Protein AF-A0A4P7RAF0-F1 (afdb_monomer_lite)

Sequence (470 aa):
MKRDGVNLDKRIAYAREMPRECTTGSSFRTVIGALFHQIIVKTMRNFRSLKKYTTPTVGISAIFKNEAPYIIEWLAHHRLMGIHDFFIANNDSNDGTTELLDALQLAGYLTHHLFPTPLGKTPQVPAYEMLLREHGKEVDWMAFIDADELIWPTEASHDLPAFLAKLYTRHPDIGALALNWATYGSSGHIRHDDKPMSTRFTWHAAKGHVLNKQFKSIVKVGSIEYMVGPHHAKLIPNALYLHTDGDEIVAHPGISPDPLINECLSQTTCWQHFRINHYVVKSYSEFTKKRARGRAYLPGIRDNCFYIAHDNNDFHAPPSTSYKVSLDAEIHSIRQKARLFSAQAIGTNLRDATSTWSIPHLGNIDSIENGDRCIRLFGWAAPWGSRVAQSLKMRVDGGPWRYPQAFSRVDRTDVVTHHPLAPNDTGFVAYFDQHPPSLATAAIEIRAIAKGGLATDPIAMGKYAREHLK

Foldseek 3Di:
DDDDDDDDDDDDDDDDDDDDDDDDDDDPVVVVVVVVVVVVVVVVVVVVVVPDDDQFAEEEEEEDAQLVLQQLLQLLQVVLLVHQEYEYEYEPHDNCPQVLVVLLVVLVRYHYHHFYQDPPAQRQQVSVQVSLVVCVVVGQKYWLAYSQKGWDFPDPRRHPSVLVVVLCVVPVLAFKEWAFEFQFAQLPAADDDSDHLLQRTQFTADQPQQNRQFTAIIGRSVFFDGCLASRDTDGDPSRFYAYSVNHGFDFDPDPDPDVSVSNRGGNHHDCHGIHMHGHQCHHVVVNVVVQVSADRGDGDGCDLVNNQSRNHGPDGGHDDPVSSVSSVVSSVVSVVSSVVSCVVPDDDDPDDPDDPDAAAKDKEFAAWDDDPWKIKTKMFIDRDQQAAFPFKWKDKQPDDIFTFPDKDFDADVVCCVVVVSHDRRRIMITITTDDDDQQLPIDMFMWTAGPPGHTHGGHHYDPHRNVVSD

Radius of gyration: 29.21 Å; chains: 1; bounding box: 90×57×102 Å

Structure (mmCIF, N/CA/C/O backbone):
data_AF-A0A4P7RAF0-F1
#
_entry.id   AF-A0A4P7RAF0-F1
#
loop_
_atom_site.group_PDB
_atom_site.id
_atom_site.type_symbol
_atom_site.label_atom_id
_atom_site.label_alt_id
_atom_site.label_comp_id
_atom_site.label_asym_id
_atom_site.label_entity_id
_atom_site.label_seq_id
_atom_site.pdbx_PDB_ins_code
_atom_site.Cartn_x
_atom_site.Cartn_y
_atom_site.Cartn_z
_atom_site.occupancy
_atom_site.B_iso_or_equiv
_atom_site.auth_seq_id
_atom_site.auth_comp_id
_atom_site.auth_asym_id
_atom_site.auth_atom_id
_atom_site.pdbx_PDB_model_num
ATOM 1 N N . MET A 1 1 ? -21.378 -22.259 60.090 1.00 33.41 1 MET A N 1
ATOM 2 C CA . MET A 1 1 ? -22.004 -23.586 59.890 1.00 33.41 1 MET A CA 1
ATOM 3 C C . MET A 1 1 ? -22.923 -23.503 58.674 1.00 33.41 1 MET A C 1
ATOM 5 O O . MET A 1 1 ? -23.748 -22.608 58.674 1.00 33.41 1 MET A O 1
ATOM 9 N N . LYS A 1 2 ? -22.679 -24.372 57.671 1.00 31.62 2 LYS A N 1
ATOM 10 C CA . LYS A 1 2 ? -23.532 -24.884 56.556 1.00 31.62 2 LYS A CA 1
ATOM 11 C C . LYS A 1 2 ? -24.511 -23.899 55.867 1.00 31.62 2 LYS A C 1
ATOM 13 O O . LYS A 1 2 ? -25.418 -23.403 56.512 1.00 31.62 2 LYS A O 1
ATOM 18 N N . ARG A 1 3 ? -24.271 -23.449 54.619 1.00 32.44 3 ARG A N 1
ATOM 19 C CA . ARG A 1 3 ? -24.534 -24.093 53.294 1.00 32.44 3 ARG A CA 1
ATOM 20 C C . ARG A 1 3 ? -25.952 -24.650 53.146 1.00 32.44 3 ARG A C 1
ATOM 22 O O . ARG A 1 3 ? -26.274 -25.538 53.913 1.00 32.44 3 ARG A O 1
ATOM 29 N N . ASP A 1 4 ? -26.672 -24.153 52.131 1.00 33.19 4 ASP A N 1
ATOM 30 C CA . ASP A 1 4 ? -27.515 -24.859 51.136 1.00 33.19 4 ASP A CA 1
ATOM 31 C C . ASP A 1 4 ? -27.970 -23.787 50.104 1.00 33.19 4 ASP A C 1
ATOM 33 O O . ASP A 1 4 ? -28.357 -22.695 50.499 1.00 33.19 4 ASP A O 1
ATOM 37 N N . GLY A 1 5 ? -27.873 -23.897 48.775 1.00 30.38 5 GLY A N 1
ATOM 38 C CA . GLY A 1 5 ? -27.734 -25.061 47.906 1.00 30.38 5 GLY A CA 1
ATOM 39 C C . GLY A 1 5 ? -29.005 -25.268 47.072 1.00 30.38 5 GLY A C 1
ATOM 40 O O . GLY A 1 5 ? -29.648 -26.296 47.224 1.00 30.38 5 GLY A O 1
ATOM 41 N N . VAL A 1 6 ? -29.408 -24.312 46.218 1.00 33.28 6 VAL A N 1
ATOM 42 C CA . VAL A 1 6 ? -30.552 -24.514 45.302 1.00 33.28 6 VAL A CA 1
ATOM 43 C C . VAL A 1 6 ? -30.032 -25.037 43.970 1.00 33.28 6 VAL A C 1
ATOM 45 O O . VAL A 1 6 ? -29.467 -24.292 43.170 1.00 33.28 6 VAL A O 1
ATOM 48 N N . ASN A 1 7 ? -30.200 -26.345 43.783 1.00 31.06 7 ASN A N 1
ATOM 49 C CA . ASN A 1 7 ? -29.911 -27.053 42.550 1.00 31.06 7 ASN A CA 1
ATOM 50 C C . ASN A 1 7 ? -31.135 -27.054 41.621 1.00 31.06 7 ASN A C 1
ATOM 52 O O . ASN A 1 7 ? -32.292 -27.089 42.039 1.00 31.06 7 ASN A O 1
ATOM 56 N N . LEU A 1 8 ? -30.774 -26.995 40.353 1.00 30.36 8 LEU A N 1
ATOM 57 C CA . LEU A 1 8 ? -31.505 -27.063 39.109 1.00 30.36 8 LEU A CA 1
ATOM 58 C C . LEU A 1 8 ? -32.306 -28.373 39.022 1.00 30.36 8 LEU A C 1
ATOM 60 O O . LEU A 1 8 ? -31.697 -29.427 39.097 1.00 30.36 8 LEU A O 1
ATOM 64 N N . ASP A 1 9 ? -33.632 -28.309 38.873 1.00 34.22 9 ASP A N 1
ATOM 65 C CA . ASP A 1 9 ? -34.442 -29.321 38.170 1.00 34.22 9 ASP A CA 1
ATOM 66 C C . ASP A 1 9 ? -35.930 -28.962 38.237 1.00 34.22 9 ASP A C 1
ATOM 68 O O . ASP A 1 9 ? -36.518 -28.952 39.317 1.00 34.22 9 ASP A O 1
ATOM 72 N N . LYS A 1 10 ? -36.525 -28.653 37.073 1.00 33.56 10 LYS A N 1
ATOM 73 C CA . LYS A 1 10 ? -37.956 -28.812 36.710 1.00 33.56 10 LYS A CA 1
ATOM 74 C C . LYS A 1 10 ? -38.304 -27.937 35.504 1.00 33.56 10 LYS A C 1
ATOM 76 O O . LYS A 1 10 ? -38.964 -26.922 35.676 1.00 33.56 10 LYS A O 1
ATOM 81 N N . ARG A 1 11 ? -37.916 -28.336 34.284 1.00 30.53 11 ARG A N 1
ATOM 82 C CA . ARG A 1 11 ? -38.647 -27.997 33.036 1.00 30.53 11 ARG A CA 1
ATOM 83 C C . ARG A 1 11 ? -38.378 -29.030 31.932 1.00 30.53 11 ARG A C 1
ATOM 85 O O . ARG A 1 11 ? -37.803 -28.707 30.903 1.00 30.53 11 ARG A O 1
ATOM 92 N N . ILE A 1 12 ? -38.831 -30.267 32.131 1.00 34.34 12 ILE A N 1
ATOM 93 C CA . ILE A 1 12 ? -39.116 -31.203 31.032 1.00 34.34 12 ILE A CA 1
ATOM 94 C C . ILE A 1 12 ? -40.462 -31.852 31.345 1.00 34.34 12 ILE A C 1
ATOM 96 O O . ILE A 1 12 ? -40.522 -32.726 32.200 1.00 34.34 12 ILE A O 1
ATOM 100 N N . ALA A 1 13 ? -41.530 -31.368 30.705 1.00 31.83 13 ALA A N 1
ATOM 101 C CA . ALA A 1 13 ? -42.758 -32.108 30.387 1.00 31.83 13 ALA A CA 1
ATOM 102 C C . ALA A 1 13 ? -43.831 -31.121 29.905 1.00 31.83 13 ALA A C 1
ATOM 104 O O . ALA A 1 13 ? -44.555 -30.556 30.713 1.00 31.83 13 ALA A O 1
ATOM 105 N N . TYR A 1 14 ? -43.937 -30.921 28.592 1.00 27.22 14 TYR A N 1
ATOM 106 C CA . TYR A 1 14 ? -45.210 -30.586 27.945 1.00 27.22 14 TYR A CA 1
ATOM 107 C C . TYR A 1 14 ? -45.144 -31.066 26.492 1.00 27.22 14 TYR A C 1
ATOM 109 O O . TYR A 1 14 ? -44.849 -30.324 25.561 1.00 27.22 14 TYR A O 1
ATOM 117 N N . ALA A 1 15 ? -45.344 -32.370 26.323 1.00 32.03 15 ALA A N 1
ATOM 118 C CA . ALA A 1 15 ? -45.644 -33.000 25.046 1.00 32.03 15 ALA A CA 1
ATOM 119 C C . ALA A 1 15 ? -46.826 -33.941 25.296 1.00 32.03 15 ALA A C 1
ATOM 121 O O . ALA A 1 15 ? -46.643 -34.964 25.953 1.00 32.03 15 ALA A O 1
ATOM 122 N N . ARG A 1 16 ? -48.014 -33.506 24.849 1.00 30.64 16 ARG A N 1
ATOM 123 C CA . ARG A 1 16 ? -49.370 -34.114 24.832 1.00 30.64 16 ARG A CA 1
ATOM 124 C C . ARG A 1 16 ? -50.305 -32.911 25.044 1.00 30.64 16 ARG A C 1
ATOM 126 O O . ARG A 1 16 ? -50.207 -32.277 26.080 1.00 30.64 16 ARG A O 1
ATOM 133 N N . GLU A 1 17 ? -51.089 -32.420 24.093 1.00 31.61 17 GLU A N 1
ATOM 134 C CA . GLU A 1 17 ? -51.967 -33.085 23.129 1.00 31.61 17 GLU A CA 1
ATOM 135 C C . GLU A 1 17 ? -52.060 -32.245 21.835 1.00 31.61 17 GLU A C 1
ATOM 137 O O . GLU A 1 17 ? -52.085 -31.017 21.886 1.00 31.61 17 GLU A O 1
ATOM 142 N N . MET A 1 18 ? -52.125 -32.896 20.669 1.00 26.27 18 MET A N 1
ATOM 143 C CA . MET A 1 18 ? -52.533 -32.271 19.402 1.00 26.27 18 MET A CA 1
ATOM 144 C C . MET A 1 18 ? -53.824 -32.936 18.913 1.00 26.27 18 MET A C 1
ATOM 146 O O . MET A 1 18 ? -53.853 -34.169 18.851 1.00 26.27 18 MET A O 1
ATOM 150 N N . PRO A 1 19 ? -54.853 -32.176 18.494 1.00 30.61 19 PRO A N 1
ATOM 151 C CA . PRO A 1 19 ? -55.911 -32.703 17.645 1.00 30.61 19 PRO A CA 1
ATOM 152 C C . PRO A 1 19 ? -55.409 -32.849 16.202 1.00 30.61 19 PRO A C 1
ATOM 154 O O . PRO A 1 19 ? -54.608 -32.049 15.716 1.00 30.61 19 PRO A O 1
ATOM 157 N N . ARG A 1 20 ? -55.881 -33.904 15.534 1.00 33.31 20 ARG A N 1
ATOM 158 C CA . ARG A 1 20 ? -55.618 -34.229 14.127 1.00 33.31 20 ARG A CA 1
ATOM 159 C C . ARG A 1 20 ? -56.488 -33.386 13.180 1.00 33.31 20 ARG A C 1
ATOM 161 O O . ARG A 1 20 ? -57.622 -33.077 13.524 1.00 33.31 20 ARG A O 1
ATOM 168 N N . GLU A 1 21 ? -55.939 -33.173 11.976 1.00 30.61 21 GLU A N 1
ATOM 169 C CA . GLU A 1 21 ? -56.554 -32.675 10.720 1.00 30.61 21 GLU A CA 1
ATOM 170 C C . GLU A 1 21 ? -56.843 -31.155 10.684 1.00 30.61 21 GLU A C 1
ATOM 172 O O . GLU A 1 21 ? -57.328 -30.582 11.644 1.00 30.61 21 GLU A O 1
ATOM 177 N N . CYS A 1 22 ? -56.519 -30.374 9.646 1.00 26.31 22 CYS A N 1
ATOM 178 C CA . CYS A 1 22 ? -56.483 -30.648 8.212 1.00 26.31 22 CYS A CA 1
ATOM 179 C C . CYS A 1 22 ? -55.442 -29.757 7.486 1.00 26.31 22 CYS A C 1
ATOM 181 O O . CYS A 1 22 ? -55.045 -28.690 7.950 1.00 26.31 22 CYS A O 1
ATOM 183 N N . THR A 1 23 ? -54.979 -30.237 6.340 1.00 37.59 23 THR A N 1
ATOM 184 C CA . THR A 1 23 ? -53.905 -29.724 5.483 1.00 37.59 23 THR A CA 1
ATOM 185 C C . THR A 1 23 ? -54.267 -28.463 4.689 1.00 37.59 23 THR A C 1
ATOM 187 O O . THR A 1 23 ? -55.155 -28.531 3.849 1.00 37.59 23 THR A O 1
ATOM 190 N N . THR A 1 24 ? -53.468 -27.394 4.799 1.00 33.47 24 THR A N 1
ATOM 191 C CA . THR A 1 24 ? -52.994 -26.592 3.648 1.00 33.47 24 THR A CA 1
ATOM 192 C C . THR A 1 24 ? -51.599 -26.030 3.948 1.00 33.47 24 THR A C 1
ATOM 194 O O . THR A 1 24 ? -51.342 -25.395 4.969 1.00 33.47 24 THR A O 1
ATOM 197 N N . GLY A 1 25 ? -50.649 -26.370 3.076 1.00 38.94 25 GLY A N 1
ATOM 198 C CA . GLY A 1 25 ? -49.231 -26.055 3.203 1.00 38.94 25 GLY A CA 1
ATOM 199 C C . GLY A 1 25 ? -48.832 -24.693 2.627 1.00 38.94 25 GLY A C 1
ATOM 200 O O . GLY A 1 25 ? -49.598 -24.037 1.935 1.00 38.94 25 GLY A O 1
ATOM 201 N N . SER A 1 26 ? -47.567 -24.357 2.893 1.00 36.28 26 SER A N 1
ATOM 202 C CA . SER A 1 26 ? -46.715 -23.290 2.328 1.00 36.28 26 SER A CA 1
ATOM 203 C C . SER A 1 26 ? -46.665 -21.911 3.007 1.00 36.28 26 SER A C 1
ATOM 205 O O . SER A 1 26 ? -45.610 -21.287 2.950 1.00 36.28 26 SER A O 1
ATOM 207 N N . SER A 1 27 ? -47.679 -21.460 3.754 1.00 41.75 27 SER A N 1
ATOM 208 C CA . SER A 1 27 ? -47.644 -20.103 4.354 1.00 41.75 27 SER A CA 1
ATOM 209 C C . SER A 1 27 ? -47.070 -20.040 5.787 1.00 41.75 27 SER A C 1
ATOM 211 O O . SER A 1 27 ? -46.382 -19.091 6.162 1.00 41.75 27 SER A O 1
ATOM 213 N N . PHE A 1 28 ? -47.259 -21.086 6.600 1.00 35.62 28 PHE A N 1
ATOM 214 C CA . PHE A 1 28 ? -46.981 -21.011 8.046 1.00 35.62 28 PHE A CA 1
ATOM 215 C C . PHE A 1 28 ? -45.492 -21.160 8.430 1.00 35.62 28 PHE A C 1
ATOM 217 O O . PHE A 1 28 ? -45.053 -20.640 9.455 1.00 35.62 28 PHE A O 1
ATOM 224 N N . ARG A 1 29 ? -44.678 -21.839 7.603 1.00 33.50 29 ARG A N 1
ATOM 225 C CA . ARG A 1 29 ? -43.238 -22.052 7.877 1.00 33.50 29 ARG A CA 1
ATOM 226 C C . ARG A 1 29 ? -42.381 -20.808 7.617 1.00 33.50 29 ARG A C 1
ATOM 228 O O . ARG A 1 29 ? -41.391 -20.605 8.313 1.00 33.50 29 ARG A O 1
ATOM 235 N N . THR A 1 30 ? -42.780 -19.956 6.677 1.00 41.44 30 THR A N 1
ATOM 236 C CA . THR A 1 30 ? -42.029 -18.744 6.309 1.00 41.44 30 THR A CA 1
ATOM 237 C C . THR A 1 30 ? -42.217 -17.629 7.341 1.00 41.44 30 THR A C 1
ATOM 239 O O . THR A 1 30 ? -41.262 -16.940 7.695 1.00 41.44 30 THR A O 1
ATOM 242 N N . VAL A 1 31 ? -43.424 -17.505 7.904 1.00 44.66 31 VAL A N 1
ATOM 243 C CA . VAL A 1 31 ? -43.744 -16.478 8.910 1.00 44.66 31 VAL A CA 1
ATOM 244 C C . VAL A 1 31 ? -43.072 -16.776 10.255 1.00 44.66 31 VAL A C 1
ATOM 246 O O . VAL A 1 31 ? -42.529 -15.865 10.877 1.00 44.66 31 VAL A O 1
ATOM 249 N N . ILE A 1 32 ? -43.015 -18.047 10.676 1.00 43.47 32 ILE A N 1
ATOM 250 C CA . ILE A 1 32 ? -42.328 -18.439 11.920 1.00 43.47 32 ILE A CA 1
ATOM 251 C C . ILE A 1 32 ? -40.811 -18.235 11.800 1.00 43.47 32 ILE A C 1
ATOM 253 O O . ILE A 1 32 ? -40.203 -17.747 12.748 1.00 43.47 32 ILE A O 1
ATOM 257 N N . GLY A 1 33 ? -40.205 -18.524 10.640 1.00 43.09 33 GLY A N 1
ATOM 258 C CA . GLY A 1 33 ? -38.775 -18.287 10.401 1.00 43.09 33 GLY A CA 1
ATOM 259 C C . GLY A 1 33 ? -38.387 -16.804 10.453 1.00 43.09 33 GLY A C 1
ATOM 260 O O . GLY A 1 33 ? -37.386 -16.448 11.077 1.00 43.09 33 GLY A O 1
ATOM 261 N N . ALA A 1 34 ? -39.214 -15.925 9.877 1.00 46.19 34 ALA A N 1
ATOM 262 C CA . ALA A 1 34 ? -38.997 -14.479 9.913 1.00 46.19 34 ALA A CA 1
ATOM 263 C C . ALA A 1 34 ? -39.193 -13.888 11.323 1.00 46.19 34 ALA A C 1
ATOM 265 O O . ALA A 1 34 ? -38.390 -13.057 11.754 1.00 46.19 34 ALA A O 1
ATOM 266 N N . LEU A 1 35 ? -40.199 -14.356 12.077 1.00 42.94 35 LEU A N 1
ATOM 267 C CA . LEU A 1 35 ? -40.409 -13.935 13.468 1.00 42.94 35 LEU A CA 1
ATOM 268 C C . LEU A 1 35 ? -39.284 -14.428 14.392 1.00 42.94 35 LEU A C 1
ATOM 270 O O . LEU A 1 35 ? -38.822 -13.668 15.239 1.00 42.94 35 LEU A O 1
ATOM 274 N N . PHE A 1 36 ? -38.794 -15.660 14.207 1.00 44.06 36 PHE A N 1
ATOM 275 C CA . PHE A 1 36 ? -37.655 -16.190 14.969 1.00 44.06 36 PHE A CA 1
ATOM 276 C C . PHE A 1 36 ? -36.369 -15.411 14.678 1.00 44.06 36 PHE A C 1
ATOM 278 O O . PHE A 1 36 ? -35.635 -15.080 15.608 1.00 44.06 36 PHE A O 1
ATOM 285 N N . HIS A 1 37 ? -36.119 -15.050 13.415 1.00 48.34 37 HIS A N 1
ATOM 286 C CA . HIS A 1 37 ? -34.965 -14.231 13.044 1.00 48.34 37 HIS A CA 1
ATOM 287 C C . HIS A 1 37 ? -35.057 -12.820 13.639 1.00 48.34 37 HIS A C 1
ATOM 289 O O . HIS A 1 37 ? -34.093 -12.339 14.230 1.00 48.34 37 HIS A O 1
ATOM 295 N N . GLN A 1 38 ? -36.228 -12.177 13.587 1.00 46.28 38 GLN A N 1
ATOM 296 C CA . GLN A 1 38 ? -36.420 -10.861 14.202 1.00 46.28 38 GLN A CA 1
ATOM 297 C C . GLN A 1 38 ? -36.300 -10.900 15.730 1.00 46.28 38 GLN A C 1
ATOM 299 O O . GLN A 1 38 ? -35.719 -9.984 16.309 1.00 46.28 38 GLN A O 1
ATOM 304 N N . ILE A 1 39 ? -36.782 -11.955 16.395 1.00 48.19 39 ILE A N 1
ATOM 305 C CA . ILE A 1 39 ? -36.640 -12.130 17.848 1.00 48.19 39 ILE A CA 1
ATOM 306 C C . ILE A 1 39 ? -35.181 -12.412 18.226 1.00 48.19 39 ILE A C 1
ATOM 308 O O . ILE A 1 39 ? -34.704 -11.841 19.204 1.00 48.19 39 ILE A O 1
ATOM 312 N N . ILE A 1 40 ? -34.435 -13.196 17.439 1.00 51.06 40 ILE A N 1
ATOM 313 C CA . ILE A 1 40 ? -32.998 -13.434 17.648 1.00 51.06 40 ILE A CA 1
ATOM 314 C C . ILE A 1 40 ? -32.199 -12.141 17.439 1.00 51.06 40 ILE A C 1
ATOM 316 O O . ILE A 1 40 ? -31.418 -11.767 18.309 1.00 51.06 40 ILE A O 1
ATOM 320 N N . VAL A 1 41 ? -32.442 -11.397 16.356 1.00 50.09 41 VAL A N 1
ATOM 321 C CA . VAL A 1 41 ? -31.785 -10.105 16.084 1.00 50.09 41 VAL A CA 1
ATOM 322 C C . VAL A 1 41 ? -32.130 -9.066 17.158 1.00 50.09 41 VAL A C 1
ATOM 324 O O . VAL A 1 41 ? -31.259 -8.310 17.586 1.00 50.09 41 VAL A O 1
ATOM 327 N N . LYS A 1 42 ? -33.375 -9.040 17.652 1.00 40.28 42 LYS A N 1
ATOM 328 C CA . LYS A 1 42 ? -33.820 -8.120 18.713 1.00 40.28 42 LYS A CA 1
ATOM 329 C C . LYS A 1 42 ? -33.264 -8.507 20.088 1.00 40.28 42 LYS A C 1
ATOM 331 O O . LYS A 1 42 ? -32.859 -7.629 20.844 1.00 40.28 42 LYS A O 1
ATOM 336 N N . THR A 1 43 ? -33.155 -9.802 20.382 1.00 43.53 43 THR A N 1
ATOM 337 C CA . THR A 1 43 ? -32.514 -10.317 21.605 1.00 43.53 43 THR A CA 1
ATOM 338 C C . THR A 1 43 ? -30.998 -10.086 21.574 1.00 43.53 43 THR A C 1
ATOM 340 O O . THR A 1 43 ? -30.434 -9.648 22.573 1.00 43.53 43 THR A O 1
ATOM 343 N N . MET A 1 44 ? -30.346 -10.244 20.414 1.00 49.22 44 MET A N 1
ATOM 344 C CA . MET A 1 44 ? -28.934 -9.886 20.211 1.00 49.22 44 MET A CA 1
ATOM 345 C C . MET A 1 44 ? -28.690 -8.370 20.299 1.00 49.22 44 MET A C 1
ATOM 347 O O . MET A 1 44 ? -27.682 -7.940 20.857 1.00 49.22 44 MET A O 1
ATOM 351 N N . ARG A 1 45 ? -29.632 -7.539 19.828 1.00 47.50 45 ARG A N 1
ATOM 352 C CA . ARG A 1 45 ? -29.609 -6.078 20.031 1.00 47.50 45 ARG A CA 1
ATOM 353 C C . ARG A 1 45 ? -29.749 -5.688 21.503 1.00 47.50 45 ARG A C 1
ATOM 355 O O . ARG A 1 45 ? -29.046 -4.784 21.941 1.00 47.50 45 ARG A O 1
ATOM 362 N N . ASN A 1 46 ? -30.595 -6.376 22.267 1.00 36.47 46 ASN A N 1
ATOM 363 C CA . ASN A 1 46 ? -30.779 -6.102 23.696 1.00 36.47 46 ASN A CA 1
ATOM 364 C C . ASN A 1 46 ? -29.587 -6.562 24.556 1.00 36.47 46 ASN A C 1
ATOM 366 O O . ASN A 1 46 ? -29.308 -5.941 25.575 1.00 36.47 46 ASN A O 1
ATOM 370 N N . PHE A 1 47 ? -28.810 -7.562 24.125 1.00 40.62 47 PHE A N 1
ATOM 371 C CA . PHE A 1 47 ? -27.540 -7.913 24.780 1.00 40.62 47 PHE A CA 1
ATOM 372 C C . PHE A 1 47 ? -26.439 -6.848 24.600 1.00 40.62 47 PHE A C 1
ATOM 374 O O . PHE A 1 47 ? -25.543 -6.748 25.438 1.00 40.62 47 PHE A O 1
ATOM 381 N N . ARG A 1 48 ? -26.521 -5.988 23.570 1.00 45.94 48 ARG A N 1
ATOM 382 C CA . ARG A 1 48 ? -25.573 -4.872 23.370 1.00 45.94 48 ARG A CA 1
ATOM 383 C C . ARG A 1 48 ? -25.708 -3.757 24.419 1.00 45.94 48 ARG A C 1
ATOM 385 O O . ARG A 1 48 ? -24.812 -2.921 24.507 1.00 45.94 48 ARG A O 1
ATOM 392 N N . SER A 1 49 ? -26.770 -3.737 25.235 1.00 38.62 49 SER A N 1
ATOM 393 C CA . SER A 1 49 ? -26.950 -2.736 26.302 1.00 38.62 49 SER A CA 1
ATOM 394 C C . SER A 1 49 ? -26.293 -3.114 27.640 1.00 38.62 49 SER A C 1
ATOM 396 O O . SER A 1 49 ? -26.411 -2.365 28.605 1.00 38.62 49 SER A O 1
ATOM 398 N N . LEU A 1 50 ? -25.570 -4.238 27.704 1.00 42.31 50 LEU A N 1
ATOM 399 C CA . LEU A 1 50 ? -24.734 -4.647 28.843 1.00 42.31 50 LEU A CA 1
ATOM 400 C C . LEU A 1 50 ? -23.234 -4.425 28.543 1.00 42.31 50 LEU A C 1
ATOM 402 O O . LEU A 1 50 ? -22.386 -5.220 28.939 1.00 42.31 50 LEU A O 1
ATOM 406 N N . LYS A 1 51 ? -22.901 -3.339 27.821 1.00 40.72 51 LYS A N 1
ATOM 407 C CA . LYS A 1 51 ? -21.532 -2.908 27.465 1.00 40.72 51 LYS A CA 1
ATOM 408 C C . LYS A 1 51 ? -20.720 -2.523 28.718 1.00 40.72 51 LYS A C 1
ATOM 410 O O . LYS A 1 51 ? -20.496 -1.353 29.013 1.00 40.72 51 LYS A O 1
ATOM 415 N N . LYS A 1 52 ? -20.238 -3.520 29.455 1.00 41.91 52 LYS A N 1
ATOM 416 C CA . LYS A 1 52 ? -19.061 -3.410 30.323 1.00 41.91 52 LYS A CA 1
ATOM 417 C C . LYS A 1 52 ? -18.108 -4.536 29.911 1.00 41.91 52 LYS A C 1
ATOM 419 O O . LYS A 1 52 ? -18.364 -5.694 30.209 1.00 41.91 52 LYS A O 1
ATOM 424 N N . TYR A 1 53 ? -17.043 -4.154 29.197 1.00 48.50 53 TYR A N 1
ATOM 425 C CA . TYR A 1 53 ? -15.916 -4.985 28.731 1.00 48.50 53 TYR A CA 1
ATOM 426 C C . TYR A 1 53 ? -16.146 -5.932 27.536 1.00 48.50 53 TYR A C 1
ATOM 428 O O . TYR A 1 53 ? -15.624 -7.042 27.522 1.00 48.50 53 TYR A O 1
ATOM 436 N N . THR A 1 54 ? -16.856 -5.501 26.491 1.00 68.81 54 THR A N 1
ATOM 437 C CA . THR A 1 54 ? -16.795 -6.193 25.188 1.00 68.81 54 THR A CA 1
ATOM 438 C C . THR A 1 54 ? -15.705 -5.575 24.318 1.00 68.81 54 THR A C 1
ATOM 440 O O . THR A 1 54 ? -15.678 -4.353 24.166 1.00 68.81 54 THR A O 1
ATOM 443 N N . THR A 1 55 ? -14.836 -6.406 23.739 1.00 85.44 55 THR A N 1
ATOM 444 C CA . THR A 1 55 ? -13.899 -6.014 22.677 1.00 85.44 55 THR A CA 1
ATOM 445 C C . THR A 1 55 ? -14.647 -5.210 21.599 1.00 85.44 55 THR A C 1
ATOM 447 O O . THR A 1 55 ? -15.728 -5.645 21.190 1.00 85.44 55 THR A O 1
ATOM 450 N N . PRO A 1 56 ? -14.151 -4.028 21.185 1.00 93.94 56 PRO A N 1
ATOM 451 C CA . PRO A 1 56 ? -14.839 -3.198 20.206 1.00 93.94 56 PRO A CA 1
ATOM 452 C C . PRO A 1 56 ? -14.877 -3.884 18.839 1.00 93.94 56 PRO A C 1
ATOM 454 O O . PRO A 1 56 ? -13.957 -4.606 18.467 1.00 93.94 56 PRO A O 1
ATOM 457 N N . THR A 1 57 ? -15.931 -3.623 18.076 1.00 96.62 57 THR A N 1
ATOM 458 C CA . THR A 1 57 ? -16.020 -4.044 16.672 1.00 96.62 57 THR A CA 1
ATOM 459 C C . THR A 1 57 ? -15.218 -3.096 15.783 1.00 96.62 57 THR A C 1
ATOM 461 O O . THR A 1 57 ? -15.272 -1.876 15.958 1.00 96.62 57 THR A O 1
ATOM 464 N N . VAL A 1 58 ? -14.463 -3.657 14.839 1.00 98.38 58 VAL A N 1
ATOM 465 C CA . VAL A 1 58 ? -13.623 -2.911 13.895 1.00 98.38 58 VAL A CA 1
ATOM 466 C C . VAL A 1 58 ? -14.005 -3.343 12.488 1.00 98.38 58 VAL A C 1
ATOM 468 O O . VAL A 1 58 ? -13.982 -4.537 12.200 1.00 98.38 58 VAL A O 1
ATOM 471 N N . GLY A 1 59 ? -14.323 -2.382 11.624 1.00 98.44 59 GLY A N 1
ATOM 472 C CA . GLY A 1 59 ? -14.525 -2.618 10.197 1.00 98.44 59 GLY A CA 1
ATOM 473 C C . GLY A 1 59 ? -13.481 -1.922 9.336 1.00 98.44 59 GLY A C 1
ATOM 474 O O . GLY A 1 59 ? -12.860 -0.957 9.778 1.00 98.44 59 GLY A O 1
ATOM 475 N N . ILE A 1 60 ? -13.300 -2.384 8.099 1.00 98.75 60 ILE A N 1
ATOM 476 C CA . ILE A 1 60 ? -12.462 -1.713 7.098 1.00 98.75 60 ILE A CA 1
ATOM 477 C C . ILE A 1 60 ? -13.320 -1.193 5.951 1.00 98.75 60 ILE A C 1
ATOM 479 O O . ILE A 1 60 ? -14.101 -1.938 5.364 1.00 98.75 60 ILE A O 1
ATOM 483 N N . SER A 1 61 ? -13.121 0.076 5.616 1.00 98.44 61 SER A N 1
ATOM 484 C CA . SER A 1 61 ? -13.614 0.743 4.420 1.00 98.44 61 SER A CA 1
ATOM 485 C C . SER A 1 61 ? -12.484 0.840 3.395 1.00 98.44 61 SER A C 1
ATOM 487 O O . SER A 1 61 ? -11.387 1.307 3.717 1.00 98.44 61 SER A O 1
ATOM 489 N N . ALA A 1 62 ? -12.737 0.381 2.170 1.00 98.25 62 ALA A N 1
ATOM 490 C CA . ALA A 1 62 ? -11.759 0.406 1.087 1.00 98.25 62 ALA A CA 1
ATOM 491 C C . ALA A 1 62 ? -12.424 0.680 -0.268 1.00 98.25 62 ALA A C 1
ATOM 493 O O . ALA A 1 62 ? -13.595 0.362 -0.478 1.00 98.25 62 ALA A O 1
ATOM 494 N N . ILE A 1 63 ? -11.657 1.240 -1.209 1.00 97.75 63 ILE A N 1
ATOM 495 C CA . ILE A 1 63 ? -12.065 1.389 -2.610 1.00 97.75 63 ILE A CA 1
ATOM 496 C C . ILE A 1 63 ? -11.097 0.639 -3.525 1.00 97.75 63 ILE A C 1
ATOM 498 O O . ILE A 1 63 ? -9.888 0.874 -3.493 1.00 97.75 63 ILE A O 1
ATOM 502 N N . PHE A 1 64 ? -11.617 -0.265 -4.354 1.00 96.25 64 PHE A N 1
ATOM 503 C CA . PHE A 1 64 ? -10.823 -1.106 -5.247 1.00 96.25 64 PHE A CA 1
ATOM 504 C C . PHE A 1 64 ? -11.076 -0.763 -6.709 1.00 96.25 64 PHE A C 1
ATOM 506 O O . PHE A 1 64 ? -12.211 -0.550 -7.129 1.00 96.25 64 PHE A O 1
ATOM 513 N N . LYS A 1 65 ? -9.997 -0.756 -7.496 1.00 93.00 65 LYS A N 1
ATOM 514 C CA . LYS A 1 65 ? -10.047 -0.711 -8.956 1.00 93.00 65 LYS A CA 1
ATOM 515 C C . LYS A 1 65 ? -9.020 -1.673 -9.526 1.00 93.00 65 LYS A C 1
ATOM 517 O O . LYS A 1 65 ? -7.817 -1.409 -9.458 1.00 93.00 65 LYS A O 1
ATOM 522 N N . ASN A 1 66 ? -9.503 -2.757 -10.114 1.00 84.88 66 ASN A N 1
ATOM 523 C CA . ASN A 1 66 ? -8.688 -3.819 -10.698 1.00 84.88 66 ASN A CA 1
ATOM 524 C C . ASN A 1 66 ? -7.647 -4.405 -9.730 1.00 84.88 66 ASN A C 1
ATOM 526 O O . ASN A 1 66 ? -6.451 -4.370 -10.023 1.00 84.88 66 ASN A O 1
ATOM 530 N N . GLU A 1 67 ? -8.072 -4.862 -8.552 1.00 92.12 67 GLU A N 1
ATOM 531 C CA . GLU A 1 67 ? -7.188 -5.403 -7.507 1.00 92.12 67 GLU A CA 1
ATOM 532 C C . GLU A 1 67 ? -7.369 -6.918 -7.296 1.00 92.12 67 GLU A C 1
ATOM 534 O O . GLU A 1 67 ? -6.888 -7.459 -6.298 1.00 92.12 67 GLU A O 1
ATOM 539 N N . ALA A 1 68 ? -8.010 -7.623 -8.238 1.00 86.25 68 ALA A N 1
ATOM 540 C CA . ALA A 1 68 ? -8.368 -9.041 -8.130 1.00 86.25 68 ALA A CA 1
ATOM 541 C C . ALA A 1 68 ? -7.236 -9.957 -7.614 1.00 86.25 68 ALA A C 1
ATOM 543 O O . ALA A 1 68 ? -7.519 -10.806 -6.762 1.00 86.25 68 ALA A O 1
ATOM 544 N N . PRO A 1 69 ? -5.959 -9.788 -8.026 1.00 87.19 69 PRO A N 1
ATOM 545 C CA . PRO A 1 69 ? -4.869 -10.633 -7.534 1.00 87.19 69 PRO A CA 1
ATOM 546 C C . PRO A 1 69 ? -4.611 -10.543 -6.021 1.00 87.19 69 PRO A C 1
ATOM 548 O O . PRO A 1 69 ? -4.043 -11.472 -5.451 1.00 87.19 69 PRO A O 1
ATOM 551 N N . TYR A 1 70 ? -5.017 -9.453 -5.360 1.00 93.06 70 TYR A N 1
ATOM 552 C CA . TYR A 1 70 ? -4.594 -9.129 -3.991 1.00 93.06 70 TYR A CA 1
ATOM 553 C C . TYR A 1 70 ? -5.714 -9.236 -2.948 1.00 93.06 70 TYR A C 1
ATOM 555 O O . TYR A 1 70 ? -5.427 -9.408 -1.764 1.00 93.06 70 TYR A O 1
ATOM 563 N N . ILE A 1 71 ? -6.985 -9.188 -3.367 1.00 95.88 71 ILE A N 1
ATOM 564 C CA . ILE A 1 71 ? -8.155 -9.112 -2.466 1.00 95.88 71 ILE A CA 1
ATOM 565 C C . ILE A 1 71 ? -8.189 -10.265 -1.455 1.00 95.88 71 ILE A C 1
ATOM 567 O O . ILE A 1 71 ? -8.477 -10.055 -0.279 1.00 95.88 71 ILE A O 1
ATOM 571 N N . ILE A 1 72 ? -7.876 -11.487 -1.891 1.00 96.38 72 ILE A N 1
ATOM 572 C CA . ILE A 1 72 ? -7.952 -12.675 -1.030 1.00 96.38 72 ILE A CA 1
ATOM 573 C C . ILE A 1 72 ? -6.909 -12.635 0.089 1.00 96.38 72 ILE A C 1
ATOM 575 O O . ILE A 1 72 ? -7.243 -12.931 1.233 1.00 96.38 72 ILE A O 1
ATOM 579 N N . GLU A 1 73 ? -5.661 -12.274 -0.222 1.00 97.75 73 GLU A N 1
ATOM 580 C CA . GLU A 1 73 ? -4.635 -12.103 0.813 1.00 97.75 73 GLU A CA 1
ATOM 581 C C . GLU A 1 73 ? -5.005 -10.954 1.743 1.00 97.75 73 GLU A C 1
ATOM 583 O O . GLU A 1 73 ? -4.896 -11.098 2.956 1.00 97.75 73 GLU A O 1
ATOM 588 N N . TRP A 1 74 ? -5.465 -9.834 1.183 1.00 98.56 74 TRP A N 1
ATOM 589 C CA . TRP A 1 74 ? -5.840 -8.659 1.955 1.00 98.56 74 TRP A CA 1
ATOM 590 C C . TRP A 1 74 ? -6.935 -8.987 2.980 1.00 98.56 74 TRP A C 1
ATOM 592 O O . TRP A 1 74 ? -6.795 -8.645 4.153 1.00 98.56 74 TRP A O 1
ATOM 602 N N . LEU A 1 75 ? -7.974 -9.731 2.586 1.00 98.38 75 LEU A N 1
ATOM 603 C CA . LEU A 1 75 ? -9.003 -10.216 3.511 1.00 98.38 75 LEU A CA 1
ATOM 604 C C . LEU A 1 75 ? -8.429 -11.199 4.532 1.00 98.38 75 LEU A C 1
ATOM 606 O O . LEU A 1 75 ? -8.665 -11.039 5.727 1.00 98.38 75 LEU A O 1
ATOM 610 N N . ALA A 1 76 ? -7.669 -12.200 4.081 1.00 98.38 76 ALA A N 1
ATOM 611 C CA . ALA A 1 76 ? -7.086 -13.211 4.961 1.00 98.38 76 ALA A CA 1
ATOM 612 C C . ALA A 1 76 ? -6.216 -12.576 6.056 1.00 98.38 76 ALA A C 1
ATOM 614 O O . ALA A 1 76 ? -6.381 -12.874 7.236 1.00 98.38 76 ALA A O 1
ATOM 615 N N . HIS A 1 77 ? -5.336 -11.650 5.677 1.00 98.38 77 HIS A N 1
ATOM 616 C CA . HIS A 1 77 ? -4.455 -10.943 6.595 1.00 98.38 77 HIS A CA 1
ATOM 617 C C . HIS A 1 77 ? -5.237 -10.163 7.658 1.00 98.38 77 HIS A C 1
ATOM 619 O O . HIS A 1 77 ? -5.008 -10.348 8.851 1.00 98.38 77 HIS A O 1
ATOM 625 N N . HIS A 1 78 ? -6.187 -9.320 7.248 1.00 98.50 78 HIS A N 1
ATOM 626 C CA . HIS A 1 78 ? -6.946 -8.501 8.195 1.00 98.50 78 HIS A CA 1
ATOM 627 C C . HIS A 1 78 ? -7.857 -9.345 9.098 1.00 98.50 78 HIS A C 1
ATOM 629 O O . HIS A 1 78 ? -8.061 -9.001 10.262 1.00 98.50 78 HIS A O 1
ATOM 635 N N . ARG A 1 79 ? -8.322 -10.507 8.623 1.00 97.94 79 ARG A N 1
ATOM 636 C CA . ARG A 1 79 ? -9.030 -11.487 9.458 1.00 97.94 79 ARG A CA 1
ATOM 637 C C . ARG A 1 79 ? -8.142 -12.099 10.532 1.00 97.94 79 ARG A C 1
ATOM 639 O O . ARG A 1 79 ? -8.604 -12.251 11.6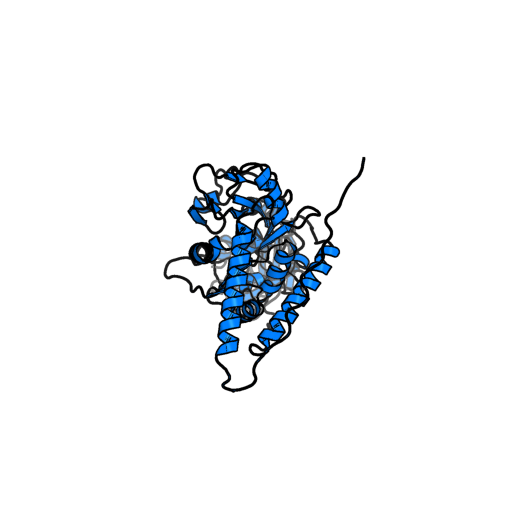60 1.00 97.94 79 ARG A O 1
ATOM 646 N N . LEU A 1 80 ? -6.869 -12.368 10.233 1.00 96.94 80 LEU A N 1
ATOM 647 C CA . LEU A 1 80 ? -5.893 -12.773 11.253 1.00 96.94 80 LEU A CA 1
ATOM 648 C C . LEU A 1 80 ? -5.638 -11.672 12.294 1.00 96.94 80 LEU A C 1
ATOM 650 O O . LEU A 1 80 ? -5.231 -11.991 13.409 1.00 96.94 80 LEU A O 1
ATOM 654 N N . MET A 1 81 ? -5.898 -10.402 11.956 1.00 97.00 81 MET A N 1
ATOM 655 C CA . MET A 1 81 ? -5.812 -9.272 12.893 1.00 97.00 81 MET A CA 1
ATOM 656 C C . MET A 1 81 ? -7.071 -9.084 13.761 1.00 97.00 81 MET A C 1
ATOM 658 O O . MET A 1 81 ? -7.159 -8.129 14.534 1.00 97.00 81 MET A O 1
ATOM 662 N N . GLY A 1 82 ? -8.061 -9.976 13.629 1.00 96.31 82 GLY A N 1
ATOM 663 C CA . GLY A 1 82 ? -9.339 -9.909 14.344 1.00 96.31 82 GLY A CA 1
ATOM 664 C C . GLY A 1 82 ? -10.405 -9.041 13.667 1.00 96.31 82 GLY A C 1
ATOM 665 O O . GLY A 1 82 ? -11.417 -8.732 14.291 1.00 96.31 82 GLY A O 1
ATOM 666 N N . ILE A 1 83 ? -10.201 -8.635 12.408 1.00 97.88 83 ILE A N 1
ATOM 667 C CA . ILE A 1 83 ? -11.140 -7.781 11.668 1.00 97.88 83 ILE A CA 1
ATOM 668 C C . ILE A 1 83 ? -12.016 -8.637 10.751 1.00 97.88 83 ILE A C 1
ATOM 670 O O . ILE A 1 83 ? -11.515 -9.436 9.957 1.00 97.88 83 ILE A O 1
ATOM 674 N N . HIS A 1 84 ? -13.335 -8.489 10.851 1.00 96.88 84 HIS A N 1
ATOM 675 C CA . HIS A 1 84 ? -14.283 -9.336 10.118 1.00 96.88 84 HIS A CA 1
ATOM 676 C C . HIS A 1 84 ? -15.350 -8.566 9.336 1.00 96.88 84 HIS A C 1
ATOM 678 O O . HIS A 1 84 ? -16.002 -9.173 8.489 1.00 96.88 84 HIS A O 1
ATOM 684 N N . ASP A 1 85 ? -15.481 -7.260 9.565 1.00 98.38 85 ASP A N 1
ATOM 685 C CA . ASP A 1 85 ? -16.405 -6.389 8.845 1.00 98.38 85 ASP A CA 1
ATOM 686 C C . ASP A 1 85 ? -15.648 -5.645 7.733 1.00 98.38 85 ASP A C 1
ATOM 688 O O . ASP A 1 85 ? -14.769 -4.823 7.995 1.00 98.38 85 ASP A O 1
ATOM 692 N N . PHE A 1 86 ? -15.958 -5.951 6.473 1.00 98.81 86 PHE A N 1
ATOM 693 C CA . PHE A 1 86 ? -15.294 -5.365 5.306 1.00 98.81 86 PHE A CA 1
ATOM 694 C C . PHE A 1 86 ? -16.326 -4.711 4.391 1.00 98.81 86 PHE A C 1
ATOM 696 O O . PHE A 1 86 ? -17.232 -5.383 3.900 1.00 98.81 86 PHE A O 1
ATOM 703 N N . PHE A 1 87 ? -16.170 -3.416 4.137 1.00 98.69 87 PHE A N 1
ATOM 704 C CA . PHE A 1 87 ? -17.058 -2.614 3.301 1.00 98.69 87 PHE A CA 1
ATOM 705 C C . PHE A 1 87 ? -16.260 -2.092 2.107 1.00 98.69 87 PHE A C 1
ATOM 707 O O . PHE A 1 87 ? -15.355 -1.270 2.261 1.00 98.69 87 PHE A O 1
ATOM 714 N N . ILE A 1 88 ? -16.552 -2.616 0.918 1.00 98.62 88 ILE A N 1
ATOM 715 C CA . ILE A 1 88 ? -15.716 -2.419 -0.268 1.00 98.62 88 ILE A CA 1
ATOM 716 C C . ILE A 1 88 ? -16.503 -1.687 -1.348 1.00 98.62 88 ILE A C 1
ATOM 718 O O . ILE A 1 88 ? -17.493 -2.204 -1.862 1.00 98.62 88 ILE A O 1
ATOM 722 N N . ALA A 1 89 ? -16.017 -0.513 -1.739 1.00 98.38 89 ALA A N 1
ATOM 723 C CA . ALA A 1 89 ? -16.465 0.195 -2.928 1.00 98.38 89 ALA A CA 1
ATOM 724 C C . ALA A 1 89 ? -15.651 -0.263 -4.151 1.00 98.38 89 ALA A C 1
ATOM 726 O O . ALA A 1 89 ? -14.427 -0.171 -4.172 1.00 98.38 89 ALA A O 1
ATOM 727 N N . ASN A 1 90 ? -16.313 -0.738 -5.196 1.00 94.75 90 ASN A N 1
ATOM 728 C CA . ASN A 1 90 ? -15.698 -1.164 -6.446 1.00 94.75 90 ASN A CA 1
ATOM 729 C C . ASN A 1 90 ? -15.837 -0.075 -7.513 1.00 94.75 90 ASN A C 1
ATOM 731 O O . ASN A 1 90 ? -16.942 0.264 -7.938 1.00 94.75 90 ASN A O 1
ATOM 735 N N . ASN A 1 91 ? -14.704 0.462 -7.954 1.00 94.19 91 ASN A N 1
ATOM 736 C CA . ASN A 1 91 ? -14.621 1.609 -8.845 1.00 94.19 91 ASN A CA 1
ATOM 737 C C . ASN A 1 91 ? -14.385 1.202 -10.303 1.00 94.19 91 ASN A C 1
ATOM 739 O O . ASN A 1 91 ? -13.295 1.391 -10.850 1.00 94.19 91 ASN A O 1
ATOM 743 N N . ASP A 1 92 ? -15.440 0.674 -10.924 1.00 88.00 92 ASP A N 1
ATOM 744 C CA . ASP A 1 92 ? -15.486 0.324 -12.348 1.00 88.00 92 ASP A CA 1
ATOM 745 C C . ASP A 1 92 ? -14.380 -0.669 -12.754 1.00 88.00 92 ASP A C 1
ATOM 747 O O . ASP A 1 92 ? -13.623 -0.438 -13.703 1.00 88.00 92 ASP A O 1
ATOM 751 N N . SER A 1 93 ? -14.242 -1.761 -11.994 1.00 83.56 93 SER A N 1
ATOM 752 C CA . SER A 1 93 ? -13.231 -2.782 -12.282 1.00 83.56 93 SER A CA 1
ATOM 753 C C . SER A 1 93 ? -13.597 -3.672 -13.477 1.00 83.56 93 SER A C 1
ATOM 755 O O . SER A 1 93 ? -14.764 -3.975 -13.713 1.00 83.56 93 SER A O 1
ATOM 757 N N . ASN A 1 94 ? -12.579 -4.138 -14.204 1.00 78.25 94 ASN A N 1
ATOM 758 C CA . ASN A 1 94 ? -12.691 -4.952 -15.418 1.00 78.25 94 ASN A CA 1
ATOM 759 C C . ASN A 1 94 ? -11.647 -6.087 -15.525 1.00 78.25 94 ASN A C 1
ATOM 761 O O . ASN A 1 94 ? -11.430 -6.622 -16.610 1.00 78.25 94 ASN A O 1
ATOM 765 N N . ASP A 1 95 ? -10.988 -6.452 -14.424 1.00 76.69 95 ASP A N 1
ATOM 766 C CA . ASP A 1 95 ? -9.970 -7.516 -14.357 1.00 76.69 95 ASP A CA 1
ATOM 767 C C . ASP A 1 95 ? -10.449 -8.795 -13.634 1.00 76.69 95 ASP A C 1
ATOM 769 O O . ASP A 1 95 ? -9.629 -9.642 -13.276 1.00 76.69 95 ASP A O 1
ATOM 773 N N . GLY A 1 96 ? -11.755 -8.917 -13.372 1.00 80.56 96 GLY A N 1
ATOM 774 C CA . GLY A 1 96 ? -12.337 -9.964 -12.523 1.00 80.56 96 GLY A CA 1
ATOM 775 C C . GLY A 1 96 ? -12.559 -9.554 -11.059 1.00 80.56 96 GLY A C 1
ATOM 776 O O . GLY A 1 96 ? -13.041 -10.361 -10.264 1.00 80.56 96 GLY A O 1
ATOM 777 N N . THR A 1 97 ? -12.193 -8.324 -10.663 1.00 84.44 97 THR A N 1
ATOM 778 C CA . THR A 1 97 ? -12.408 -7.818 -9.290 1.00 84.44 97 THR A CA 1
ATOM 779 C C . THR A 1 97 ? -13.882 -7.821 -8.907 1.00 84.44 97 THR A C 1
ATOM 781 O O . THR A 1 97 ? -14.211 -8.248 -7.805 1.00 84.44 97 THR A O 1
ATOM 784 N N . THR A 1 98 ? -14.762 -7.351 -9.794 1.00 84.94 98 THR A N 1
ATOM 785 C CA . THR A 1 98 ? -16.200 -7.218 -9.518 1.00 84.94 98 THR A CA 1
ATOM 786 C C . THR A 1 98 ? -16.801 -8.555 -9.120 1.00 84.94 98 THR A C 1
ATOM 788 O O . THR A 1 98 ? -17.449 -8.680 -8.088 1.00 84.94 98 THR A O 1
ATOM 791 N N . GLU A 1 99 ? -16.498 -9.584 -9.891 1.00 82.69 99 GLU A N 1
ATOM 792 C CA . GLU A 1 99 ? -17.109 -10.890 -9.735 1.00 82.69 99 GLU A CA 1
ATOM 793 C C . GLU A 1 99 ? -16.469 -11.685 -8.595 1.00 82.69 99 GLU A C 1
ATOM 795 O O . GLU A 1 99 ? -17.138 -12.467 -7.917 1.00 82.69 99 GLU A O 1
ATOM 800 N N . LEU A 1 100 ? -15.185 -11.436 -8.318 1.00 84.62 100 LEU A N 1
ATOM 801 C CA . LEU A 1 100 ? -14.550 -11.915 -7.097 1.00 84.62 100 LEU A CA 1
ATOM 802 C C . LEU A 1 100 ? -15.204 -11.297 -5.852 1.00 84.62 100 LEU A C 1
ATOM 804 O O . LEU A 1 100 ? -15.474 -12.019 -4.893 1.00 84.62 100 LEU A O 1
ATOM 808 N N . LEU A 1 101 ? -15.479 -9.988 -5.858 1.00 91.00 101 LEU A N 1
ATOM 809 C CA . LEU A 1 101 ? -16.164 -9.309 -4.755 1.00 91.00 101 LEU A CA 1
ATOM 810 C C . LEU A 1 101 ? -17.597 -9.824 -4.574 1.00 91.00 101 LEU A C 1
ATOM 812 O O . LEU A 1 101 ? -17.992 -10.083 -3.439 1.00 91.00 101 LEU A O 1
ATOM 816 N N . ASP A 1 102 ? -18.335 -10.070 -5.658 1.00 85.06 102 ASP A N 1
ATOM 817 C CA . ASP A 1 102 ? -19.669 -10.680 -5.595 1.00 85.06 102 ASP A CA 1
ATOM 818 C C . ASP A 1 102 ? -19.630 -12.078 -4.966 1.00 85.06 102 ASP A C 1
ATOM 820 O O . ASP A 1 102 ? -20.409 -12.383 -4.058 1.00 85.06 102 ASP A O 1
ATOM 824 N N . ALA A 1 103 ? -18.681 -12.922 -5.380 1.00 82.94 103 ALA A N 1
ATOM 825 C CA . ALA A 1 103 ? -18.507 -14.249 -4.796 1.00 82.94 103 ALA A CA 1
ATOM 826 C C . ALA A 1 103 ? -18.150 -14.189 -3.301 1.00 82.94 103 ALA A C 1
ATOM 828 O O . ALA A 1 103 ? -18.638 -14.996 -2.507 1.00 82.94 103 ALA A O 1
ATOM 829 N N . LEU A 1 104 ? -17.315 -13.229 -2.900 1.00 92.75 104 LEU A N 1
ATOM 830 C CA . LEU A 1 104 ? -16.931 -13.023 -1.503 1.00 92.75 104 LEU A CA 1
ATOM 831 C C . LEU A 1 104 ? -18.083 -12.468 -0.658 1.00 92.75 104 LEU A C 1
ATOM 833 O O . LEU A 1 104 ? -18.231 -12.874 0.497 1.00 92.75 104 LEU A O 1
ATOM 837 N N . GLN A 1 105 ? -18.924 -11.605 -1.231 1.00 93.44 105 GLN A N 1
ATOM 838 C CA . GLN A 1 105 ? -20.156 -11.139 -0.602 1.00 93.44 105 GLN A CA 1
ATOM 839 C C . GLN A 1 105 ? -21.133 -12.296 -0.371 1.00 93.44 105 GLN A C 1
ATOM 841 O O . GLN A 1 105 ? -21.614 -12.476 0.745 1.00 93.44 105 GLN A O 1
ATOM 846 N N . LEU A 1 106 ? -21.376 -13.135 -1.385 1.00 87.75 106 LEU A N 1
ATOM 847 C CA . LEU A 1 106 ? -22.225 -14.327 -1.253 1.00 87.75 106 LEU A CA 1
ATOM 848 C C . LEU A 1 106 ? -21.676 -15.319 -0.219 1.00 87.75 106 LEU A C 1
ATOM 850 O O . LEU A 1 106 ? -22.434 -15.930 0.534 1.00 87.75 106 LEU A O 1
ATOM 854 N N . ALA A 1 107 ? -20.351 -15.437 -0.135 1.00 89.06 107 ALA A N 1
ATOM 855 C CA . ALA A 1 107 ? -19.674 -16.226 0.886 1.00 89.06 107 ALA A CA 1
ATOM 856 C C . ALA A 1 107 ? -19.722 -15.594 2.295 1.00 89.06 107 ALA A C 1
ATOM 858 O O . ALA A 1 107 ? -19.295 -16.238 3.261 1.00 89.06 107 ALA A O 1
ATOM 859 N N . GLY A 1 108 ? -20.239 -14.369 2.437 1.00 94.88 108 GLY A N 1
ATOM 860 C CA . GLY A 1 108 ? -20.379 -13.652 3.704 1.00 94.88 108 GLY A CA 1
ATOM 861 C C . GLY A 1 108 ? -19.064 -13.112 4.267 1.00 94.88 108 GLY A C 1
ATOM 862 O O . GLY A 1 108 ? -18.922 -13.043 5.485 1.00 94.88 108 GLY A O 1
ATOM 863 N N . TYR A 1 109 ? -18.083 -12.798 3.413 1.00 96.38 109 TYR A N 1
ATOM 864 C CA . TYR A 1 109 ? -16.804 -12.218 3.845 1.00 96.38 109 TYR A CA 1
ATOM 865 C C . TYR A 1 109 ? -16.774 -10.691 3.819 1.00 96.38 109 TYR A C 1
ATOM 867 O O . TYR A 1 109 ? -15.933 -10.116 4.499 1.00 96.38 109 TYR A O 1
ATOM 875 N N . LEU A 1 110 ? -17.619 -10.041 3.020 1.00 98.31 110 LEU A N 1
ATOM 876 C CA . LEU A 1 110 ? -17.615 -8.589 2.841 1.00 98.31 110 LEU A CA 1
ATOM 877 C C . LEU A 1 110 ? -18.971 -8.081 2.345 1.00 98.31 110 LEU A C 1
ATOM 879 O O . LEU A 1 110 ? -19.791 -8.863 1.868 1.00 98.31 110 LEU A O 1
ATOM 883 N N . THR A 1 111 ? -19.156 -6.766 2.400 1.00 98.38 111 THR A N 1
ATOM 884 C CA . THR A 1 111 ? -20.215 -6.041 1.690 1.00 98.38 111 THR A CA 1
ATOM 885 C C . THR A 1 111 ? -19.612 -5.330 0.481 1.00 98.38 111 THR A C 1
ATOM 887 O O . THR A 1 111 ? -18.626 -4.601 0.615 1.00 98.38 111 THR A O 1
ATOM 890 N N . HIS A 1 112 ? -20.188 -5.558 -0.696 1.00 96.81 112 HIS A N 1
ATOM 891 C CA . HIS A 1 112 ? -19.730 -5.043 -1.982 1.00 96.81 112 HIS A CA 1
ATOM 892 C C . HIS A 1 112 ? -20.677 -3.952 -2.488 1.00 96.81 112 HIS A C 1
ATOM 894 O O . HIS A 1 112 ? -21.869 -4.183 -2.679 1.00 96.81 112 HIS A O 1
ATOM 900 N N . HIS A 1 113 ? -20.120 -2.773 -2.759 1.00 97.56 113 HIS A N 1
ATOM 901 C CA . HIS A 1 113 ? -20.818 -1.637 -3.352 1.00 97.56 113 HIS A CA 1
ATOM 902 C C . HIS A 1 113 ? -20.213 -1.284 -4.697 1.00 97.56 113 HIS A C 1
ATOM 904 O O . HIS A 1 113 ? -19.006 -1.083 -4.796 1.00 97.56 113 HIS A O 1
ATOM 910 N N . LEU A 1 114 ? -21.039 -1.127 -5.727 1.00 92.75 114 LEU A N 1
ATOM 911 C CA . LEU A 1 114 ? -20.589 -0.509 -6.972 1.00 92.75 114 LEU A CA 1
ATOM 912 C C . LEU A 1 114 ? -20.469 1.003 -6.768 1.00 92.75 114 LEU A C 1
ATOM 914 O O . LEU A 1 114 ? -21.401 1.644 -6.287 1.00 92.75 114 LEU A O 1
ATOM 918 N N . PHE A 1 115 ? -19.329 1.576 -7.149 1.00 94.69 115 PHE A N 1
ATOM 919 C CA . PHE A 1 115 ? -19.053 2.996 -6.963 1.00 94.69 115 PHE A CA 1
ATOM 920 C C . PHE A 1 115 ? -18.381 3.612 -8.197 1.00 94.69 115 PHE A C 1
ATOM 922 O O . PHE A 1 115 ? -17.149 3.731 -8.248 1.00 94.69 115 PHE A O 1
ATOM 929 N N . PRO A 1 116 ? -19.167 4.012 -9.212 1.00 89.38 116 PRO A N 1
ATOM 930 C CA . PRO A 1 116 ? -18.620 4.627 -10.411 1.00 89.38 116 PRO A CA 1
ATOM 931 C C . PRO A 1 116 ? -17.960 5.970 -10.099 1.00 89.38 116 PRO A C 1
ATOM 933 O O . PRO A 1 116 ? -18.360 6.690 -9.181 1.00 89.38 116 PRO A O 1
ATOM 936 N N . THR A 1 117 ? -16.937 6.326 -10.876 1.00 87.81 117 THR A N 1
ATOM 937 C CA . THR A 1 117 ? -16.197 7.581 -10.652 1.00 87.81 117 THR A CA 1
ATOM 938 C C . THR A 1 117 ? -17.100 8.806 -10.865 1.00 87.81 117 THR A C 1
ATOM 940 O O . THR A 1 117 ? -17.589 8.997 -11.981 1.00 87.81 117 THR A O 1
ATOM 943 N N . PRO A 1 118 ? -17.302 9.677 -9.855 1.00 84.62 118 PRO A N 1
ATOM 944 C CA . PRO A 1 118 ? -18.132 10.865 -10.030 1.00 84.62 118 PRO A CA 1
ATOM 945 C C . PRO A 1 118 ? -17.495 11.870 -11.001 1.00 84.62 118 PRO A C 1
ATOM 947 O O . PRO A 1 118 ? -16.285 12.101 -10.971 1.00 84.62 118 PRO A O 1
ATOM 950 N N . LEU A 1 119 ? -18.311 12.515 -11.840 1.00 83.69 119 LEU A N 1
ATOM 951 C CA . LEU A 1 119 ? -17.829 13.506 -12.808 1.00 83.69 119 LEU A CA 1
ATOM 952 C C . LEU A 1 119 ? -17.091 14.660 -12.111 1.00 83.69 119 LEU A C 1
ATOM 954 O O . LEU A 1 119 ? -17.607 15.273 -11.177 1.00 83.69 119 LEU A O 1
ATOM 958 N N . GLY A 1 120 ? -15.880 14.960 -12.589 1.00 80.88 120 GLY A N 1
ATOM 959 C CA . GLY A 1 120 ? -15.059 16.071 -12.097 1.00 80.88 120 GLY A CA 1
ATOM 960 C C . GLY A 1 120 ? -14.490 15.893 -10.684 1.00 80.88 120 GLY A C 1
ATOM 961 O O . GLY A 1 120 ? -13.916 16.841 -10.155 1.00 80.88 120 GLY A O 1
ATOM 962 N N . LYS A 1 121 ? -14.628 14.713 -10.063 1.00 82.75 121 LYS A N 1
ATOM 963 C CA . LYS A 1 121 ? -14.099 14.419 -8.722 1.00 82.75 121 LYS A CA 1
ATOM 964 C C . LYS A 1 121 ? -13.273 13.140 -8.727 1.00 82.75 121 LYS A C 1
ATOM 966 O O . LYS A 1 121 ? -13.467 12.254 -9.555 1.00 82.75 121 LYS A O 1
ATOM 971 N N . THR A 1 122 ? -12.359 13.028 -7.773 1.00 87.31 122 THR A N 1
ATOM 972 C CA . THR A 1 122 ? -11.657 11.770 -7.521 1.00 87.31 122 THR A CA 1
ATOM 973 C C . THR A 1 122 ? -12.525 10.871 -6.623 1.00 87.31 122 THR A C 1
ATOM 975 O O . THR A 1 122 ? -13.225 11.381 -5.745 1.00 87.31 122 THR A O 1
ATOM 978 N N . PRO A 1 123 ? -12.586 9.548 -6.870 1.00 91.56 123 PRO A N 1
ATOM 979 C CA . PRO A 1 123 ? -13.629 8.698 -6.288 1.00 91.56 123 PRO A CA 1
ATOM 980 C C . PRO A 1 123 ? -13.386 8.303 -4.825 1.00 91.56 123 PRO A C 1
ATOM 982 O O . PRO A 1 123 ? -14.325 7.882 -4.158 1.00 91.56 123 PRO A O 1
ATOM 985 N N . GLN A 1 124 ? -12.157 8.426 -4.312 1.00 91.50 124 GLN A N 1
ATOM 986 C CA . GLN A 1 124 ? -11.779 7.801 -3.041 1.00 91.50 124 GLN A CA 1
ATOM 987 C C . GLN A 1 124 ? -12.482 8.399 -1.813 1.00 91.50 124 GLN A C 1
ATOM 989 O O . GLN A 1 124 ? -13.102 7.657 -1.056 1.00 91.50 124 GLN A O 1
ATOM 994 N N . VAL A 1 125 ? -12.436 9.723 -1.624 1.00 93.06 125 VAL A N 1
ATOM 995 C CA . VAL A 1 125 ? -13.101 10.371 -0.474 1.00 93.06 125 VAL A CA 1
ATOM 996 C C . VAL A 1 125 ? -14.629 10.206 -0.538 1.00 93.06 125 VAL A C 1
ATOM 998 O O . VAL A 1 125 ? -15.198 9.747 0.451 1.00 93.06 125 VAL A O 1
ATOM 1001 N N . PRO A 1 126 ? -15.305 10.446 -1.683 1.00 94.81 126 PRO A N 1
ATOM 1002 C CA . PRO A 1 126 ? -16.741 10.186 -1.805 1.00 94.81 126 PRO A CA 1
ATOM 1003 C C . PRO A 1 126 ? -17.153 8.737 -1.497 1.00 94.81 126 PRO A C 1
ATOM 1005 O O . PRO A 1 126 ? -18.196 8.518 -0.881 1.00 94.81 126 PRO A O 1
ATOM 1008 N N . ALA A 1 127 ? -16.344 7.747 -1.894 1.00 96.31 127 ALA A N 1
ATOM 1009 C CA . ALA A 1 127 ? -16.603 6.347 -1.563 1.00 96.31 127 ALA A CA 1
ATOM 1010 C C . ALA A 1 127 ? -16.496 6.098 -0.054 1.00 96.31 127 ALA A C 1
ATOM 1012 O O . ALA A 1 127 ? -17.363 5.450 0.527 1.00 96.31 127 ALA A O 1
ATOM 1013 N N . TYR A 1 128 ? -15.471 6.648 0.600 1.00 96.56 128 TYR A N 1
ATOM 1014 C CA . TYR A 1 128 ? -15.293 6.533 2.048 1.00 96.56 128 TYR A CA 1
ATOM 1015 C C . TYR A 1 128 ? -16.431 7.186 2.829 1.00 96.56 128 TYR A C 1
ATOM 1017 O O . TYR A 1 128 ? -16.932 6.580 3.773 1.00 96.56 128 TYR A O 1
ATOM 1025 N N . GLU A 1 129 ? -16.897 8.364 2.413 1.00 95.44 129 GLU A N 1
ATOM 1026 C CA . GLU A 1 129 ? -18.060 9.014 3.026 1.00 95.44 129 GLU A CA 1
ATOM 1027 C C . GLU A 1 129 ? -19.350 8.205 2.843 1.00 95.44 129 GLU A C 1
ATOM 1029 O O . GLU A 1 129 ? -20.157 8.113 3.769 1.00 95.44 129 GLU A O 1
ATOM 1034 N N . MET A 1 130 ? -19.552 7.592 1.671 1.00 96.88 130 MET A N 1
ATOM 1035 C CA . MET A 1 130 ? -20.680 6.686 1.437 1.00 96.88 130 MET A CA 1
ATOM 1036 C C . MET A 1 130 ? -20.621 5.474 2.372 1.00 96.88 130 MET A C 1
ATOM 1038 O O . MET A 1 130 ? -21.585 5.226 3.094 1.00 96.88 130 MET A O 1
ATOM 1042 N N . LEU A 1 131 ? -19.494 4.758 2.399 1.00 97.94 131 LEU A N 1
ATOM 1043 C CA . LEU A 1 131 ? -19.331 3.561 3.227 1.00 97.94 131 LEU A CA 1
ATOM 1044 C C . LEU A 1 131 ? -19.455 3.887 4.723 1.00 97.94 131 LEU A C 1
ATOM 1046 O O . LEU A 1 131 ? -20.111 3.152 5.459 1.00 97.94 131 LEU A O 1
ATOM 1050 N N . LEU A 1 132 ? -18.902 5.018 5.173 1.00 96.62 132 LEU A N 1
ATOM 1051 C CA . LEU A 1 132 ? -19.047 5.492 6.551 1.00 96.62 132 LEU A CA 1
ATOM 1052 C C . LEU A 1 132 ? -20.510 5.793 6.899 1.00 96.62 132 LEU A C 1
ATOM 1054 O O . LEU A 1 132 ? -20.985 5.406 7.966 1.00 96.62 132 LEU A O 1
ATOM 1058 N N . ARG A 1 133 ? -21.242 6.465 6.005 1.00 96.81 133 ARG A N 1
ATOM 1059 C CA . ARG A 1 133 ? -22.658 6.794 6.215 1.00 96.81 133 ARG A CA 1
ATOM 1060 C C . ARG A 1 133 ? -23.531 5.542 6.298 1.00 96.81 133 ARG A C 1
ATOM 1062 O O . ARG A 1 133 ? -24.449 5.504 7.117 1.00 96.81 133 ARG A O 1
ATOM 1069 N N . GLU A 1 134 ? -23.270 4.553 5.450 1.00 97.75 134 GLU A N 1
ATOM 1070 C CA . GLU A 1 134 ? -24.090 3.343 5.342 1.00 97.75 134 GLU A CA 1
ATOM 1071 C C . GLU A 1 134 ? -23.770 2.324 6.436 1.00 97.75 134 GLU A C 1
ATOM 1073 O O . GLU A 1 134 ? -24.692 1.795 7.056 1.00 97.75 134 GLU A O 1
ATOM 1078 N N . HIS A 1 135 ? -22.486 2.133 6.750 1.00 97.94 135 HIS A N 1
ATOM 1079 C CA . HIS A 1 135 ? -22.024 1.053 7.624 1.00 97.94 135 HIS A CA 1
ATOM 1080 C C . HIS A 1 135 ? -21.375 1.510 8.930 1.00 97.94 135 HIS A C 1
ATOM 1082 O O . HIS A 1 135 ? -21.105 0.689 9.804 1.00 97.94 135 HIS A O 1
ATOM 1088 N N . GLY A 1 136 ? -21.160 2.811 9.142 1.00 96.69 136 GLY A N 1
ATOM 1089 C CA . GLY A 1 136 ? -20.533 3.310 10.369 1.00 96.69 136 GLY A CA 1
ATOM 1090 C C . GLY A 1 136 ? -21.268 2.883 11.645 1.00 96.69 136 GLY A C 1
ATOM 1091 O O . GLY A 1 136 ? -20.645 2.635 12.668 1.00 96.69 136 GLY A O 1
ATOM 1092 N N . LYS A 1 137 ? -22.595 2.714 11.596 1.00 96.31 137 LYS A N 1
ATOM 1093 C CA . LYS A 1 137 ? -23.396 2.265 12.753 1.00 96.31 137 LYS A CA 1
ATOM 1094 C C . LYS A 1 137 ? -23.257 0.771 13.067 1.00 96.31 137 LYS A C 1
ATOM 1096 O O . LYS A 1 137 ? -23.799 0.315 14.077 1.00 96.31 137 LYS A O 1
ATOM 1101 N N . GLU A 1 138 ? -22.605 0.006 12.198 1.00 97.12 138 GLU A N 1
ATOM 1102 C CA . GLU A 1 138 ? -22.409 -1.435 12.358 1.00 97.12 138 GLU A CA 1
ATOM 1103 C C . GLU A 1 138 ? -21.167 -1.759 13.190 1.00 97.12 138 GLU A C 1
ATOM 1105 O O . GLU A 1 138 ? -21.136 -2.814 13.825 1.00 97.12 138 GLU A O 1
ATOM 1110 N N . VAL A 1 139 ? -20.208 -0.827 13.256 1.00 98.00 139 VAL A N 1
ATOM 1111 C CA . VAL A 1 139 ? -18.906 -0.998 13.911 1.00 98.00 139 VAL A CA 1
ATOM 1112 C C . VAL A 1 139 ? -18.618 0.119 14.919 1.00 98.00 139 VAL A C 1
ATOM 1114 O O . VAL A 1 139 ? -19.120 1.234 14.801 1.00 98.00 139 VAL A O 1
ATOM 1117 N N . ASP A 1 140 ? -17.800 -0.159 15.934 1.00 97.81 140 ASP A N 1
ATOM 1118 C CA . ASP A 1 140 ? -17.348 0.864 16.888 1.00 97.81 140 ASP A CA 1
ATOM 1119 C C . ASP A 1 140 ? -16.195 1.704 16.293 1.00 97.81 140 ASP A C 1
ATOM 1121 O O . ASP A 1 140 ? -16.092 2.908 16.552 1.00 97.81 140 ASP A O 1
ATOM 1125 N N . TRP A 1 141 ? -15.352 1.070 15.470 1.00 98.56 141 TRP A N 1
ATOM 1126 C CA . TRP A 1 141 ? -14.212 1.671 14.775 1.00 98.56 141 TRP A CA 1
ATOM 1127 C C . TRP A 1 141 ? -14.225 1.334 13.284 1.00 98.56 141 TRP A C 1
ATOM 1129 O O . TRP A 1 141 ? -14.519 0.202 12.904 1.00 98.56 141 TRP A O 1
ATOM 1139 N N . MET A 1 142 ? -13.839 2.293 12.444 1.00 98.62 142 MET A N 1
ATOM 1140 C CA . MET A 1 142 ? -13.690 2.108 11.001 1.00 98.62 142 MET A CA 1
ATOM 1141 C C . MET A 1 142 ? -12.268 2.464 10.563 1.00 98.62 142 MET A C 1
ATOM 1143 O O . MET A 1 142 ? -11.807 3.584 10.771 1.00 98.62 142 MET A O 1
ATOM 1147 N N . ALA A 1 143 ? -11.567 1.508 9.962 1.00 98.50 143 ALA A N 1
ATOM 1148 C CA . ALA A 1 143 ? -10.269 1.701 9.330 1.00 98.50 143 ALA A CA 1
ATOM 1149 C C . ALA A 1 143 ? -10.443 2.058 7.850 1.00 98.50 143 ALA A C 1
ATOM 1151 O O . ALA A 1 143 ? -11.270 1.458 7.169 1.00 98.50 143 ALA A O 1
ATOM 1152 N N . PHE A 1 144 ? -9.643 2.992 7.339 1.00 97.94 144 PHE A N 1
ATOM 1153 C CA . PHE A 1 144 ? -9.623 3.357 5.918 1.00 97.94 144 PHE A CA 1
ATOM 1154 C C . PHE A 1 144 ? -8.311 2.876 5.296 1.00 97.94 144 PHE A C 1
ATOM 1156 O O . PHE A 1 144 ? -7.273 3.506 5.497 1.00 97.94 144 PHE A O 1
ATOM 1163 N N . ILE A 1 145 ? -8.341 1.735 4.601 1.00 98.00 145 ILE A N 1
ATOM 1164 C CA . ILE A 1 145 ? -7.139 0.981 4.197 1.00 98.00 145 ILE A CA 1
ATOM 1165 C C . ILE A 1 145 ? -7.228 0.609 2.716 1.00 98.00 145 ILE A C 1
ATOM 1167 O O . ILE A 1 145 ? -8.236 0.067 2.266 1.00 98.00 145 ILE A O 1
ATOM 1171 N N . ASP A 1 146 ? -6.166 0.876 1.956 1.00 97.31 146 ASP A N 1
ATOM 1172 C CA . ASP A 1 146 ? -6.121 0.580 0.523 1.00 97.31 146 ASP A CA 1
ATOM 1173 C C . ASP A 1 146 ? -5.797 -0.908 0.260 1.00 97.31 146 ASP A C 1
ATOM 1175 O O . ASP A 1 146 ? -5.283 -1.628 1.118 1.00 97.31 146 ASP A O 1
ATOM 1179 N N . ALA A 1 147 ? -6.066 -1.392 -0.959 1.00 96.00 147 ALA A N 1
ATOM 1180 C CA . ALA A 1 147 ? -5.847 -2.798 -1.345 1.00 96.00 147 ALA A CA 1
ATOM 1181 C C . ALA A 1 147 ? -4.378 -3.253 -1.274 1.00 96.00 147 ALA A C 1
ATOM 1183 O O . ALA A 1 147 ? -4.078 -4.446 -1.309 1.00 96.00 147 ALA A O 1
ATOM 1184 N N . ASP A 1 148 ? -3.447 -2.300 -1.250 1.00 96.75 148 ASP A N 1
ATOM 1185 C CA . ASP A 1 148 ? -2.011 -2.525 -1.171 1.00 96.75 148 ASP A CA 1
ATOM 1186 C C . ASP A 1 148 ? -1.421 -2.217 0.206 1.00 96.75 148 ASP A C 1
ATOM 1188 O O . ASP A 1 148 ? -0.203 -2.097 0.339 1.00 96.75 148 ASP A O 1
ATOM 1192 N N . GLU A 1 149 ? -2.270 -2.117 1.223 1.00 98.56 149 GLU A N 1
ATOM 1193 C CA . GLU A 1 149 ? -1.909 -1.811 2.600 1.00 98.56 149 GLU A CA 1
ATOM 1194 C C . GLU A 1 149 ? -2.356 -2.942 3.525 1.00 98.56 149 GLU A C 1
ATOM 1196 O O . GLU A 1 149 ? -3.476 -3.439 3.417 1.00 98.56 149 GLU A O 1
ATOM 1201 N N . LEU A 1 150 ? -1.474 -3.350 4.438 1.00 98.56 150 LEU A N 1
ATOM 1202 C CA . LEU A 1 150 ? -1.748 -4.371 5.451 1.00 98.56 150 LEU A CA 1
ATOM 1203 C C . LEU A 1 150 ? -1.489 -3.798 6.851 1.00 98.56 150 LEU A C 1
ATOM 1205 O O . LEU A 1 150 ? -0.391 -3.289 7.103 1.00 98.56 150 LEU A O 1
ATOM 1209 N N . ILE A 1 151 ? -2.465 -3.895 7.763 1.00 98.50 151 ILE A N 1
ATOM 1210 C CA . ILE A 1 151 ? -2.288 -3.528 9.181 1.00 98.50 151 ILE A CA 1
ATOM 1211 C C . ILE A 1 151 ? -1.399 -4.571 9.862 1.00 98.50 151 ILE A C 1
ATOM 1213 O O . ILE A 1 151 ? -1.843 -5.646 10.250 1.00 98.50 151 ILE A O 1
ATOM 1217 N N . TRP A 1 152 ? -0.124 -4.240 10.020 1.00 97.88 152 TRP A N 1
ATOM 1218 C CA . TRP A 1 152 ? 0.902 -5.185 10.427 1.00 97.88 152 TRP A CA 1
ATOM 1219 C C . TRP A 1 152 ? 1.231 -5.084 11.921 1.00 97.88 152 TRP A C 1
ATOM 1221 O O . TRP A 1 152 ? 1.614 -3.997 12.370 1.00 97.88 152 TRP A O 1
ATOM 1231 N N . PRO A 1 153 ? 1.182 -6.191 12.685 1.00 96.50 153 PRO A N 1
ATOM 1232 C CA . PRO A 1 153 ? 1.622 -6.211 14.070 1.00 96.50 153 PRO A CA 1
ATOM 1233 C C . PRO A 1 153 ? 3.153 -6.250 14.124 1.00 96.50 153 PRO A C 1
ATOM 1235 O O . PRO A 1 153 ? 3.804 -7.037 13.433 1.00 96.50 153 PRO A O 1
ATOM 1238 N N . THR A 1 154 ? 3.755 -5.400 14.947 1.00 93.75 154 THR A N 1
ATOM 1239 C CA . THR A 1 154 ? 5.213 -5.370 15.165 1.00 93.75 154 THR A CA 1
ATOM 1240 C C . THR A 1 154 ? 5.643 -6.157 16.399 1.00 93.75 154 THR A C 1
ATOM 1242 O O . THR A 1 154 ? 6.835 -6.307 16.663 1.00 93.75 154 THR A O 1
ATOM 1245 N N . GLU A 1 155 ? 4.674 -6.724 17.112 1.00 89.12 155 GLU A N 1
ATOM 1246 C CA . GLU A 1 155 ? 4.851 -7.566 18.288 1.00 89.12 155 GLU A CA 1
ATOM 1247 C C . GLU A 1 155 ? 4.137 -8.910 18.103 1.00 89.12 155 GLU A C 1
ATOM 1249 O O . GLU A 1 155 ? 3.420 -9.137 17.129 1.00 89.12 155 GLU A O 1
ATOM 1254 N N . ALA A 1 156 ? 4.315 -9.826 19.057 1.00 78.62 156 ALA A N 1
ATOM 1255 C CA . ALA A 1 156 ? 3.698 -11.148 18.989 1.00 78.62 156 ALA A CA 1
ATOM 1256 C C . ALA A 1 156 ? 2.159 -11.111 19.041 1.00 78.62 156 ALA A C 1
ATOM 1258 O O . ALA A 1 156 ? 1.531 -12.061 18.587 1.00 78.62 156 ALA A O 1
ATOM 1259 N N . SER A 1 157 ? 1.546 -10.050 19.579 1.00 74.19 157 SER A N 1
ATOM 1260 C CA . SER A 1 157 ? 0.087 -9.881 19.615 1.00 74.19 157 SER A CA 1
ATOM 1261 C C . SER A 1 157 ? -0.444 -9.383 18.273 1.00 74.19 157 SER A C 1
ATOM 1263 O O . SER A 1 157 ? 0.049 -8.393 17.747 1.00 74.19 157 SER A O 1
ATOM 1265 N N . HIS A 1 158 ? -1.485 -10.035 17.759 1.00 82.00 158 HIS A N 1
ATOM 1266 C CA . HIS A 1 158 ? -2.094 -9.736 16.457 1.00 82.00 158 HIS A CA 1
ATOM 1267 C C . HIS A 1 158 ? -3.541 -9.224 16.567 1.00 82.00 158 HIS A C 1
ATOM 1269 O O . HIS A 1 158 ? -4.111 -8.811 15.570 1.00 82.00 158 HIS A O 1
ATOM 1275 N N . ASP A 1 159 ? -4.141 -9.204 17.760 1.00 92.81 159 ASP A N 1
ATOM 1276 C CA . ASP A 1 159 ? -5.537 -8.784 17.944 1.00 92.81 159 ASP A CA 1
ATOM 1277 C C . ASP A 1 159 ? -5.651 -7.252 18.054 1.00 92.81 159 ASP A C 1
ATOM 1279 O O . ASP A 1 159 ? -5.407 -6.654 19.111 1.00 92.81 159 ASP A O 1
ATOM 1283 N N . LEU A 1 160 ? -5.998 -6.615 16.933 1.00 96.50 160 LEU A N 1
ATOM 1284 C CA . LEU A 1 160 ? -6.177 -5.169 16.841 1.00 96.50 160 LEU A CA 1
ATOM 1285 C C . LEU A 1 160 ? -7.380 -4.667 17.666 1.00 96.50 160 LEU A C 1
ATOM 1287 O O . LEU A 1 160 ? -7.207 -3.691 18.404 1.00 96.50 160 LEU A O 1
ATOM 1291 N N . PRO A 1 161 ? -8.572 -5.298 17.621 1.00 97.00 161 PRO A N 1
ATOM 1292 C CA . PRO A 1 161 ? -9.676 -4.954 18.516 1.00 97.00 161 PRO A CA 1
ATOM 1293 C C . PRO A 1 161 ? -9.304 -4.952 20.008 1.00 97.00 161 PRO A C 1
ATOM 1295 O O . PRO A 1 161 ? -9.636 -4.010 20.736 1.00 97.00 161 PRO A O 1
ATOM 1298 N N . ALA A 1 162 ? -8.574 -5.965 20.482 1.00 95.25 162 ALA A N 1
ATOM 1299 C CA . ALA A 1 162 ? -8.124 -6.037 21.872 1.00 95.25 162 ALA A CA 1
ATOM 1300 C C . ALA A 1 162 ? -7.097 -4.945 22.207 1.00 95.25 162 ALA A C 1
ATOM 1302 O O . ALA A 1 162 ? -7.121 -4.384 23.308 1.00 95.25 162 ALA A O 1
ATOM 1303 N N . PHE A 1 163 ? -6.208 -4.616 21.268 1.00 96.12 163 PHE A N 1
ATOM 1304 C CA . PHE A 1 163 ? -5.291 -3.488 21.408 1.00 96.12 163 PHE A CA 1
ATOM 1305 C C . PHE A 1 163 ? -6.047 -2.155 21.535 1.00 96.12 163 PHE A C 1
ATOM 1307 O O . PHE A 1 163 ? -5.806 -1.414 22.490 1.00 96.12 163 PHE A O 1
ATOM 1314 N N . LEU A 1 164 ? -7.018 -1.889 20.654 1.00 96.81 164 LEU A N 1
ATOM 1315 C CA . LEU A 1 164 ? -7.857 -0.687 20.709 1.00 96.81 164 LEU A CA 1
ATOM 1316 C C . LEU A 1 164 ? -8.625 -0.589 22.032 1.00 96.81 164 LEU A C 1
ATOM 1318 O O . LEU A 1 164 ? -8.700 0.490 22.613 1.00 96.81 164 LEU A O 1
ATOM 1322 N N . ALA A 1 165 ? -9.135 -1.707 22.562 1.00 95.88 165 ALA A N 1
ATOM 1323 C CA . ALA A 1 165 ? -9.797 -1.734 23.869 1.00 95.88 165 ALA A CA 1
ATOM 1324 C C . ALA A 1 165 ? -8.865 -1.279 25.009 1.00 95.88 165 ALA A C 1
ATOM 1326 O O . ALA A 1 165 ? -9.258 -0.485 25.871 1.00 95.88 165 ALA A O 1
ATOM 1327 N N . LYS A 1 166 ? -7.617 -1.767 25.010 1.00 94.62 166 LYS A N 1
ATOM 1328 C CA . LYS A 1 166 ? -6.598 -1.393 26.005 1.00 94.62 166 LYS A CA 1
ATOM 1329 C C . LYS A 1 166 ? -6.177 0.064 25.857 1.00 94.62 166 LYS A C 1
ATOM 1331 O O . LYS A 1 166 ? -6.024 0.751 26.865 1.00 94.62 166 LYS A O 1
ATOM 1336 N N . LEU A 1 167 ? -5.988 0.531 24.625 1.00 95.06 167 LEU A N 1
ATOM 1337 C CA . LEU A 1 167 ? -5.626 1.918 24.350 1.00 95.06 167 LEU A CA 1
ATOM 1338 C C . LEU A 1 167 ? -6.745 2.870 24.788 1.00 95.06 167 LEU A C 1
ATOM 1340 O O . LEU A 1 167 ? -6.481 3.792 25.549 1.00 95.06 167 LEU A O 1
ATOM 1344 N N . TYR A 1 168 ? -7.996 2.570 24.433 1.00 95.19 168 TYR A N 1
ATOM 1345 C CA . TYR A 1 168 ? -9.176 3.337 24.843 1.00 95.19 168 TYR A CA 1
ATOM 1346 C C . TYR A 1 168 ? -9.359 3.399 26.366 1.00 95.19 168 TYR A C 1
ATOM 1348 O O . TYR A 1 168 ? -9.794 4.409 26.907 1.00 95.19 168 TYR A O 1
ATOM 1356 N N . THR A 1 169 ? -9.007 2.327 27.082 1.00 95.00 169 THR A N 1
ATOM 1357 C CA . THR A 1 169 ? -9.054 2.316 28.555 1.00 95.00 169 THR A CA 1
ATOM 1358 C C . THR A 1 169 ? -8.052 3.304 29.163 1.00 95.00 169 THR A C 1
ATOM 1360 O O . THR A 1 169 ? -8.335 3.888 30.206 1.00 95.00 169 THR A O 1
ATOM 1363 N N . ARG A 1 170 ? -6.890 3.495 28.524 1.00 95.62 170 ARG A N 1
ATOM 1364 C CA . ARG A 1 170 ? -5.853 4.447 28.958 1.00 95.62 170 ARG A CA 1
ATOM 1365 C C . ARG A 1 170 ? -6.133 5.878 28.491 1.00 95.62 170 ARG A C 1
ATOM 1367 O O . ARG A 1 170 ? -5.850 6.808 29.233 1.00 95.62 170 ARG A O 1
ATOM 1374 N N . HIS A 1 171 ? -6.711 6.025 27.301 1.00 96.69 171 HIS A N 1
ATOM 1375 C CA . HIS A 1 171 ? -7.010 7.302 26.652 1.00 96.69 171 HIS A CA 1
ATOM 1376 C C . HIS A 1 171 ? -8.477 7.320 26.195 1.00 96.69 171 HIS A C 1
ATOM 1378 O O . HIS A 1 171 ? -8.762 7.002 25.041 1.00 96.69 171 HIS A O 1
ATOM 1384 N N . PRO A 1 172 ? -9.448 7.618 27.078 1.00 95.50 172 PRO A N 1
ATOM 1385 C CA . PRO A 1 172 ? -10.875 7.608 26.724 1.00 95.50 172 PRO A CA 1
ATOM 1386 C C . PRO A 1 172 ? -11.288 8.664 25.682 1.00 95.50 172 PRO A C 1
ATOM 1388 O O . PRO A 1 172 ? -12.371 8.578 25.100 1.00 95.50 172 PRO A O 1
ATOM 1391 N N . ASP A 1 173 ? -10.434 9.658 25.466 1.00 96.50 173 ASP A N 1
ATOM 1392 C CA . ASP A 1 173 ? -10.535 10.771 24.522 1.00 96.50 173 ASP A CA 1
ATOM 1393 C C . ASP A 1 173 ? -10.006 10.447 23.115 1.00 96.50 173 ASP A C 1
ATOM 1395 O O . ASP A 1 173 ? -10.187 11.246 22.196 1.00 96.50 173 ASP A O 1
ATOM 1399 N N . ILE A 1 174 ? -9.422 9.263 22.893 1.00 98.06 174 ILE A N 1
ATOM 1400 C CA . ILE A 1 174 ? -9.017 8.834 21.549 1.00 98.06 174 ILE A CA 1
ATOM 1401 C C . ILE A 1 174 ? -10.218 8.825 20.586 1.00 98.06 174 ILE A C 1
ATOM 1403 O O . ILE A 1 174 ? -11.215 8.115 20.775 1.00 98.06 174 ILE A O 1
ATOM 1407 N N . GLY A 1 175 ? -10.106 9.620 19.522 1.00 97.81 175 GLY A N 1
ATOM 1408 C CA . GLY A 1 175 ? -11.033 9.636 18.394 1.00 97.81 175 GLY A CA 1
ATOM 1409 C C . GLY A 1 175 ? -10.492 8.909 17.171 1.00 97.81 175 GLY A C 1
ATOM 1410 O O . GLY A 1 175 ? -11.278 8.378 16.389 1.00 97.81 175 GLY A O 1
ATOM 1411 N N . ALA A 1 176 ? -9.171 8.827 17.023 1.00 97.88 176 ALA A N 1
ATOM 1412 C CA . ALA A 1 176 ? -8.539 8.076 15.953 1.00 97.88 176 ALA A CA 1
ATOM 1413 C C . ALA A 1 176 ? -7.164 7.541 16.353 1.00 97.88 176 ALA A C 1
ATOM 1415 O O . ALA A 1 176 ? -6.418 8.172 17.098 1.00 97.88 176 ALA A O 1
ATOM 1416 N N . LEU A 1 177 ? -6.829 6.381 15.803 1.00 98.06 177 LEU A N 1
ATOM 1417 C CA . LEU A 1 177 ? -5.498 5.799 15.831 1.00 98.06 177 LEU A CA 1
ATOM 1418 C C . LEU A 1 177 ? -4.843 6.010 14.465 1.00 98.06 177 LEU A C 1
ATOM 1420 O O . LEU A 1 177 ? -5.408 5.595 13.449 1.00 98.06 177 LEU A O 1
ATOM 1424 N N . ALA A 1 178 ? -3.647 6.589 14.434 1.00 97.50 178 ALA A N 1
ATOM 1425 C CA . ALA A 1 178 ? -2.835 6.617 13.227 1.00 97.50 178 ALA A CA 1
ATOM 1426 C C . ALA A 1 178 ? -1.828 5.478 13.186 1.00 97.50 178 ALA A C 1
ATOM 1428 O O . ALA A 1 178 ? -1.101 5.208 14.142 1.00 97.50 178 ALA A O 1
ATOM 1429 N N . LEU A 1 179 ? -1.736 4.871 12.011 1.00 97.94 179 LEU A N 1
ATOM 1430 C CA . LEU A 1 179 ? -0.778 3.832 11.691 1.00 97.94 179 LEU A CA 1
ATOM 1431 C C . LEU A 1 179 ? 0.166 4.355 10.614 1.00 97.94 179 LEU A C 1
ATOM 1433 O O . LEU A 1 179 ? -0.222 4.482 9.450 1.00 97.94 179 LEU A O 1
ATOM 1437 N N . ASN A 1 180 ? 1.405 4.668 10.996 1.00 98.06 180 ASN A N 1
ATOM 1438 C CA . ASN A 1 180 ? 2.408 5.106 10.034 1.00 98.06 180 ASN A CA 1
ATOM 1439 C C . ASN A 1 180 ? 2.756 3.999 9.042 1.00 98.06 180 ASN A C 1
ATOM 1441 O O . ASN A 1 180 ? 2.803 2.810 9.379 1.00 98.06 180 ASN A O 1
ATOM 1445 N N . TRP A 1 181 ? 3.061 4.412 7.819 1.00 98.12 181 TRP A N 1
ATOM 1446 C CA . TRP A 1 181 ? 3.540 3.516 6.783 1.00 98.12 181 TRP A CA 1
ATOM 1447 C C . TRP A 1 181 ? 4.932 2.958 7.103 1.00 98.12 181 TRP A C 1
ATOM 1449 O O . TRP A 1 181 ? 5.801 3.615 7.675 1.00 98.12 181 TRP A O 1
ATOM 1459 N N . ALA A 1 182 ? 5.143 1.721 6.681 1.00 98.06 182 ALA A N 1
ATOM 1460 C CA . ALA A 1 182 ? 6.412 1.134 6.311 1.00 98.06 182 ALA A CA 1
ATOM 1461 C C . ALA A 1 182 ? 6.321 0.842 4.815 1.00 98.06 182 ALA A C 1
ATOM 1463 O O . ALA A 1 182 ? 5.610 -0.069 4.395 1.00 98.06 182 ALA A O 1
ATOM 1464 N N . THR A 1 183 ? 6.997 1.657 4.012 1.00 98.12 183 THR A N 1
ATOM 1465 C CA . THR A 1 183 ? 6.945 1.574 2.549 1.00 98.12 183 THR A CA 1
ATOM 1466 C C . THR A 1 183 ? 7.801 0.408 2.070 1.00 98.12 183 THR A C 1
ATOM 1468 O O . THR A 1 183 ? 9.022 0.447 2.225 1.00 98.12 183 THR A O 1
ATOM 1471 N N . TYR A 1 184 ? 7.178 -0.620 1.495 1.00 98.00 184 TYR A N 1
ATOM 1472 C CA . TYR A 1 184 ? 7.871 -1.775 0.928 1.00 98.00 184 TYR A CA 1
ATOM 1473 C C . TYR A 1 184 ? 8.241 -1.532 -0.529 1.00 98.00 184 TYR A C 1
ATOM 1475 O O . TYR A 1 184 ? 7.411 -1.112 -1.341 1.00 98.00 184 TYR A O 1
ATOM 1483 N N . GLY A 1 185 ? 9.487 -1.858 -0.855 1.00 95.62 185 GLY A N 1
ATOM 1484 C CA . GLY A 1 185 ? 9.957 -1.941 -2.224 1.00 95.62 185 GLY A CA 1
ATOM 1485 C C . GLY A 1 185 ? 9.562 -3.257 -2.888 1.00 95.62 185 GLY A C 1
ATOM 1486 O O . GLY A 1 185 ? 8.910 -4.141 -2.326 1.00 95.62 185 GLY A O 1
ATOM 1487 N N . SER A 1 186 ? 10.009 -3.411 -4.121 1.00 94.12 186 SER A N 1
ATOM 1488 C CA . SER A 1 186 ? 9.804 -4.589 -4.953 1.00 94.12 186 SER A CA 1
ATOM 1489 C C . SER A 1 186 ? 10.549 -5.826 -4.486 1.00 94.12 186 SER A C 1
ATOM 1491 O O . SER A 1 186 ? 10.335 -6.897 -5.050 1.00 94.12 186 SER A O 1
ATOM 1493 N N . SER A 1 187 ? 11.463 -5.706 -3.519 1.00 92.88 187 SER A N 1
ATOM 1494 C CA . SER A 1 187 ? 12.404 -6.769 -3.144 1.00 92.88 187 SER A CA 1
ATOM 1495 C C . SER A 1 187 ? 13.202 -7.293 -4.348 1.00 92.88 187 SER A C 1
ATOM 1497 O O . SER A 1 187 ? 13.608 -8.451 -4.399 1.00 92.88 187 SER A O 1
ATOM 1499 N N . GLY A 1 188 ? 13.397 -6.439 -5.362 1.00 86.69 188 GLY A N 1
ATOM 1500 C CA . GLY A 1 188 ? 14.054 -6.777 -6.623 1.00 86.69 188 GLY A CA 1
ATOM 1501 C C . GLY A 1 188 ? 13.188 -7.564 -7.612 1.00 86.69 188 GLY A C 1
ATOM 1502 O O . GLY A 1 188 ? 13.693 -7.978 -8.658 1.00 86.69 188 GLY A O 1
ATOM 1503 N N . HIS A 1 189 ? 11.901 -7.777 -7.325 1.00 86.31 189 HIS A N 1
ATOM 1504 C CA . HIS A 1 189 ? 11.000 -8.480 -8.228 1.00 86.31 189 HIS A CA 1
ATOM 1505 C C . HIS A 1 189 ? 10.619 -7.605 -9.423 1.00 86.31 189 HIS A C 1
ATOM 1507 O O . HIS A 1 189 ? 10.101 -6.499 -9.293 1.00 86.31 189 HIS A O 1
ATOM 1513 N N . ILE A 1 190 ? 10.802 -8.154 -10.619 1.00 82.88 190 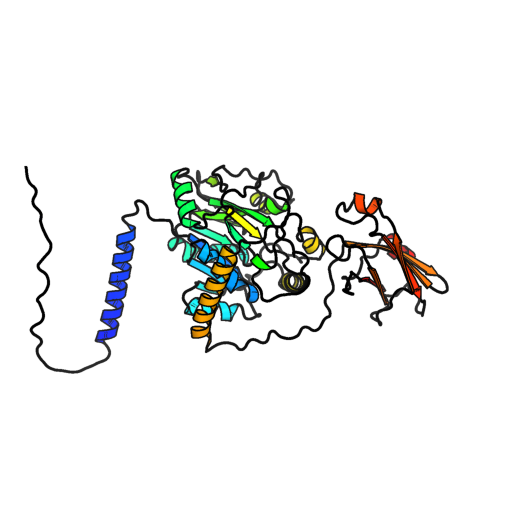ILE A N 1
ATOM 1514 C CA . ILE A 1 190 ? 10.426 -7.490 -11.875 1.00 82.88 190 ILE A CA 1
ATOM 1515 C C . ILE A 1 190 ? 9.116 -8.067 -12.414 1.00 82.88 190 ILE A C 1
ATOM 1517 O O . ILE A 1 190 ? 8.286 -7.335 -12.950 1.00 82.88 190 ILE A O 1
ATOM 1521 N N . ARG A 1 191 ? 8.916 -9.378 -12.246 1.00 79.44 191 ARG A N 1
ATOM 1522 C CA . ARG A 1 191 ? 7.747 -10.116 -12.732 1.00 79.44 191 ARG A CA 1
ATOM 1523 C C . ARG A 1 191 ? 6.783 -10.436 -11.592 1.00 79.44 191 ARG A C 1
ATOM 1525 O O . ARG A 1 191 ? 7.208 -10.630 -10.453 1.00 79.44 191 ARG A O 1
ATOM 1532 N N . HIS A 1 192 ? 5.510 -10.536 -11.951 1.00 81.94 192 HIS A N 1
ATOM 1533 C CA . HIS A 1 192 ? 4.450 -11.065 -11.105 1.00 81.94 192 HIS A CA 1
ATOM 1534 C C . HIS A 1 192 ? 4.719 -12.527 -10.712 1.00 81.94 192 HIS A C 1
ATOM 1536 O O . HIS A 1 192 ? 5.219 -13.307 -11.524 1.00 81.94 192 HIS A O 1
ATOM 1542 N N . ASP A 1 193 ? 4.347 -12.884 -9.484 1.00 80.88 193 ASP A N 1
ATOM 1543 C CA . ASP A 1 193 ? 4.327 -14.243 -8.926 1.00 80.88 193 ASP A CA 1
ATOM 1544 C C . ASP A 1 193 ? 3.016 -14.391 -8.127 1.00 80.88 193 ASP A C 1
ATOM 1546 O O . ASP A 1 193 ? 2.666 -13.493 -7.367 1.00 80.88 193 ASP A O 1
ATOM 1550 N N . ASP A 1 194 ? 2.283 -15.495 -8.277 1.00 80.88 194 ASP A N 1
ATOM 1551 C CA . ASP A 1 194 ? 0.957 -15.698 -7.656 1.00 80.88 194 ASP A CA 1
ATOM 1552 C C . ASP A 1 194 ? 1.002 -15.905 -6.122 1.00 80.88 194 ASP A C 1
ATOM 1554 O O . ASP A 1 194 ? -0.025 -16.169 -5.486 1.00 80.88 194 ASP A O 1
ATOM 1558 N N . LYS A 1 195 ? 2.188 -15.817 -5.508 1.00 89.88 195 LYS A N 1
ATOM 1559 C CA . LYS A 1 195 ? 2.364 -15.852 -4.049 1.00 89.88 195 LYS A CA 1
ATOM 1560 C C . LYS A 1 195 ? 1.824 -14.589 -3.356 1.00 89.88 195 LYS A C 1
ATOM 1562 O O . LYS A 1 195 ? 1.816 -13.518 -3.964 1.00 89.88 195 LYS A O 1
ATOM 1567 N N . PRO A 1 196 ? 1.476 -14.677 -2.057 1.00 93.88 196 PRO A N 1
ATOM 1568 C CA . PRO A 1 196 ? 1.055 -13.521 -1.266 1.00 93.88 196 PRO A CA 1
ATOM 1569 C C . PRO A 1 196 ? 2.102 -12.391 -1.269 1.00 93.88 196 PRO A C 1
ATOM 1571 O O . PRO A 1 196 ? 3.295 -12.639 -1.056 1.00 93.88 196 PRO A O 1
ATOM 1574 N N . MET A 1 197 ? 1.658 -11.150 -1.473 1.00 94.94 197 MET A N 1
ATOM 1575 C CA . MET A 1 197 ? 2.442 -9.913 -1.449 1.00 94.94 197 MET A CA 1
ATOM 1576 C C . MET A 1 197 ? 3.353 -9.840 -0.227 1.00 94.94 197 MET A C 1
ATOM 1578 O O . MET A 1 197 ? 4.551 -9.613 -0.378 1.00 94.94 197 MET A O 1
ATOM 1582 N N . SER A 1 198 ? 2.815 -10.106 0.966 1.00 96.00 198 SER A N 1
ATOM 1583 C CA . SER A 1 198 ? 3.552 -10.050 2.237 1.00 96.00 198 SER A CA 1
ATOM 1584 C C . SER A 1 198 ? 4.723 -11.035 2.310 1.00 96.00 198 SER A C 1
ATOM 1586 O O . SER A 1 198 ? 5.656 -10.842 3.087 1.00 96.00 198 SER A O 1
ATOM 1588 N N . THR A 1 199 ? 4.707 -12.086 1.485 1.00 95.50 199 THR A N 1
ATOM 1589 C CA . THR A 1 199 ? 5.782 -13.088 1.405 1.00 95.50 199 THR A CA 1
ATOM 1590 C C . THR A 1 199 ? 6.768 -12.835 0.268 1.00 95.50 199 THR A C 1
ATOM 1592 O O . THR A 1 199 ? 7.887 -13.344 0.317 1.00 95.50 199 THR A O 1
ATOM 1595 N N . ARG A 1 200 ? 6.361 -12.058 -0.743 1.00 94.88 200 ARG A N 1
ATOM 1596 C CA . ARG A 1 200 ? 7.178 -11.677 -1.904 1.00 94.88 200 ARG A CA 1
ATOM 1597 C C . ARG A 1 200 ? 7.991 -10.417 -1.634 1.00 94.88 200 ARG A C 1
ATOM 1599 O O . ARG A 1 200 ? 9.158 -10.340 -2.000 1.00 94.88 200 ARG A O 1
ATOM 1606 N N . PHE A 1 201 ? 7.358 -9.430 -1.013 1.00 97.19 201 PHE A N 1
ATOM 1607 C CA . PHE A 1 201 ? 7.938 -8.122 -0.762 1.00 97.19 201 PHE A CA 1
ATOM 1608 C C . PHE A 1 201 ? 8.349 -8.043 0.703 1.00 97.19 201 PHE A C 1
ATOM 1610 O O . PHE A 1 201 ? 7.548 -7.719 1.574 1.00 97.19 201 PHE A O 1
ATOM 1617 N N . THR A 1 202 ? 9.597 -8.406 0.979 1.00 97.00 202 THR A N 1
ATOM 1618 C CA . THR A 1 202 ? 10.137 -8.527 2.339 1.00 97.00 202 THR A CA 1
ATOM 1619 C C . THR A 1 202 ? 11.142 -7.437 2.678 1.00 97.00 202 THR A C 1
ATOM 1621 O O . THR A 1 202 ? 11.731 -7.482 3.752 1.00 97.00 202 THR A O 1
ATOM 1624 N N . TRP A 1 203 ? 11.355 -6.466 1.793 1.00 97.12 203 TRP A N 1
ATOM 1625 C CA . TRP A 1 203 ? 12.254 -5.340 2.020 1.00 97.12 203 TRP A CA 1
ATOM 1626 C C . TRP A 1 203 ? 11.484 -4.023 2.048 1.00 97.12 203 TRP A C 1
ATOM 1628 O O . TRP A 1 203 ? 10.647 -3.775 1.178 1.00 97.12 203 TRP A O 1
ATOM 1638 N N . HIS A 1 204 ? 11.772 -3.185 3.041 1.00 97.06 204 HIS A N 1
ATOM 1639 C CA . HIS A 1 204 ? 11.121 -1.889 3.211 1.00 97.06 204 HIS A CA 1
ATOM 1640 C C . HIS A 1 204 ? 12.115 -0.759 3.475 1.00 97.06 204 HIS A C 1
ATOM 1642 O O . HIS A 1 204 ? 13.258 -0.989 3.872 1.00 97.06 204 HIS A O 1
ATOM 1648 N N . ALA A 1 205 ? 11.649 0.475 3.290 1.00 95.94 205 ALA A N 1
ATOM 1649 C CA . ALA A 1 205 ? 12.398 1.692 3.571 1.00 95.94 205 ALA A CA 1
ATOM 1650 C C . ALA A 1 205 ? 12.822 1.791 5.044 1.00 95.94 205 ALA A C 1
ATOM 1652 O O . ALA A 1 205 ? 12.116 1.312 5.940 1.00 95.94 205 ALA A O 1
ATOM 1653 N N . ALA A 1 206 ? 13.920 2.492 5.318 1.00 95.62 206 ALA A N 1
ATOM 1654 C CA . ALA A 1 206 ? 14.315 2.866 6.675 1.00 95.62 206 ALA A CA 1
ATOM 1655 C C . ALA A 1 206 ? 13.174 3.560 7.447 1.00 95.62 206 ALA A C 1
ATOM 1657 O O . ALA A 1 206 ? 12.394 4.317 6.871 1.00 95.62 206 ALA A O 1
ATOM 1658 N N . LYS A 1 207 ? 13.091 3.376 8.775 1.00 94.94 207 LYS A N 1
ATOM 1659 C CA . LYS A 1 207 ? 12.023 3.985 9.603 1.00 94.94 207 LYS A CA 1
ATOM 1660 C C . LYS A 1 207 ? 11.908 5.505 9.416 1.00 94.94 207 LYS A C 1
ATOM 1662 O O . LYS A 1 207 ? 10.800 6.021 9.335 1.00 94.94 207 LYS A O 1
ATOM 1667 N N . GLY A 1 208 ? 13.041 6.198 9.295 1.00 92.75 208 GLY A N 1
ATOM 1668 C CA . GLY A 1 208 ? 13.103 7.648 9.082 1.00 92.75 208 GLY A CA 1
ATOM 1669 C C . GLY A 1 208 ? 12.823 8.121 7.650 1.00 92.75 208 GLY A C 1
ATOM 1670 O O . GLY A 1 208 ? 12.909 9.319 7.396 1.00 92.75 208 GLY A O 1
ATOM 1671 N N . HIS A 1 209 ? 12.518 7.220 6.710 1.00 93.00 209 HIS A N 1
ATOM 1672 C CA . HIS A 1 209 ? 12.228 7.590 5.326 1.00 93.00 209 HIS A CA 1
ATOM 1673 C C . HIS A 1 209 ? 11.004 8.512 5.245 1.00 93.00 209 HIS A C 1
ATOM 1675 O O . HIS A 1 209 ? 9.996 8.280 5.911 1.00 93.00 209 HIS A O 1
ATOM 1681 N N . VAL A 1 210 ? 11.064 9.538 4.392 1.00 91.12 210 VAL A N 1
ATOM 1682 C CA . VAL A 1 210 ? 10.044 10.599 4.330 1.00 91.12 210 VAL A CA 1
ATOM 1683 C C . VAL A 1 210 ? 8.635 10.069 4.041 1.00 91.12 210 VAL A C 1
ATOM 1685 O O . VAL A 1 210 ? 7.673 10.536 4.641 1.00 91.12 210 VAL A O 1
ATOM 1688 N N . LEU A 1 211 ? 8.514 9.038 3.198 1.00 91.62 211 LEU A N 1
ATOM 1689 C CA . LEU A 1 211 ? 7.228 8.397 2.884 1.00 91.62 211 LEU A CA 1
ATOM 1690 C C . LEU A 1 211 ? 6.576 7.733 4.106 1.00 91.62 211 LEU A C 1
ATOM 1692 O O . LEU A 1 211 ? 5.357 7.673 4.197 1.00 91.62 211 LEU A O 1
ATOM 1696 N N . ASN A 1 212 ? 7.372 7.288 5.082 1.00 95.88 212 ASN A N 1
ATOM 1697 C CA . ASN A 1 212 ? 6.868 6.625 6.287 1.00 95.88 212 ASN A CA 1
ATOM 1698 C C . ASN A 1 212 ? 6.252 7.610 7.298 1.00 95.88 212 ASN A C 1
ATOM 1700 O O . ASN A 1 212 ? 5.660 7.179 8.284 1.00 95.88 212 ASN A O 1
ATOM 1704 N N . LYS A 1 213 ? 6.364 8.925 7.057 1.00 94.44 213 LYS A N 1
ATOM 1705 C CA . LYS A 1 213 ? 5.645 9.954 7.824 1.00 94.44 213 LYS A CA 1
ATOM 1706 C C . LYS A 1 213 ? 4.154 9.986 7.491 1.00 94.44 213 LYS A C 1
ATOM 1708 O O . LYS A 1 213 ? 3.371 10.491 8.288 1.00 94.44 213 LYS A O 1
ATOM 1713 N N . GLN A 1 214 ? 3.748 9.446 6.339 1.00 94.31 214 GLN A N 1
ATOM 1714 C CA . GLN A 1 214 ? 2.332 9.255 6.039 1.00 94.31 214 GLN A CA 1
ATOM 1715 C C . GLN A 1 214 ? 1.741 8.173 6.942 1.00 94.31 214 GLN A C 1
ATOM 1717 O O . GLN A 1 214 ? 2.423 7.222 7.337 1.00 94.31 214 GLN A O 1
ATOM 1722 N N . PHE A 1 215 ? 0.466 8.333 7.275 1.00 95.50 215 PHE A N 1
ATOM 1723 C CA . PHE A 1 215 ? -0.280 7.369 8.072 1.00 95.50 215 PHE A CA 1
ATOM 1724 C C . PHE A 1 215 ? -1.650 7.073 7.465 1.00 95.50 215 PHE A C 1
ATOM 1726 O O . PHE A 1 215 ? -2.167 7.844 6.657 1.00 95.50 215 PHE A O 1
ATOM 1733 N N . LYS A 1 216 ? -2.242 5.951 7.881 1.00 97.12 216 LYS A N 1
ATOM 1734 C CA . LYS A 1 216 ? -3.676 5.668 7.732 1.00 97.12 216 LYS A CA 1
ATOM 1735 C C . LYS A 1 216 ? -4.369 5.730 9.076 1.00 97.12 216 LYS A C 1
ATOM 1737 O O . LYS A 1 216 ? -3.725 5.589 10.113 1.00 97.12 216 LYS A O 1
ATOM 1742 N N . SER A 1 217 ? -5.679 5.930 9.039 1.00 96.81 217 SER A N 1
ATOM 1743 C CA . SER A 1 217 ? -6.476 6.146 10.240 1.00 96.81 217 SER A CA 1
ATOM 1744 C C . SER A 1 217 ? -7.446 5.007 10.504 1.00 96.81 217 SER A C 1
ATOM 1746 O O . SER A 1 217 ? -8.149 4.547 9.601 1.00 96.81 217 SER A O 1
ATOM 1748 N N . ILE A 1 218 ? -7.520 4.618 11.775 1.00 98.31 218 ILE A N 1
ATOM 1749 C CA . ILE A 1 218 ? -8.610 3.831 12.343 1.00 98.31 218 ILE A CA 1
ATOM 1750 C C . ILE A 1 218 ? -9.393 4.754 13.259 1.00 98.31 218 ILE A C 1
ATOM 1752 O O . ILE A 1 218 ? -8.892 5.198 14.288 1.00 98.31 218 ILE A O 1
ATOM 1756 N N . VAL A 1 219 ? -10.612 5.076 12.859 1.00 98.06 219 VAL A N 1
ATOM 1757 C CA . VAL A 1 219 ? -11.388 6.172 13.431 1.00 98.06 219 VAL A CA 1
ATOM 1758 C C . VAL A 1 219 ? -12.520 5.601 14.264 1.00 98.06 219 VAL A C 1
ATOM 1760 O O . VAL A 1 219 ? -13.244 4.709 13.819 1.00 98.06 219 VAL A O 1
ATOM 1763 N N . LYS A 1 220 ? -12.695 6.111 15.479 1.00 98.06 220 LYS A N 1
ATOM 1764 C CA . LYS A 1 220 ? -13.852 5.792 16.309 1.00 98.06 220 LYS A CA 1
ATOM 1765 C C . LYS A 1 220 ? -15.066 6.465 15.685 1.00 98.06 220 LYS A C 1
ATOM 1767 O O . LYS A 1 220 ? -15.107 7.689 15.583 1.00 98.06 220 LYS A O 1
ATOM 1772 N N . VAL A 1 221 ? -16.072 5.688 15.286 1.00 97.00 221 VAL A N 1
ATOM 1773 C CA . VAL A 1 221 ? -17.176 6.213 14.458 1.00 97.00 221 VAL A CA 1
ATOM 1774 C C . VAL A 1 221 ? -17.980 7.304 15.177 1.00 97.00 221 VAL A C 1
ATOM 1776 O O . VAL A 1 221 ? -18.468 8.239 14.554 1.00 97.00 221 VAL A O 1
ATOM 1779 N N . GLY A 1 222 ? -18.083 7.241 16.506 1.00 95.50 222 GLY A N 1
ATOM 1780 C CA . GLY A 1 222 ? -18.738 8.290 17.297 1.00 95.50 222 GLY A CA 1
ATOM 1781 C C . GLY A 1 222 ? -17.956 9.606 17.410 1.00 95.50 222 GLY A C 1
ATOM 1782 O O . GLY A 1 222 ? -18.488 10.556 17.974 1.00 95.50 222 GLY A O 1
ATOM 1783 N N . SER A 1 223 ? -16.715 9.657 16.919 1.00 96.94 223 SER A N 1
ATOM 1784 C CA . SER A 1 223 ? -15.802 10.797 17.061 1.00 96.94 223 SER A CA 1
ATOM 1785 C C . SER A 1 223 ? -15.439 11.469 15.732 1.00 96.94 223 SER A C 1
ATOM 1787 O O . SER A 1 223 ? -14.671 12.425 15.749 1.00 96.94 223 SER A O 1
ATOM 1789 N N . ILE A 1 224 ? -15.959 10.995 14.596 1.00 96.06 224 ILE A N 1
ATOM 1790 C CA . ILE A 1 224 ? -15.676 11.539 13.258 1.00 96.06 224 ILE A CA 1
ATOM 1791 C C . ILE A 1 224 ? -16.785 12.497 12.801 1.00 96.06 224 ILE A C 1
ATOM 1793 O O . ILE A 1 224 ? -17.968 12.189 12.920 1.00 96.06 224 ILE A O 1
ATOM 1797 N N . GLU A 1 225 ? -16.396 13.644 12.240 1.00 93.31 225 GLU A N 1
ATOM 1798 C CA . GLU A 1 225 ? -17.298 14.563 11.535 1.00 93.31 225 GLU A CA 1
ATOM 1799 C C . GLU A 1 225 ? -17.378 14.223 10.038 1.00 93.31 225 GLU A C 1
ATOM 1801 O O . GLU A 1 225 ? -18.468 14.020 9.506 1.00 93.31 225 GLU A O 1
ATOM 1806 N N . TYR A 1 226 ? -16.228 14.139 9.359 1.00 91.44 226 TYR A N 1
ATOM 1807 C CA . TYR A 1 226 ? -16.106 13.774 7.940 1.00 91.44 226 TYR A CA 1
ATOM 1808 C C . TYR A 1 226 ? -14.666 13.355 7.596 1.00 91.44 226 TYR A C 1
ATOM 1810 O O . TYR A 1 226 ? -13.739 13.553 8.385 1.00 91.44 226 TYR A O 1
ATOM 1818 N N . MET A 1 227 ? -14.457 12.781 6.408 1.00 92.69 227 MET A N 1
ATOM 1819 C CA . MET A 1 227 ? -13.118 12.454 5.905 1.00 92.69 227 MET A CA 1
ATOM 1820 C C . MET A 1 227 ? -12.511 13.672 5.203 1.00 92.69 227 MET A C 1
ATOM 1822 O O . MET A 1 227 ? -13.072 14.158 4.227 1.00 92.69 227 MET A O 1
ATOM 1826 N N . VAL A 1 228 ? -11.354 14.155 5.667 1.00 88.25 228 VAL A N 1
ATOM 1827 C CA . VAL A 1 228 ? -10.646 15.274 5.010 1.00 88.25 228 VAL A CA 1
ATOM 1828 C C . VAL A 1 228 ? -9.939 14.791 3.744 1.00 88.25 228 VAL A C 1
ATOM 1830 O O . VAL A 1 228 ? -9.938 15.453 2.710 1.00 88.25 228 VAL A O 1
ATOM 1833 N N . GLY A 1 229 ? -9.360 13.597 3.824 1.00 87.50 229 GLY A N 1
ATOM 1834 C CA . GLY A 1 229 ? -8.698 12.920 2.721 1.00 87.50 229 GLY A CA 1
ATOM 1835 C C . GLY A 1 229 ? -8.757 11.406 2.914 1.00 87.50 229 GLY A C 1
ATOM 1836 O O . GLY A 1 229 ? -9.387 10.920 3.851 1.00 87.50 229 GLY A O 1
ATOM 1837 N N . PRO A 1 230 ? -8.069 10.621 2.075 1.00 86.88 230 PRO A N 1
ATOM 1838 C CA . PRO A 1 230 ? -8.081 9.164 2.181 1.00 86.88 230 PRO A CA 1
ATOM 1839 C C . PRO A 1 230 ? -7.368 8.631 3.434 1.00 86.88 230 PRO A C 1
ATOM 1841 O O . PRO A 1 230 ? -7.392 7.429 3.685 1.00 86.88 230 PRO A O 1
ATOM 1844 N N . HIS A 1 231 ? -6.657 9.496 4.160 1.00 90.62 231 HIS A N 1
ATOM 1845 C CA . HIS A 1 231 ? -5.763 9.125 5.255 1.00 90.62 231 HIS A CA 1
ATOM 1846 C C . HIS A 1 231 ? -6.173 9.741 6.594 1.00 90.62 231 HIS A C 1
ATOM 1848 O O . HIS A 1 231 ? -5.874 9.147 7.624 1.00 90.62 231 HIS A O 1
ATOM 1854 N N . HIS A 1 232 ? -6.829 10.906 6.589 1.00 90.88 232 HIS A N 1
ATOM 1855 C CA . HIS A 1 232 ? -7.096 11.730 7.769 1.00 90.88 232 HIS A CA 1
ATOM 1856 C C . HIS A 1 232 ? -8.585 12.085 7.861 1.00 90.88 232 HIS A C 1
ATOM 1858 O O . HIS A 1 232 ? -9.214 12.460 6.864 1.00 90.88 232 HIS A O 1
ATOM 1864 N N . ALA A 1 233 ? -9.137 11.963 9.065 1.00 93.31 233 ALA A N 1
ATOM 1865 C CA . ALA A 1 233 ? -10.513 12.295 9.390 1.00 93.31 233 ALA A CA 1
ATOM 1866 C C . ALA A 1 233 ? -10.573 13.573 10.225 1.00 93.31 233 ALA A C 1
ATOM 1868 O O . ALA A 1 233 ? -9.773 13.772 11.135 1.00 93.31 233 ALA A O 1
ATOM 1869 N N . LYS A 1 234 ? -11.573 14.417 9.977 1.00 93.94 234 LYS A N 1
ATOM 1870 C CA . LYS A 1 234 ? -11.895 15.502 10.898 1.00 93.94 234 LYS A CA 1
ATOM 1871 C C . LYS A 1 234 ? -12.617 14.900 12.098 1.00 93.94 234 LYS A C 1
ATOM 1873 O O . LYS A 1 234 ? -13.670 14.285 11.932 1.00 93.94 234 LYS A O 1
ATOM 1878 N N . LEU A 1 235 ? -12.052 15.071 13.290 1.00 95.88 235 LEU A N 1
ATOM 1879 C CA . LEU A 1 235 ? -12.661 14.618 14.538 1.00 95.88 235 LEU A CA 1
ATOM 1880 C C . LEU A 1 235 ? -13.481 15.723 15.207 1.00 95.88 235 LEU A C 1
ATOM 1882 O O . LEU A 1 235 ? -13.197 16.908 15.015 1.00 95.88 235 LEU A O 1
ATOM 1886 N N . ILE A 1 236 ? -14.443 15.305 16.032 1.00 96.31 236 ILE A N 1
ATOM 1887 C CA . ILE A 1 236 ? -15.196 16.195 16.922 1.00 96.31 236 ILE A CA 1
ATOM 1888 C C . ILE A 1 236 ? -14.257 16.902 17.919 1.00 96.31 236 ILE A C 1
ATOM 1890 O O . ILE A 1 236 ? -13.188 16.373 18.242 1.00 96.31 236 ILE A O 1
ATOM 1894 N N . PRO A 1 237 ? -14.651 18.063 18.477 1.00 95.19 237 PRO A N 1
ATOM 1895 C CA . PRO A 1 237 ? -13.839 18.765 19.466 1.00 95.19 237 PRO A CA 1
ATOM 1896 C C . PRO A 1 237 ? -13.429 17.877 20.651 1.00 95.19 237 PRO A C 1
ATOM 1898 O O . PRO A 1 237 ? -14.245 17.127 21.186 1.00 95.19 237 PRO A O 1
ATOM 1901 N N . ASN A 1 238 ? -12.175 18.024 21.091 1.00 92.88 238 ASN A N 1
ATOM 1902 C CA . ASN A 1 238 ? -11.535 17.283 22.191 1.00 92.88 238 ASN A CA 1
ATOM 1903 C C . ASN A 1 238 ? -11.276 15.787 21.939 1.00 92.88 238 ASN A C 1
ATOM 1905 O O . ASN A 1 238 ? -10.781 15.113 22.837 1.00 92.88 238 ASN A O 1
ATOM 1909 N N . ALA A 1 239 ? -11.597 15.256 20.757 1.00 97.19 239 ALA A N 1
ATOM 1910 C CA . ALA A 1 239 ? -11.188 13.910 20.384 1.00 97.19 239 ALA A CA 1
ATOM 1911 C C . ALA A 1 239 ? -9.772 13.927 19.790 1.00 97.19 239 ALA A C 1
ATOM 1913 O O . ALA A 1 239 ? -9.467 14.757 18.932 1.00 97.19 239 ALA A O 1
ATOM 1914 N N . LEU A 1 240 ? -8.919 13.003 20.237 1.00 96.50 240 LEU A N 1
ATOM 1915 C CA . LEU A 1 240 ? -7.497 12.997 19.892 1.00 96.50 240 LEU A CA 1
ATOM 1916 C C . LEU A 1 240 ? -7.151 12.008 18.778 1.00 96.50 240 LEU A C 1
ATOM 1918 O O . LEU A 1 240 ? -7.740 10.926 18.667 1.00 96.50 240 LEU A O 1
ATOM 1922 N N . TYR A 1 241 ? -6.136 12.377 18.000 1.00 96.50 241 TYR A N 1
ATOM 1923 C CA . TYR A 1 241 ? -5.403 11.482 17.114 1.00 96.50 241 TYR A CA 1
ATOM 1924 C C . TYR A 1 241 ? -4.166 10.970 17.845 1.00 96.50 241 TYR A C 1
ATOM 1926 O O . TYR A 1 241 ? -3.275 11.755 18.162 1.00 96.50 241 TYR A O 1
ATOM 1934 N N . LEU A 1 242 ? -4.099 9.664 18.096 1.00 97.62 242 LEU A N 1
ATOM 1935 C CA . LEU A 1 242 ? -2.973 9.054 18.799 1.00 97.62 242 LEU A CA 1
ATOM 1936 C C . LEU A 1 242 ? -2.158 8.149 17.872 1.00 97.62 242 LEU A C 1
ATOM 1938 O O . LEU A 1 242 ? -2.702 7.473 16.992 1.00 97.62 242 LEU A O 1
ATOM 1942 N N . HIS A 1 243 ? -0.852 8.105 18.104 1.00 97.44 243 HIS A N 1
ATOM 1943 C CA . HIS A 1 243 ? 0.009 7.016 17.668 1.00 97.44 243 HIS A CA 1
ATOM 1944 C C . HIS A 1 243 ? -0.287 5.738 18.470 1.00 97.44 243 HIS A C 1
ATOM 1946 O O . HIS A 1 243 ? -1.047 5.718 19.440 1.00 97.44 243 HIS A O 1
ATOM 1952 N N . THR A 1 244 ? 0.306 4.626 18.045 1.00 95.69 244 THR A N 1
ATOM 1953 C CA . THR A 1 244 ? 0.089 3.309 18.654 1.00 95.69 244 THR A CA 1
ATOM 1954 C C . THR A 1 244 ? 0.723 3.145 20.035 1.00 95.69 244 THR A C 1
ATOM 1956 O O . THR A 1 244 ? 0.265 2.314 20.814 1.00 95.69 244 THR A O 1
ATOM 1959 N N . ASP A 1 245 ? 1.731 3.937 20.383 1.00 95.75 245 ASP A N 1
ATOM 1960 C CA . ASP A 1 245 ? 2.261 4.035 21.751 1.00 95.75 245 ASP A CA 1
ATOM 1961 C C . ASP A 1 245 ? 1.312 4.789 22.708 1.00 95.75 245 ASP A C 1
ATOM 1963 O O . ASP A 1 245 ? 1.317 4.526 23.916 1.00 95.75 245 ASP A O 1
ATOM 1967 N N . GLY A 1 246 ? 0.418 5.618 22.163 1.00 96.44 246 GLY A N 1
ATOM 1968 C CA . GLY A 1 246 ? -0.551 6.435 22.894 1.00 96.44 246 GLY A CA 1
ATOM 1969 C C . GLY A 1 246 ? -0.210 7.924 22.922 1.00 96.44 246 GLY A C 1
ATOM 1970 O O . GLY A 1 246 ? -0.981 8.691 23.497 1.00 96.44 246 GLY A O 1
ATOM 1971 N N . ASP A 1 247 ? 0.891 8.336 22.291 1.00 96.50 247 ASP A N 1
ATOM 1972 C CA . ASP A 1 247 ? 1.243 9.749 22.172 1.00 96.50 247 ASP A CA 1
ATOM 1973 C C . ASP A 1 247 ? 0.359 10.440 21.128 1.00 96.50 247 ASP A C 1
ATOM 1975 O O . ASP A 1 247 ? 0.000 9.857 20.101 1.00 96.50 247 ASP A O 1
ATOM 1979 N N . GLU A 1 248 ? 0.003 11.700 21.375 1.00 96.12 248 GLU A N 1
ATOM 1980 C CA . GLU A 1 248 ? -0.737 12.504 20.404 1.00 96.12 248 GLU A CA 1
ATOM 1981 C C . GLU A 1 248 ? 0.123 12.791 19.170 1.00 96.12 248 GLU A C 1
ATOM 1983 O O . GLU A 1 248 ? 1.323 13.070 19.256 1.00 96.12 248 GLU A O 1
ATOM 1988 N N . ILE A 1 249 ? -0.499 12.725 17.996 1.00 93.25 249 ILE A N 1
ATOM 1989 C CA . ILE A 1 249 ? 0.189 13.030 16.748 1.00 93.25 249 ILE A CA 1
ATOM 1990 C C . ILE A 1 249 ? 0.435 14.525 16.657 1.00 93.25 249 ILE A C 1
ATOM 1992 O O . ILE A 1 249 ? -0.492 15.332 16.664 1.00 93.25 249 ILE A O 1
ATOM 1996 N N . VAL A 1 250 ? 1.691 14.883 16.420 1.00 90.75 250 VAL A N 1
ATOM 1997 C CA . VAL A 1 250 ? 2.045 16.225 15.967 1.00 90.75 250 VAL A CA 1
ATOM 1998 C C . VAL A 1 250 ? 2.101 16.222 14.444 1.00 90.75 250 VAL A C 1
ATOM 2000 O O . VAL A 1 250 ? 2.838 15.433 13.845 1.00 90.75 250 VAL A O 1
ATOM 2003 N N . ALA A 1 251 ? 1.321 17.096 13.807 1.00 85.69 251 ALA A N 1
ATOM 2004 C CA . ALA A 1 251 ? 1.346 17.255 12.358 1.00 85.69 251 ALA A CA 1
ATOM 2005 C C . ALA A 1 251 ? 2.742 17.685 11.884 1.00 85.69 251 ALA A C 1
ATOM 2007 O O . ALA A 1 251 ? 3.425 18.493 12.519 1.00 85.69 251 ALA A O 1
ATOM 2008 N N . HIS A 1 252 ? 3.183 17.154 10.747 1.00 83.94 252 HIS A N 1
ATOM 2009 C CA . HIS A 1 252 ? 4.437 17.590 10.150 1.00 83.94 252 HIS A CA 1
ATOM 2010 C C . HIS A 1 252 ? 4.347 19.076 9.754 1.00 83.94 252 HIS A C 1
ATOM 2012 O O . HIS A 1 252 ? 3.340 19.463 9.162 1.00 83.94 252 HIS A O 1
ATOM 2018 N N . PRO A 1 253 ? 5.401 19.901 9.936 1.00 77.38 253 PRO A N 1
ATOM 2019 C CA . PRO A 1 253 ? 5.404 21.325 9.546 1.00 77.38 253 PRO A CA 1
ATOM 2020 C C . PRO A 1 253 ? 5.300 21.588 8.027 1.00 77.38 253 PRO A C 1
ATOM 2022 O O . PRO A 1 253 ? 5.487 22.710 7.572 1.00 77.38 253 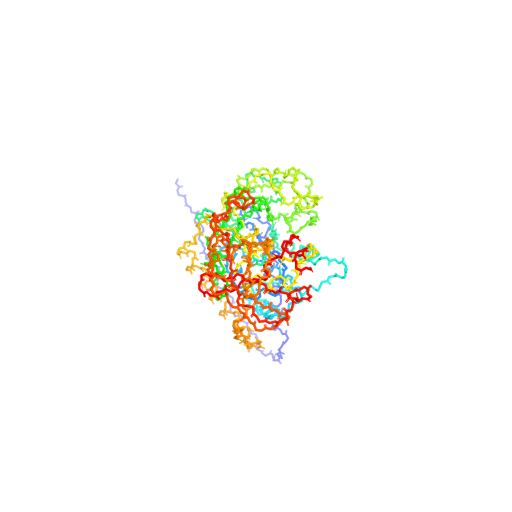PRO A O 1
ATOM 2025 N N . GLY A 1 254 ? 4.991 20.557 7.239 1.00 70.19 254 GLY A N 1
ATOM 2026 C CA . GLY A 1 254 ? 4.839 20.611 5.795 1.00 70.19 254 GLY A CA 1
ATOM 2027 C C . GLY A 1 254 ? 6.120 20.310 5.020 1.00 70.19 254 GLY A C 1
ATOM 2028 O O . GLY A 1 254 ? 7.187 20.844 5.298 1.00 70.19 254 GLY A O 1
ATOM 2029 N N . ILE A 1 255 ? 6.004 19.409 4.047 1.00 68.44 255 ILE A N 1
ATOM 2030 C CA . ILE A 1 255 ? 7.023 19.140 3.007 1.00 68.44 255 ILE A CA 1
ATOM 2031 C C . ILE A 1 255 ? 6.430 19.242 1.602 1.00 68.44 255 ILE A C 1
ATOM 2033 O O . ILE A 1 255 ? 7.159 19.213 0.614 1.00 68.44 255 ILE A O 1
ATOM 2037 N N . SER A 1 256 ? 5.102 19.334 1.515 1.00 71.81 256 SER A N 1
ATOM 2038 C CA . SER A 1 256 ? 4.349 19.476 0.281 1.00 71.81 256 SER A CA 1
ATOM 2039 C C . SER A 1 256 ? 3.812 20.904 0.161 1.00 71.81 256 SER A C 1
ATOM 2041 O O . SER A 1 256 ? 3.402 21.476 1.173 1.00 71.81 256 SER A O 1
ATOM 2043 N N . PRO A 1 257 ? 3.743 21.478 -1.052 1.00 68.88 257 PRO A N 1
ATOM 2044 C CA . PRO A 1 257 ? 2.994 22.711 -1.286 1.00 68.88 257 PRO A CA 1
ATOM 2045 C C . PRO A 1 257 ? 1.476 22.522 -1.116 1.00 68.88 257 PRO A C 1
ATOM 2047 O O . PRO A 1 257 ? 0.760 23.511 -1.005 1.00 68.88 257 PRO A O 1
ATOM 2050 N N . ASP A 1 258 ? 0.984 21.278 -1.095 1.00 70.56 258 ASP A N 1
ATOM 2051 C CA . ASP A 1 258 ? -0.421 20.943 -0.850 1.00 70.56 258 ASP A CA 1
ATOM 2052 C C . ASP A 1 258 ? -0.684 20.754 0.662 1.00 70.56 258 ASP A C 1
ATOM 2054 O O . ASP A 1 258 ? -0.172 19.789 1.250 1.00 70.56 258 ASP A O 1
ATOM 2058 N N . PRO A 1 259 ? -1.485 21.631 1.299 1.00 71.25 259 PRO A N 1
ATOM 2059 C CA . PRO A 1 259 ? -1.823 21.531 2.717 1.00 71.25 259 PRO A CA 1
ATOM 2060 C C . PRO A 1 259 ? -2.520 20.218 3.094 1.00 71.25 259 PRO A C 1
ATOM 2062 O O . PRO A 1 259 ? -2.227 19.671 4.154 1.00 71.25 259 PRO A O 1
ATOM 2065 N N . LEU A 1 260 ? -3.362 19.656 2.217 1.00 71.94 260 LEU A N 1
ATOM 2066 C CA . LEU A 1 260 ? -4.097 18.416 2.498 1.00 71.94 260 LEU A CA 1
ATOM 2067 C C . LEU A 1 260 ? -3.159 17.210 2.585 1.00 71.94 260 LEU A C 1
ATOM 2069 O O . LEU A 1 260 ? -3.397 16.274 3.348 1.00 71.94 260 LEU A O 1
ATOM 2073 N N . ILE A 1 261 ? -2.064 17.230 1.819 1.00 73.94 261 ILE A N 1
ATOM 2074 C CA . ILE A 1 261 ? -1.013 16.213 1.932 1.00 73.94 261 ILE A CA 1
ATOM 2075 C C . ILE A 1 261 ? -0.309 16.342 3.282 1.00 73.94 261 ILE A C 1
ATOM 2077 O O . ILE A 1 261 ? -0.032 15.325 3.913 1.00 73.94 261 ILE A O 1
ATOM 2081 N N . ASN A 1 262 ? -0.048 17.569 3.740 1.00 76.44 262 ASN A N 1
ATOM 2082 C CA . ASN A 1 262 ? 0.650 17.810 5.002 1.00 76.44 262 ASN A CA 1
ATOM 2083 C C . ASN A 1 262 ? -0.177 17.401 6.231 1.00 76.44 262 ASN A C 1
ATOM 2085 O O . ASN A 1 262 ? 0.403 16.918 7.198 1.00 76.44 262 ASN A O 1
ATOM 2089 N N . GLU A 1 263 ? -1.508 17.499 6.177 1.00 75.88 263 GLU A N 1
ATOM 2090 C CA . GLU A 1 263 ? -2.402 16.994 7.236 1.00 75.88 263 GLU A CA 1
ATOM 2091 C C . GLU A 1 263 ? -2.360 15.466 7.394 1.00 75.88 263 GLU A C 1
ATOM 2093 O O . GLU A 1 263 ? -2.711 14.925 8.438 1.00 75.88 263 GLU A O 1
ATOM 2098 N N . CYS A 1 264 ? -1.888 14.754 6.370 1.00 83.62 264 CYS A N 1
ATOM 2099 C CA . CYS A 1 264 ? -1.740 13.301 6.385 1.00 83.62 264 CYS A CA 1
ATOM 2100 C C . CYS A 1 264 ? -0.327 12.852 6.803 1.00 83.62 264 CYS A C 1
ATOM 2102 O O . CYS A 1 264 ? 0.019 11.682 6.612 1.00 83.62 264 CYS A O 1
ATOM 2104 N N . LEU A 1 265 ? 0.506 13.774 7.303 1.00 90.19 265 LEU A N 1
ATOM 2105 C CA . LEU A 1 265 ? 1.883 13.529 7.725 1.00 90.19 265 LEU A CA 1
ATOM 2106 C C . LEU A 1 265 ? 2.039 13.765 9.223 1.00 90.19 265 LEU A C 1
ATOM 2108 O O . LEU A 1 265 ? 1.759 14.853 9.724 1.00 90.19 265 LEU A O 1
ATOM 2112 N N . SER A 1 266 ? 2.597 12.785 9.923 1.00 92.75 266 SER A N 1
ATOM 2113 C CA . SER A 1 266 ? 3.068 12.975 11.290 1.00 92.75 266 SER A CA 1
ATOM 2114 C C . SER A 1 266 ? 4.516 13.474 11.302 1.00 92.75 266 SER A C 1
ATOM 2116 O O . SER A 1 266 ? 5.333 13.174 10.422 1.00 92.75 266 SER A O 1
ATOM 2118 N N . GLN A 1 267 ? 4.862 14.267 12.312 1.00 91.50 267 GLN A N 1
ATOM 2119 C CA . GLN A 1 267 ? 6.225 14.745 12.517 1.00 91.50 267 GLN A CA 1
ATOM 2120 C C . GLN A 1 267 ? 7.185 13.569 12.753 1.00 91.50 267 GLN A C 1
ATOM 2122 O O . GLN A 1 267 ? 8.281 13.535 12.175 1.00 91.50 267 GLN A O 1
ATOM 2127 N N . THR A 1 268 ? 6.739 12.595 13.548 1.00 92.56 268 THR A N 1
ATOM 2128 C CA . THR A 1 268 ? 7.456 11.377 13.936 1.00 92.56 268 THR A CA 1
ATOM 2129 C C . THR A 1 268 ? 6.783 10.128 13.362 1.00 92.56 268 THR A C 1
ATOM 2131 O O . THR A 1 268 ? 5.587 10.114 13.090 1.00 92.56 268 THR A O 1
ATOM 2134 N N . THR A 1 269 ? 7.561 9.063 13.158 1.00 96.25 269 THR A N 1
ATOM 2135 C CA . THR A 1 269 ? 7.062 7.764 12.679 1.00 96.25 269 THR A CA 1
ATOM 2136 C C . THR A 1 269 ? 6.965 6.790 13.852 1.00 96.25 269 THR A C 1
ATOM 2138 O O . THR A 1 269 ? 8.000 6.411 14.417 1.00 96.25 269 THR A O 1
ATOM 2141 N N . CYS A 1 270 ? 5.761 6.318 14.182 1.00 96.81 270 CYS A N 1
ATOM 2142 C CA . CYS A 1 270 ? 5.544 5.296 15.206 1.00 96.81 270 CYS A CA 1
ATOM 2143 C C . CYS A 1 270 ? 5.229 3.928 14.581 1.00 96.81 270 CYS A C 1
ATOM 2145 O O . CYS A 1 270 ? 4.327 3.801 13.759 1.00 96.81 270 CYS A O 1
ATOM 2147 N N . TRP A 1 271 ? 5.991 2.899 14.971 1.00 96.88 271 TRP A N 1
ATOM 2148 C CA . TRP A 1 271 ? 5.786 1.495 14.570 1.00 96.88 271 TRP A CA 1
ATOM 2149 C C . TRP A 1 271 ? 5.654 0.570 15.792 1.00 96.88 271 TRP A C 1
ATOM 2151 O O . TRP A 1 271 ? 5.815 -0.643 15.665 1.00 96.88 271 TRP A O 1
ATOM 2161 N N . GLN A 1 272 ? 5.438 1.117 16.992 1.00 95.12 272 GLN A N 1
ATOM 2162 C CA . GLN A 1 272 ? 5.219 0.299 18.188 1.00 95.12 272 GLN A CA 1
ATOM 2163 C C . GLN A 1 272 ? 3.859 -0.400 18.069 1.00 95.12 272 GLN A C 1
ATOM 2165 O O . GLN A 1 272 ? 2.910 0.227 17.620 1.00 95.12 272 GLN A O 1
ATOM 2170 N N . HIS A 1 273 ? 3.741 -1.669 18.460 1.00 96.00 273 HIS A N 1
ATOM 2171 C CA . HIS A 1 273 ? 2.527 -2.499 18.350 1.00 96.00 273 HIS A CA 1
ATOM 2172 C C . HIS A 1 273 ? 1.996 -2.753 16.923 1.00 96.00 273 HIS A C 1
ATOM 2174 O O . HIS A 1 273 ? 1.906 -3.910 16.517 1.00 96.00 273 HIS A O 1
ATOM 2180 N N . PHE A 1 274 ? 1.651 -1.710 16.161 1.00 97.56 274 PHE A N 1
ATOM 2181 C CA . PHE A 1 274 ? 1.117 -1.791 14.800 1.00 97.56 274 PHE A CA 1
ATOM 2182 C C . PHE A 1 274 ? 1.731 -0.739 13.870 1.00 97.56 274 PHE A C 1
ATOM 2184 O O . PHE A 1 274 ? 2.152 0.338 14.289 1.00 97.56 274 PHE A O 1
ATOM 2191 N N . ARG A 1 275 ? 1.749 -1.055 12.576 1.00 97.56 275 ARG A N 1
ATOM 2192 C CA . ARG A 1 275 ? 2.082 -0.146 11.469 1.00 97.56 275 ARG A CA 1
ATOM 2193 C C . ARG A 1 275 ? 1.284 -0.533 10.224 1.00 97.56 275 ARG A C 1
ATOM 2195 O O . ARG A 1 275 ? 0.641 -1.577 10.212 1.00 97.56 275 ARG A O 1
ATOM 2202 N N . ILE A 1 276 ? 1.370 0.247 9.153 1.00 98.50 276 ILE A N 1
ATOM 2203 C CA . ILE A 1 276 ? 0.902 -0.189 7.830 1.00 98.50 276 ILE A CA 1
ATOM 2204 C C . ILE A 1 276 ? 2.091 -0.677 7.019 1.00 98.50 276 ILE A C 1
ATOM 2206 O O . ILE A 1 276 ? 2.994 0.100 6.735 1.00 98.50 276 ILE A O 1
ATOM 2210 N N . ASN A 1 277 ? 2.088 -1.929 6.577 1.00 98.44 277 ASN A N 1
ATOM 2211 C CA . ASN A 1 277 ? 2.974 -2.326 5.487 1.00 98.44 277 ASN A CA 1
ATOM 2212 C C . ASN A 1 277 ? 2.348 -1.863 4.164 1.00 98.44 277 ASN A C 1
ATOM 2214 O O . ASN A 1 277 ? 1.257 -2.316 3.817 1.00 98.44 277 ASN A O 1
ATOM 2218 N N . HIS A 1 278 ? 3.022 -0.971 3.433 1.00 98.12 278 HIS A N 1
ATOM 2219 C CA . HIS A 1 278 ? 2.507 -0.389 2.190 1.00 98.12 278 HIS A CA 1
ATOM 2220 C C . HIS A 1 278 ? 3.250 -0.918 0.962 1.00 98.12 278 HIS A C 1
ATOM 2222 O O . HIS A 1 278 ? 4.426 -0.625 0.760 1.00 98.12 278 HIS A O 1
ATOM 2228 N N . TYR A 1 279 ? 2.552 -1.670 0.112 1.00 97.50 279 TYR A N 1
ATOM 2229 C CA . TYR A 1 279 ? 3.075 -2.323 -1.093 1.00 97.50 279 TYR A CA 1
ATOM 2230 C C . TYR A 1 279 ? 2.703 -1.541 -2.357 1.00 97.50 279 TYR A C 1
ATOM 2232 O O . TYR A 1 279 ? 2.066 -2.060 -3.284 1.00 97.50 279 TYR A O 1
ATOM 2240 N N . VAL A 1 280 ? 3.082 -0.263 -2.389 1.00 95.19 280 VAL A N 1
ATOM 2241 C CA . VAL A 1 280 ? 2.631 0.680 -3.421 1.00 95.19 280 VAL A CA 1
ATOM 2242 C C . VAL A 1 280 ? 3.173 0.368 -4.818 1.00 95.19 280 VAL A C 1
ATOM 2244 O O . VAL A 1 280 ? 2.453 0.543 -5.807 1.00 95.19 280 VAL A O 1
ATOM 2247 N N . VAL A 1 281 ? 4.416 -0.121 -4.905 1.00 93.81 281 VAL A N 1
ATOM 2248 C CA . VAL A 1 281 ? 5.082 -0.447 -6.176 1.00 93.81 281 VAL A CA 1
ATOM 2249 C C . VAL A 1 281 ? 4.963 -1.916 -6.572 1.00 93.81 281 VAL A C 1
ATOM 2251 O O . VAL A 1 281 ? 4.737 -2.190 -7.747 1.00 93.81 281 VAL A O 1
ATOM 2254 N N . LYS A 1 282 ? 5.039 -2.857 -5.618 1.00 94.88 282 LYS A N 1
ATOM 2255 C CA . LYS A 1 282 ? 5.103 -4.308 -5.900 1.00 94.88 282 LYS A CA 1
ATOM 2256 C C . LYS A 1 282 ? 6.221 -4.626 -6.908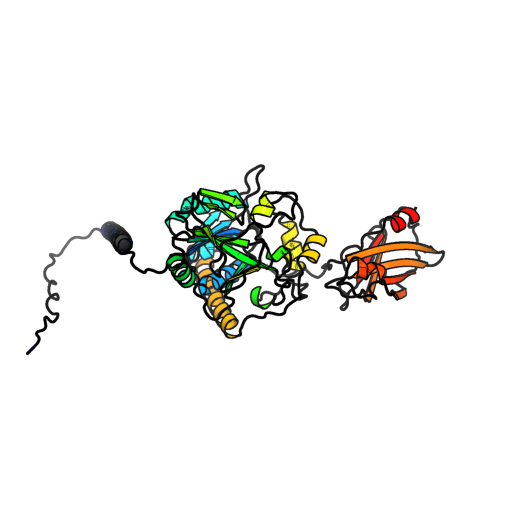 1.00 94.88 282 LYS A C 1
ATOM 2258 O O . LYS A 1 282 ? 7.239 -3.941 -6.915 1.00 94.88 282 LYS A O 1
ATOM 2263 N N . SER A 1 283 ? 6.077 -5.659 -7.747 1.00 90.94 283 SER A N 1
ATOM 2264 C CA . SER A 1 283 ? 7.018 -5.861 -8.852 1.00 90.94 283 SER A CA 1
ATOM 2265 C C . SER A 1 283 ? 6.826 -4.800 -9.929 1.00 90.94 283 SER A C 1
ATOM 2267 O O . SER A 1 283 ? 5.734 -4.249 -10.091 1.00 90.94 283 SER A O 1
ATOM 2269 N N . TYR A 1 284 ? 7.845 -4.584 -10.758 1.00 88.00 284 TYR A N 1
ATOM 2270 C CA . TYR A 1 284 ? 7.711 -3.627 -11.855 1.00 88.00 284 TYR A CA 1
ATOM 2271 C C . TYR A 1 284 ? 6.545 -3.942 -12.808 1.00 88.00 284 TYR A C 1
ATOM 2273 O O . TYR A 1 284 ? 5.790 -3.053 -13.205 1.00 88.00 284 TYR A O 1
ATOM 2281 N N . SER A 1 285 ? 6.343 -5.216 -13.156 1.00 83.44 285 SER A N 1
ATOM 2282 C CA . SER A 1 285 ? 5.229 -5.624 -14.023 1.00 83.44 285 SER A CA 1
ATOM 2283 C C . SER A 1 285 ? 3.853 -5.343 -13.400 1.00 83.44 285 SER A C 1
ATOM 2285 O O . SER A 1 285 ? 2.899 -5.042 -14.112 1.00 83.44 285 SER A O 1
ATOM 2287 N N . GLU A 1 286 ? 3.739 -5.371 -12.072 1.00 90.38 286 GLU A N 1
ATOM 2288 C CA . GLU A 1 286 ? 2.511 -4.996 -11.365 1.00 90.38 286 GLU A CA 1
ATOM 2289 C C . GLU A 1 286 ? 2.353 -3.475 -11.305 1.00 90.38 286 GLU A C 1
ATOM 2291 O O . GLU A 1 286 ? 1.260 -2.961 -11.551 1.00 90.38 286 GLU A O 1
ATOM 2296 N N . PHE A 1 287 ? 3.444 -2.740 -11.075 1.00 90.69 287 PHE A N 1
ATOM 2297 C CA . PHE A 1 287 ? 3.442 -1.282 -11.127 1.00 90.69 287 PHE A CA 1
ATOM 2298 C C . PHE A 1 287 ? 3.007 -0.742 -12.494 1.00 90.69 287 PHE A C 1
ATOM 2300 O O . PHE A 1 287 ? 2.203 0.186 -12.570 1.00 90.69 287 PHE A O 1
ATOM 2307 N N . THR A 1 288 ? 3.501 -1.324 -13.589 1.00 84.25 288 THR A N 1
ATOM 2308 C CA . THR A 1 288 ? 3.135 -0.899 -14.953 1.00 84.25 288 THR A CA 1
ATOM 2309 C C . THR A 1 288 ? 1.649 -1.107 -15.259 1.00 84.25 288 THR A C 1
ATOM 2311 O O . THR A 1 288 ? 1.052 -0.295 -15.967 1.00 84.25 288 THR A O 1
ATOM 2314 N N . LYS A 1 289 ? 1.015 -2.130 -14.672 1.00 84.12 289 LYS A N 1
ATOM 2315 C CA . LYS A 1 289 ? -0.448 -2.274 -14.690 1.00 84.12 289 LYS A CA 1
ATOM 2316 C C . LYS A 1 289 ? -1.103 -1.210 -13.809 1.00 84.12 289 LYS A C 1
ATOM 2318 O O . LYS A 1 289 ? -2.021 -0.531 -14.256 1.00 84.12 289 LYS A O 1
ATOM 2323 N N . LYS A 1 290 ? -0.587 -0.988 -12.593 1.00 86.19 290 LYS A N 1
ATOM 2324 C CA . LYS A 1 290 ? -1.111 0.014 -11.648 1.00 86.19 290 LYS A CA 1
ATOM 2325 C C . LYS A 1 290 ? -1.088 1.438 -12.201 1.00 86.19 290 LYS A C 1
ATOM 2327 O O . LYS A 1 290 ? -2.074 2.153 -12.040 1.00 86.19 290 LYS A O 1
ATOM 2332 N N . ARG A 1 291 ? -0.009 1.861 -12.871 1.00 83.62 291 ARG A N 1
ATOM 2333 C CA . ARG A 1 291 ? 0.086 3.201 -13.480 1.00 83.62 291 ARG A CA 1
ATOM 2334 C C . ARG A 1 291 ? -0.972 3.417 -14.565 1.00 83.62 291 ARG A C 1
ATOM 2336 O O . ARG A 1 291 ? -1.496 4.520 -14.661 1.00 83.62 291 ARG A O 1
ATOM 2343 N N . ALA A 1 292 ? -1.326 2.374 -15.324 1.00 78.00 292 ALA A N 1
ATOM 2344 C CA . ALA A 1 292 ? -2.318 2.457 -16.398 1.00 78.00 292 ALA A CA 1
ATOM 2345 C C . ALA A 1 292 ? -3.752 2.663 -15.874 1.00 78.00 292 ALA A C 1
ATOM 2347 O O . ALA A 1 292 ? -4.591 3.197 -16.591 1.00 78.00 292 ALA A O 1
ATOM 2348 N N . ARG A 1 293 ? -4.027 2.300 -14.612 1.00 79.75 293 ARG A N 1
ATOM 2349 C CA . ARG A 1 293 ? -5.335 2.497 -13.957 1.00 79.75 293 ARG A CA 1
ATOM 2350 C C . ARG A 1 293 ? -5.609 3.953 -13.558 1.00 79.75 293 ARG A C 1
ATOM 2352 O O . ARG A 1 293 ? -6.749 4.289 -13.251 1.00 79.75 293 ARG A O 1
ATOM 2359 N N . GLY A 1 294 ? -4.576 4.798 -13.512 1.00 77.12 294 GLY A N 1
ATOM 2360 C CA . GLY A 1 294 ? -4.654 6.149 -12.955 1.00 77.12 294 GLY A CA 1
ATOM 2361 C C . GLY A 1 294 ? -4.595 6.186 -11.420 1.00 77.12 294 GLY A C 1
ATOM 2362 O O . GLY A 1 294 ? -4.095 5.270 -10.754 1.00 77.12 294 GLY A O 1
ATOM 2363 N N . ARG A 1 295 ? -5.055 7.294 -10.837 1.00 78.12 295 ARG A N 1
ATOM 2364 C CA . ARG A 1 295 ? -5.030 7.568 -9.392 1.00 78.12 295 ARG A CA 1
ATOM 2365 C C . ARG A 1 295 ? -6.441 7.878 -8.883 1.00 78.12 295 ARG A C 1
ATOM 2367 O O . ARG A 1 295 ? -7.186 8.585 -9.548 1.00 78.12 295 ARG A O 1
ATOM 2374 N N . ALA A 1 296 ? -6.772 7.373 -7.692 1.00 70.38 296 ALA A N 1
ATOM 2375 C CA . ALA A 1 296 ? -8.101 7.507 -7.086 1.00 70.38 296 ALA A CA 1
ATOM 2376 C C . ALA A 1 296 ? -8.282 8.763 -6.209 1.00 70.38 296 ALA A C 1
ATOM 2378 O O . ALA A 1 296 ? -9.410 9.062 -5.829 1.00 70.38 296 ALA A O 1
ATOM 2379 N N . TYR A 1 297 ? -7.202 9.494 -5.898 1.00 73.69 297 TYR A N 1
ATOM 2380 C CA . TYR A 1 297 ? -7.240 10.678 -5.025 1.00 73.69 297 TYR A CA 1
ATOM 2381 C C . TYR A 1 297 ? -6.642 11.938 -5.656 1.00 73.69 297 TYR A C 1
ATOM 2383 O O . TYR A 1 297 ? -7.324 12.954 -5.727 1.00 73.69 297 TYR A O 1
ATOM 2391 N N . LEU A 1 298 ? -5.403 11.871 -6.158 1.00 72.06 298 LEU A N 1
ATOM 2392 C CA . LEU A 1 298 ? -4.751 12.988 -6.855 1.00 72.06 298 LEU A CA 1
ATOM 2393 C C . LEU A 1 298 ? -4.678 12.705 -8.357 1.00 72.06 298 LEU A C 1
ATOM 2395 O O . LEU A 1 298 ? -4.177 11.637 -8.713 1.00 72.06 298 LEU A O 1
ATOM 2399 N N . PRO A 1 299 ? -5.106 13.620 -9.244 1.00 64.12 299 PRO A N 1
ATOM 2400 C CA . PRO A 1 299 ? -4.950 13.432 -10.682 1.00 64.12 299 PRO A CA 1
ATOM 2401 C C . PRO A 1 299 ? -3.462 13.339 -11.061 1.00 64.12 299 PRO A C 1
ATOM 2403 O O . PRO A 1 299 ? -2.608 13.967 -10.439 1.00 64.12 299 PRO A O 1
ATOM 2406 N N . GLY A 1 300 ? -3.140 12.530 -12.073 1.00 67.94 300 GLY A N 1
ATOM 2407 C CA . GLY A 1 300 ? -1.774 12.374 -12.582 1.00 67.94 300 GLY A CA 1
ATOM 2408 C C . GLY A 1 300 ? -1.343 10.923 -12.797 1.00 67.94 300 GLY A C 1
ATOM 2409 O O . GLY A 1 300 ? -2.007 9.973 -12.373 1.00 67.94 300 GLY A O 1
ATOM 2410 N N . ILE A 1 301 ? -0.203 10.758 -13.469 1.00 74.50 301 ILE A N 1
ATOM 2411 C CA . ILE A 1 301 ? 0.384 9.457 -13.811 1.00 74.50 301 ILE A CA 1
ATOM 2412 C C . ILE A 1 301 ? 1.484 9.127 -12.798 1.00 74.50 301 ILE A C 1
ATOM 2414 O O . ILE A 1 301 ? 2.288 9.981 -12.439 1.00 74.50 301 ILE A O 1
ATOM 2418 N N . ARG A 1 302 ? 1.531 7.872 -12.336 1.00 80.69 302 ARG A N 1
ATOM 2419 C CA . ARG A 1 302 ? 2.700 7.348 -11.615 1.00 80.69 302 ARG A CA 1
ATOM 2420 C C . ARG A 1 302 ? 3.757 6.974 -12.652 1.00 80.69 302 ARG A C 1
ATOM 2422 O O . ARG A 1 302 ? 3.641 5.932 -13.296 1.00 80.69 302 ARG A O 1
ATOM 2429 N N . ASP A 1 303 ? 4.722 7.854 -12.862 1.00 82.06 303 ASP A N 1
ATOM 2430 C CA . ASP A 1 303 ? 5.831 7.633 -13.785 1.00 82.06 303 ASP A CA 1
ATOM 2431 C C . ASP A 1 303 ? 6.922 6.738 -13.162 1.00 82.06 303 ASP A C 1
ATOM 2433 O O . ASP A 1 303 ? 6.779 6.197 -12.062 1.00 82.06 303 ASP A O 1
ATOM 2437 N N . ASN A 1 304 ? 8.026 6.531 -13.878 1.00 83.19 304 ASN A N 1
ATOM 2438 C CA . ASN A 1 304 ? 9.136 5.740 -13.346 1.00 83.19 304 ASN A CA 1
ATOM 2439 C C . ASN A 1 304 ? 9.872 6.449 -12.206 1.00 83.19 304 ASN A C 1
ATOM 2441 O O . ASN A 1 304 ? 10.430 5.766 -11.353 1.00 83.19 304 ASN A O 1
ATOM 2445 N N . CYS A 1 305 ? 9.851 7.782 -12.154 1.00 82.19 305 CYS A N 1
ATOM 2446 C CA . CYS A 1 305 ? 10.389 8.529 -11.022 1.00 82.19 305 CYS A CA 1
ATOM 2447 C C . CYS A 1 305 ? 9.611 8.187 -9.748 1.00 82.19 305 CYS A C 1
ATOM 2449 O O . CYS A 1 305 ? 10.221 7.906 -8.720 1.00 82.19 305 CYS A O 1
ATOM 2451 N N . PHE A 1 306 ? 8.277 8.101 -9.835 1.00 87.62 306 PHE A N 1
ATOM 2452 C CA . PHE A 1 306 ? 7.449 7.589 -8.749 1.00 87.62 306 PHE A CA 1
ATOM 2453 C C . PHE A 1 306 ? 7.880 6.177 -8.355 1.00 87.62 306 PHE A C 1
ATOM 2455 O O . PHE A 1 306 ? 8.099 5.931 -7.174 1.00 87.62 306 PHE A O 1
ATOM 2462 N N . TYR A 1 307 ? 8.027 5.263 -9.320 1.00 88.50 307 TYR A N 1
ATOM 2463 C CA . TYR A 1 307 ? 8.459 3.896 -9.024 1.00 88.50 307 TYR A CA 1
ATOM 2464 C C . TYR A 1 307 ? 9.780 3.875 -8.250 1.00 88.50 307 TYR A C 1
ATOM 2466 O O . TYR A 1 307 ? 9.854 3.295 -7.176 1.00 88.50 307 TYR A O 1
ATOM 2474 N N . ILE A 1 308 ? 10.802 4.552 -8.772 1.00 85.12 308 ILE A N 1
ATOM 2475 C CA . ILE A 1 308 ? 12.152 4.554 -8.205 1.00 85.12 308 ILE A CA 1
ATOM 2476 C C . ILE A 1 308 ? 12.165 5.199 -6.815 1.00 85.12 308 ILE A C 1
ATOM 2478 O O . ILE A 1 308 ? 12.807 4.673 -5.915 1.00 85.12 308 ILE A O 1
ATOM 2482 N N . ALA A 1 309 ? 11.410 6.281 -6.606 1.00 86.12 309 ALA A N 1
ATOM 2483 C CA . ALA A 1 309 ? 11.295 6.935 -5.301 1.00 86.12 309 ALA A CA 1
ATOM 2484 C C . ALA A 1 309 ? 10.559 6.085 -4.243 1.00 86.12 309 ALA A C 1
ATOM 2486 O O . ALA A 1 309 ? 10.683 6.342 -3.046 1.00 86.12 309 ALA A O 1
ATOM 2487 N N . HIS A 1 310 ? 9.766 5.097 -4.670 1.00 91.44 310 HIS A N 1
ATOM 2488 C CA . HIS A 1 310 ? 8.978 4.241 -3.780 1.00 91.44 310 HIS A CA 1
ATOM 2489 C C . HIS A 1 310 ? 9.512 2.797 -3.700 1.00 91.44 310 HIS A C 1
ATOM 2491 O O . HIS A 1 310 ? 9.090 2.055 -2.814 1.00 91.44 310 HIS A O 1
ATOM 2497 N N . ASP A 1 311 ? 10.460 2.396 -4.557 1.00 92.81 311 ASP A N 1
ATOM 2498 C CA . ASP A 1 311 ? 11.125 1.084 -4.544 1.00 92.81 311 ASP A CA 1
ATOM 2499 C C . ASP A 1 311 ? 12.255 1.017 -3.503 1.00 92.81 311 ASP A C 1
ATOM 2501 O O . ASP A 1 311 ? 13.436 0.851 -3.814 1.00 92.81 311 ASP A O 1
ATOM 2505 N N . ASN A 1 312 ? 11.871 1.164 -2.237 1.00 89.56 312 ASN A N 1
ATOM 2506 C CA . ASN A 1 312 ? 12.792 1.257 -1.111 1.00 89.56 312 ASN A CA 1
ATOM 2507 C C . ASN A 1 312 ? 13.044 -0.124 -0.491 1.00 89.56 312 ASN A C 1
ATOM 2509 O O . ASN A 1 312 ? 12.132 -0.749 0.053 1.00 89.56 312 ASN A O 1
ATOM 2513 N N . ASN A 1 313 ? 14.289 -0.601 -0.559 1.00 92.62 313 ASN A N 1
ATOM 2514 C CA . ASN A 1 313 ? 14.680 -1.956 -0.153 1.00 92.62 313 ASN A CA 1
ATOM 2515 C C . ASN A 1 313 ? 15.812 -1.934 0.889 1.00 92.62 313 ASN A C 1
ATOM 2517 O O . ASN A 1 313 ? 16.792 -2.664 0.764 1.00 92.62 313 ASN A O 1
ATOM 2521 N N . ASP A 1 314 ? 15.684 -1.077 1.902 1.00 93.31 314 ASP A N 1
ATOM 2522 C CA . ASP A 1 314 ? 16.764 -0.787 2.854 1.00 93.31 314 ASP A CA 1
ATOM 2523 C C . ASP A 1 314 ? 16.899 -1.864 3.945 1.00 93.31 314 ASP A C 1
ATOM 2525 O O . ASP A 1 314 ? 18.007 -2.241 4.322 1.00 93.31 314 ASP A O 1
ATOM 2529 N N . PHE A 1 315 ? 15.772 -2.373 4.457 1.00 95.69 315 PHE A N 1
ATOM 2530 C CA . PHE A 1 315 ? 15.730 -3.330 5.568 1.00 95.69 315 PHE A CA 1
ATOM 2531 C C . PHE A 1 315 ? 14.950 -4.587 5.202 1.00 95.69 315 PHE A C 1
ATOM 2533 O O . PHE A 1 315 ? 13.789 -4.511 4.800 1.00 95.69 315 PHE A O 1
ATOM 2540 N N . HIS A 1 316 ? 15.572 -5.750 5.404 1.00 96.12 316 HIS A N 1
ATOM 2541 C CA . HIS A 1 316 ? 14.930 -7.048 5.227 1.00 96.12 316 HIS A CA 1
ATOM 2542 C C . HIS A 1 316 ? 14.097 -7.424 6.458 1.00 96.12 316 HIS A C 1
ATOM 2544 O O . HIS A 1 316 ? 14.632 -7.597 7.552 1.00 96.12 316 HIS A O 1
ATOM 2550 N N . ALA A 1 317 ? 12.797 -7.601 6.265 1.00 94.62 317 ALA A N 1
ATOM 2551 C CA . ALA A 1 317 ? 11.818 -7.964 7.280 1.00 94.62 317 ALA A CA 1
ATOM 2552 C C . ALA A 1 317 ? 10.839 -9.026 6.733 1.00 94.62 317 ALA A C 1
ATOM 2554 O O . ALA A 1 317 ? 9.682 -8.719 6.436 1.00 94.62 317 ALA A O 1
ATOM 2555 N N . PRO A 1 318 ? 11.277 -10.286 6.558 1.00 95.56 318 PRO A N 1
ATOM 2556 C CA . PRO A 1 318 ? 10.390 -11.353 6.115 1.00 95.56 318 PRO A CA 1
ATOM 2557 C C . PRO A 1 318 ? 9.395 -11.728 7.225 1.00 95.56 318 PRO A C 1
ATOM 2559 O O . PRO A 1 318 ? 9.759 -11.722 8.405 1.00 95.56 318 PRO A O 1
ATOM 2562 N N . PRO A 1 319 ? 8.161 -12.133 6.881 1.00 95.06 319 PRO A N 1
ATOM 2563 C CA . PRO A 1 319 ? 7.231 -12.619 7.887 1.00 95.06 319 PRO A CA 1
ATOM 2564 C C . PRO A 1 319 ? 7.698 -13.936 8.510 1.00 95.06 319 PRO A C 1
ATOM 2566 O O . PRO A 1 319 ? 8.386 -14.741 7.868 1.00 95.06 319 PRO A O 1
ATOM 2569 N N . SER A 1 320 ? 7.266 -14.179 9.749 1.00 94.69 320 SER A N 1
ATOM 2570 C CA . SER A 1 320 ? 7.549 -15.425 10.461 1.00 94.69 320 SER A CA 1
ATOM 2571 C C . SER A 1 320 ? 6.932 -16.635 9.751 1.00 94.69 320 SER A C 1
ATOM 2573 O O . SER A 1 320 ? 5.932 -16.535 9.036 1.00 94.69 320 SER A O 1
ATOM 2575 N N . THR A 1 321 ? 7.508 -17.816 9.976 1.00 95.81 321 THR A N 1
ATOM 2576 C CA . THR A 1 321 ? 6.961 -19.073 9.444 1.00 95.81 321 THR A CA 1
ATOM 2577 C C . THR A 1 321 ? 5.540 -19.329 9.946 1.00 95.81 321 THR A C 1
ATOM 2579 O O . THR A 1 321 ? 4.691 -19.739 9.162 1.00 95.81 321 THR A O 1
ATOM 2582 N N . SER A 1 322 ? 5.256 -19.039 11.220 1.00 94.50 322 SER A N 1
ATOM 2583 C CA . SER A 1 322 ? 3.913 -19.200 11.789 1.00 94.50 322 SER A CA 1
ATOM 2584 C C . SER A 1 322 ? 2.887 -18.302 11.102 1.00 94.50 322 SER A C 1
ATOM 2586 O O . SER A 1 322 ? 1.806 -18.774 10.766 1.00 94.50 322 SER A O 1
ATOM 2588 N N . TYR A 1 323 ? 3.240 -17.045 10.816 1.00 95.38 323 TYR A N 1
ATOM 2589 C CA . TYR A 1 323 ? 2.370 -16.142 10.067 1.00 95.38 323 TYR A CA 1
ATOM 2590 C C . TYR A 1 323 ? 2.077 -16.682 8.664 1.00 95.38 323 TYR A C 1
ATOM 2592 O O . TYR A 1 323 ? 0.921 -16.701 8.257 1.00 95.38 323 TYR A O 1
ATOM 2600 N N . LYS A 1 324 ? 3.101 -17.157 7.939 1.00 96.62 324 LYS A N 1
ATOM 2601 C CA . LYS A 1 324 ? 2.925 -17.715 6.586 1.00 96.62 324 LYS A CA 1
ATOM 2602 C C . LYS A 1 324 ? 1.945 -18.889 6.591 1.00 96.62 324 LYS A C 1
ATOM 2604 O O . LYS A 1 324 ? 1.028 -18.908 5.784 1.00 96.62 324 LYS A O 1
ATOM 2609 N N . VAL A 1 325 ? 2.094 -19.809 7.548 1.00 97.25 325 VAL A N 1
ATOM 2610 C CA . VAL A 1 325 ? 1.193 -20.962 7.706 1.00 97.25 325 VAL A CA 1
ATOM 2611 C C . VAL A 1 325 ? -0.245 -20.515 7.981 1.00 97.25 325 VAL A C 1
ATOM 2613 O O . VAL A 1 325 ? -1.164 -20.998 7.323 1.00 97.25 325 VAL A O 1
ATOM 2616 N N . SER A 1 326 ? -0.451 -19.578 8.912 1.00 96.88 326 SER A N 1
ATOM 2617 C CA . SER A 1 326 ? -1.791 -19.059 9.221 1.00 96.88 326 SER A CA 1
ATOM 2618 C C . SER A 1 326 ? -2.415 -18.317 8.037 1.00 96.88 326 SER A C 1
ATOM 2620 O O . SER A 1 326 ? -3.601 -18.487 7.763 1.00 96.88 326 SER A O 1
ATOM 2622 N N . LEU A 1 327 ? -1.621 -17.523 7.314 1.00 97.25 327 LEU A N 1
ATOM 2623 C CA . LEU A 1 327 ? -2.070 -16.797 6.129 1.00 97.25 327 LEU A CA 1
ATOM 2624 C C . LEU A 1 327 ? -2.478 -17.761 5.014 1.00 97.25 327 LEU A C 1
ATOM 2626 O O . LEU A 1 327 ? -3.560 -17.613 4.455 1.00 97.25 327 LEU A O 1
ATOM 2630 N N . ASP A 1 328 ? -1.650 -18.762 4.715 1.00 96.81 328 ASP A N 1
ATOM 2631 C CA . ASP A 1 328 ? -1.943 -19.755 3.681 1.00 96.81 328 ASP A CA 1
ATOM 2632 C C . ASP A 1 328 ? -3.210 -20.554 4.017 1.00 96.81 328 ASP A C 1
ATOM 2634 O O . ASP A 1 328 ? -4.040 -20.794 3.135 1.00 96.81 328 ASP A O 1
ATOM 2638 N N . ALA A 1 329 ? -3.401 -20.915 5.291 1.00 97.94 329 ALA A N 1
ATOM 2639 C CA . ALA A 1 329 ? -4.608 -21.590 5.759 1.00 97.94 329 ALA A CA 1
ATOM 2640 C C . ALA A 1 329 ? -5.867 -20.721 5.577 1.00 97.94 329 ALA A C 1
ATOM 2642 O O . ALA A 1 329 ? -6.875 -21.202 5.052 1.00 97.94 329 ALA A O 1
ATOM 2643 N N . GLU A 1 330 ? -5.806 -19.437 5.943 1.00 97.69 330 GLU A N 1
ATOM 2644 C CA . GLU A 1 330 ? -6.940 -18.517 5.799 1.00 97.69 330 GLU A CA 1
ATOM 2645 C C . GLU A 1 330 ? -7.236 -18.209 4.320 1.00 97.69 330 GLU A C 1
ATOM 2647 O O . GLU A 1 330 ? -8.390 -18.271 3.893 1.00 97.69 330 GLU A O 1
ATOM 2652 N N . ILE A 1 331 ? -6.207 -17.990 3.490 1.00 95.31 331 ILE A N 1
ATOM 2653 C CA . ILE A 1 331 ? -6.343 -17.852 2.029 1.00 95.31 331 ILE A CA 1
ATOM 2654 C C . ILE A 1 331 ? -7.018 -19.091 1.433 1.00 95.31 331 ILE A C 1
ATOM 2656 O O . ILE A 1 331 ? -7.906 -18.971 0.583 1.00 95.31 331 ILE A O 1
ATOM 2660 N N . HIS A 1 332 ? -6.600 -20.286 1.854 1.00 93.50 332 HIS A N 1
ATOM 2661 C CA . HIS A 1 332 ? -7.179 -21.536 1.377 1.00 93.50 332 HIS A CA 1
ATOM 2662 C C . HIS A 1 332 ? -8.661 -21.647 1.753 1.00 93.50 332 HIS A C 1
ATOM 2664 O O . HIS A 1 332 ? -9.484 -21.941 0.884 1.00 93.50 332 HIS A O 1
ATOM 2670 N N . SER A 1 333 ? -9.003 -21.340 3.007 1.00 94.88 333 SER A N 1
ATOM 2671 C CA . SER A 1 333 ? -10.378 -21.313 3.518 1.00 94.88 333 SER A CA 1
ATOM 2672 C C . SER A 1 333 ? -11.273 -20.359 2.717 1.00 94.88 333 SER A C 1
ATOM 2674 O O . SER A 1 333 ? -12.308 -20.773 2.184 1.00 94.88 333 SER A O 1
ATOM 2676 N N . ILE A 1 334 ? -10.834 -19.107 2.526 1.00 94.00 334 ILE A N 1
ATOM 2677 C CA . ILE A 1 334 ? -11.581 -18.098 1.759 1.00 94.00 334 ILE A CA 1
ATOM 2678 C C . ILE A 1 334 ? -11.774 -18.552 0.312 1.00 94.00 334 ILE A C 1
ATOM 2680 O O . ILE A 1 334 ? -12.888 -18.487 -0.205 1.00 94.00 334 ILE A O 1
ATOM 2684 N N . ARG A 1 335 ? -10.723 -19.060 -0.348 1.00 90.00 335 ARG A N 1
ATOM 2685 C CA . ARG A 1 335 ? -10.814 -19.547 -1.736 1.00 90.00 335 ARG A CA 1
ATOM 2686 C C . ARG A 1 335 ? -11.775 -20.718 -1.874 1.00 90.00 335 ARG A C 1
ATOM 2688 O O . ARG A 1 335 ? -12.543 -20.743 -2.832 1.00 90.00 335 ARG A O 1
ATOM 2695 N N . GLN A 1 336 ? -11.728 -21.689 -0.961 1.00 87.50 336 GLN A N 1
ATOM 2696 C CA . GLN A 1 336 ? -12.650 -22.825 -0.987 1.00 87.50 336 GLN A CA 1
ATOM 2697 C C . GLN A 1 336 ? -14.095 -22.353 -0.861 1.00 87.50 336 GLN A C 1
ATOM 2699 O O . GLN A 1 336 ? -14.929 -22.718 -1.687 1.00 87.50 336 GLN A O 1
ATOM 2704 N N . LYS A 1 337 ? -14.379 -21.503 0.131 1.00 87.31 337 LYS A N 1
ATOM 2705 C CA . LYS A 1 337 ? -15.731 -21.005 0.363 1.00 87.31 337 LYS A CA 1
ATOM 2706 C C . LYS A 1 337 ? -16.210 -20.143 -0.802 1.00 87.31 337 LYS A C 1
ATOM 2708 O O . LYS A 1 337 ? -17.285 -20.413 -1.316 1.00 87.31 337 LYS A O 1
ATOM 2713 N N . ALA A 1 338 ? -15.403 -19.193 -1.279 1.00 81.50 338 ALA A N 1
ATOM 2714 C CA . ALA A 1 338 ? -15.737 -18.368 -2.439 1.00 81.50 338 ALA A CA 1
ATOM 2715 C C . ALA A 1 338 ? -16.071 -19.235 -3.661 1.00 81.50 338 ALA A C 1
ATOM 2717 O O . ALA A 1 338 ? -17.139 -19.064 -4.230 1.00 81.50 338 ALA A O 1
ATOM 2718 N N . ARG A 1 339 ? -15.248 -20.246 -3.988 1.00 78.31 339 ARG A N 1
ATOM 2719 C CA . ARG A 1 339 ? -15.487 -21.164 -5.121 1.00 78.31 339 ARG A CA 1
ATOM 2720 C C . ARG A 1 339 ? -16.828 -21.893 -5.065 1.00 78.31 339 ARG A C 1
ATOM 2722 O O . ARG A 1 339 ? -17.425 -22.099 -6.117 1.00 78.31 339 ARG A O 1
ATOM 2729 N N . LEU A 1 340 ? -17.305 -22.275 -3.876 1.00 73.19 340 LEU A N 1
ATOM 2730 C CA . LEU A 1 340 ? -18.624 -22.905 -3.724 1.00 73.19 340 LEU A CA 1
ATOM 2731 C C . LEU A 1 340 ? -19.756 -21.973 -4.181 1.00 73.19 340 LEU A C 1
ATOM 2733 O O . LEU A 1 340 ? -20.758 -22.449 -4.707 1.00 73.19 340 LEU A O 1
ATOM 2737 N N . PHE A 1 341 ? -19.570 -20.660 -4.033 1.00 68.31 341 PHE A N 1
ATOM 2738 C CA . PHE A 1 341 ? -20.505 -19.633 -4.493 1.00 68.31 341 PHE A CA 1
ATOM 2739 C C . PHE A 1 341 ? -20.165 -19.104 -5.903 1.00 68.31 341 PHE A C 1
ATOM 2741 O O . PHE A 1 341 ? -21.053 -18.625 -6.599 1.00 68.31 341 PHE A O 1
ATOM 2748 N N . SER A 1 342 ? -18.915 -19.255 -6.369 1.00 59.34 342 SER A N 1
ATOM 2749 C CA . SER A 1 342 ? -18.449 -18.901 -7.723 1.00 59.34 342 SER A CA 1
ATOM 2750 C C . SER A 1 342 ? -18.716 -19.969 -8.785 1.00 59.34 342 SER A C 1
ATOM 2752 O O . SER A 1 342 ? -18.440 -19.725 -9.953 1.00 59.34 342 SER A O 1
ATOM 2754 N N . ALA A 1 343 ? -19.256 -21.145 -8.449 1.00 47.91 343 ALA A N 1
ATOM 2755 C CA . ALA A 1 343 ? -19.585 -22.183 -9.439 1.00 47.91 343 ALA A CA 1
ATOM 2756 C C . ALA A 1 343 ? -20.646 -21.745 -10.486 1.00 47.91 343 ALA A C 1
ATOM 2758 O O . ALA A 1 343 ? -20.995 -22.521 -11.372 1.00 47.91 343 ALA A O 1
ATOM 2759 N N . GLN A 1 344 ? -21.126 -20.496 -10.416 1.00 43.50 344 GLN A N 1
ATOM 2760 C CA . GLN A 1 344 ? -21.946 -19.819 -11.426 1.00 43.50 344 GLN A CA 1
ATOM 2761 C C . GLN A 1 344 ? -21.241 -18.650 -12.152 1.00 43.50 344 GLN A C 1
ATOM 2763 O O . GLN A 1 344 ? -21.835 -18.071 -13.056 1.00 43.50 344 GLN A O 1
ATOM 2768 N N . ALA A 1 345 ? -19.989 -18.308 -11.826 1.00 38.78 345 ALA A N 1
ATOM 2769 C CA . ALA A 1 345 ? -19.278 -17.180 -12.423 1.00 38.78 345 ALA A CA 1
ATOM 2770 C C . ALA A 1 345 ? -17.750 -17.402 -12.479 1.00 38.78 345 ALA A C 1
ATOM 2772 O O . ALA A 1 345 ? -17.057 -17.357 -11.466 1.00 38.78 345 ALA A O 1
ATOM 2773 N N . ILE A 1 346 ? -17.260 -17.531 -13.719 1.00 37.44 346 ILE A N 1
ATOM 2774 C CA . ILE A 1 346 ? -15.904 -17.215 -14.216 1.00 37.44 346 ILE A CA 1
ATOM 2775 C C . ILE A 1 346 ? -14.877 -18.346 -14.320 1.00 37.44 346 ILE A C 1
ATOM 2777 O O . ILE A 1 346 ? -14.343 -18.876 -13.347 1.00 37.44 346 ILE A O 1
ATOM 2781 N N . GLY A 1 347 ? -14.509 -18.590 -15.584 1.00 32.06 347 GLY A N 1
ATOM 2782 C CA . GLY A 1 347 ? -13.229 -19.143 -15.998 1.00 32.06 347 GLY A CA 1
ATOM 2783 C C . GLY A 1 347 ? -12.148 -18.061 -16.019 1.00 32.06 347 GLY A C 1
ATOM 2784 O O . GLY A 1 347 ? -12.325 -16.982 -16.579 1.00 32.06 347 GLY A O 1
ATOM 2785 N N . THR A 1 348 ? -11.014 -18.356 -15.401 1.00 31.59 348 THR A N 1
ATOM 2786 C CA . THR A 1 348 ? -9.838 -17.491 -15.378 1.00 31.59 348 THR A CA 1
ATOM 2787 C C . THR A 1 348 ? -8.965 -17.739 -16.607 1.00 31.59 348 THR A C 1
ATOM 2789 O O . THR A 1 348 ? -8.383 -18.809 -16.761 1.00 31.59 348 THR A O 1
ATOM 2792 N N . ASN A 1 349 ? -8.807 -16.719 -17.452 1.00 27.22 349 ASN A N 1
ATOM 2793 C CA . ASN A 1 349 ? -7.690 -16.618 -18.391 1.00 27.22 349 ASN A CA 1
ATOM 2794 C C . ASN A 1 349 ? -6.697 -15.583 -17.852 1.00 27.22 349 ASN A C 1
ATOM 2796 O O . ASN A 1 349 ? -6.805 -14.391 -18.114 1.00 27.22 349 ASN A O 1
ATOM 2800 N N . LEU A 1 350 ? -5.713 -16.055 -17.091 1.00 32.41 350 LEU A N 1
ATOM 2801 C CA . LEU A 1 350 ? -4.475 -15.323 -16.828 1.00 32.41 350 LEU A CA 1
ATOM 2802 C C . LEU A 1 350 ? -3.319 -16.192 -17.307 1.00 32.41 350 LEU A C 1
ATOM 2804 O O . LEU A 1 350 ? -2.566 -16.762 -16.522 1.00 32.41 350 LEU A O 1
ATOM 2808 N N . ARG A 1 351 ? -3.205 -16.331 -18.626 1.00 28.72 351 ARG A N 1
ATOM 2809 C CA . ARG A 1 351 ? -1.969 -16.775 -19.259 1.00 28.72 351 ARG A CA 1
ATOM 2810 C C . ARG A 1 351 ? -1.643 -15.856 -20.423 1.00 28.72 351 ARG A C 1
ATOM 2812 O O . ARG A 1 351 ? -2.523 -15.422 -21.154 1.00 28.72 351 ARG A O 1
ATOM 2819 N N . ASP A 1 352 ? -0.348 -15.596 -20.513 1.00 28.47 352 ASP A N 1
ATOM 2820 C CA . ASP A 1 352 ? 0.376 -15.031 -21.643 1.00 28.47 352 ASP A CA 1
ATOM 2821 C C . ASP A 1 352 ? 0.336 -13.510 -21.833 1.00 28.47 352 ASP A C 1
ATOM 2823 O O . ASP A 1 352 ? -0.404 -12.940 -22.624 1.00 28.47 352 ASP A O 1
ATOM 2827 N N . ALA A 1 353 ? 1.304 -12.862 -21.180 1.00 29.97 353 ALA A N 1
ATOM 2828 C CA . ALA A 1 353 ? 2.038 -11.762 -21.796 1.00 29.97 353 ALA A CA 1
ATOM 2829 C C . ALA A 1 353 ? 3.505 -12.196 -21.938 1.00 29.97 353 ALA A C 1
ATOM 2831 O O . ALA A 1 353 ? 4.334 -12.001 -21.041 1.00 29.97 353 ALA A O 1
ATOM 2832 N N . THR A 1 354 ? 3.810 -12.845 -23.062 1.00 33.16 354 THR A N 1
ATOM 2833 C CA . THR A 1 354 ? 5.178 -13.105 -23.516 1.00 33.16 354 THR A CA 1
ATOM 2834 C C . THR A 1 354 ? 5.969 -11.794 -23.582 1.00 33.16 354 THR A C 1
ATOM 2836 O O . THR A 1 354 ? 5.460 -10.746 -23.971 1.00 33.16 354 THR A O 1
ATOM 2839 N N . SER A 1 355 ? 7.219 -11.863 -23.134 1.00 43.00 355 SER A N 1
ATOM 2840 C CA . SER A 1 355 ? 8.121 -10.770 -22.763 1.00 43.00 355 SER A CA 1
ATOM 2841 C C . SER A 1 355 ? 8.253 -9.594 -23.747 1.00 43.00 355 SER A C 1
ATOM 2843 O O . SER A 1 355 ? 8.962 -9.690 -24.746 1.00 43.00 355 SER A O 1
ATOM 2845 N N . THR A 1 356 ? 7.726 -8.434 -23.347 1.00 48.50 356 THR A N 1
ATOM 2846 C CA . THR A 1 356 ? 8.149 -7.084 -23.791 1.00 48.50 356 THR A CA 1
ATOM 2847 C C . THR A 1 356 ? 8.520 -6.178 -22.607 1.00 48.50 356 THR A C 1
ATOM 2849 O O . THR A 1 356 ? 8.640 -4.964 -22.751 1.00 48.50 356 THR A O 1
ATOM 2852 N N . TRP A 1 357 ? 8.706 -6.762 -21.420 1.00 55.72 357 TRP A N 1
ATOM 2853 C CA . TRP A 1 357 ? 8.935 -6.027 -20.178 1.00 55.72 357 TRP A CA 1
ATOM 2854 C C . TRP A 1 357 ? 10.262 -5.269 -20.205 1.00 55.72 357 TRP A C 1
ATOM 2856 O O . TRP A 1 357 ? 11.330 -5.878 -20.313 1.00 55.72 357 TRP A O 1
ATOM 2866 N N . SER A 1 358 ? 10.184 -3.948 -20.075 1.00 66.75 358 SER A N 1
ATOM 2867 C CA . SER A 1 358 ? 11.313 -3.115 -19.681 1.00 66.75 358 SER A CA 1
ATOM 2868 C C . SER A 1 358 ? 11.439 -3.023 -18.161 1.00 66.75 358 SER A C 1
ATOM 2870 O O . SER A 1 358 ? 10.551 -3.467 -17.441 1.00 66.75 358 SER A O 1
ATOM 2872 N N . ILE A 1 359 ? 12.546 -2.468 -17.673 1.00 72.00 359 ILE A N 1
ATOM 2873 C CA . ILE A 1 359 ? 12.750 -2.059 -16.277 1.00 72.00 359 ILE A CA 1
ATOM 2874 C C . ILE A 1 359 ? 12.977 -0.534 -16.195 1.00 72.00 359 ILE A C 1
ATOM 2876 O O . ILE A 1 359 ? 13.530 0.066 -17.116 1.00 72.00 359 ILE A O 1
ATOM 2880 N N . PRO A 1 360 ? 12.535 0.140 -15.132 1.00 74.06 360 PRO A N 1
ATOM 2881 C CA . PRO A 1 360 ? 12.752 1.561 -14.930 1.00 74.06 360 PRO A CA 1
ATOM 2882 C C . PRO A 1 360 ? 14.225 1.802 -14.626 1.00 74.06 360 PRO A C 1
ATOM 2884 O O . PRO A 1 360 ? 14.880 0.980 -13.996 1.00 74.06 360 PRO A O 1
ATOM 2887 N N . HIS A 1 361 ? 14.733 2.951 -15.042 1.00 82.06 361 HIS A N 1
ATOM 2888 C CA . HIS A 1 361 ? 16.127 3.322 -14.859 1.00 82.06 361 HIS A CA 1
ATOM 2889 C C . HIS A 1 361 ? 16.215 4.740 -14.303 1.00 82.06 361 HIS A C 1
ATOM 2891 O O . HIS A 1 361 ? 15.329 5.562 -14.534 1.00 82.06 361 HIS A O 1
ATOM 2897 N N . LEU A 1 362 ? 17.319 5.025 -13.620 1.00 79.38 362 LEU A N 1
ATOM 2898 C CA . LEU A 1 362 ? 17.873 6.375 -13.581 1.00 79.38 362 LEU A CA 1
ATOM 2899 C C . LEU A 1 362 ? 18.968 6.446 -14.635 1.00 79.38 362 LEU A C 1
ATOM 2901 O O . LEU A 1 362 ? 19.648 5.451 -14.882 1.00 79.38 362 LEU A O 1
ATOM 2905 N N . GLY A 1 363 ? 19.130 7.586 -15.282 1.00 85.38 363 GLY A N 1
ATOM 2906 C CA . GLY A 1 363 ? 20.188 7.734 -16.263 1.00 85.38 363 GLY A CA 1
ATOM 2907 C C . GLY A 1 363 ? 19.957 8.886 -17.207 1.00 85.38 363 GLY A C 1
ATOM 2908 O O . GLY A 1 363 ? 18.843 9.391 -17.355 1.00 85.38 363 GLY A O 1
ATOM 2909 N N . ASN A 1 364 ? 21.039 9.272 -17.857 1.00 90.56 364 ASN A N 1
ATOM 2910 C CA . ASN A 1 364 ? 21.039 10.316 -18.853 1.00 90.56 364 ASN A CA 1
ATOM 2911 C C . ASN A 1 364 ? 22.073 9.982 -19.928 1.00 90.56 364 ASN A C 1
ATOM 2913 O O . ASN A 1 364 ? 23.179 9.530 -19.623 1.00 90.56 364 ASN A O 1
ATOM 2917 N N . ILE A 1 365 ? 21.709 10.214 -21.187 1.00 92.19 365 ILE A N 1
ATOM 2918 C CA . ILE A 1 365 ? 22.680 10.276 -22.278 1.00 92.19 365 ILE A CA 1
ATOM 2919 C C . ILE A 1 365 ? 23.278 11.676 -22.263 1.00 92.19 365 ILE A C 1
ATOM 2921 O O . ILE A 1 365 ? 22.591 12.647 -22.582 1.00 92.19 365 ILE A O 1
ATOM 2925 N N . ASP A 1 366 ? 24.539 11.789 -21.870 1.00 90.12 366 ASP A N 1
ATOM 2926 C CA . ASP A 1 366 ? 25.212 13.080 -21.750 1.00 90.12 366 ASP A CA 1
ATOM 2927 C C . ASP A 1 366 ? 25.622 13.601 -23.128 1.00 90.12 366 ASP A C 1
ATOM 2929 O O . ASP A 1 366 ? 25.346 14.758 -23.452 1.00 90.12 366 ASP A O 1
ATOM 2933 N N . SER A 1 367 ? 26.188 12.730 -23.970 1.00 87.75 367 SER A N 1
ATOM 2934 C CA . SER A 1 367 ? 26.528 13.047 -25.357 1.00 87.75 367 SER A CA 1
ATOM 2935 C C . SER A 1 367 ? 26.332 11.863 -26.308 1.00 87.75 367 SER A C 1
ATOM 2937 O O . SER A 1 367 ? 26.434 10.689 -25.936 1.00 87.75 367 SER A O 1
ATOM 2939 N N . ILE A 1 368 ? 26.043 12.205 -27.565 1.00 87.25 368 ILE A N 1
ATOM 2940 C CA . ILE A 1 368 ? 26.039 11.300 -28.714 1.00 87.25 368 ILE A CA 1
ATOM 2941 C C . ILE A 1 368 ? 26.986 11.914 -29.738 1.00 87.25 368 ILE A C 1
ATOM 2943 O O . ILE A 1 368 ? 26.738 13.013 -30.221 1.00 87.25 368 ILE A O 1
ATOM 2947 N N . GLU A 1 369 ? 28.074 11.222 -30.047 1.00 85.81 369 GLU A N 1
ATOM 2948 C CA . GLU A 1 369 ? 29.067 11.663 -31.022 1.00 85.81 369 GLU A CA 1
ATOM 2949 C C . GLU A 1 369 ? 28.969 10.792 -32.270 1.00 85.81 369 GLU A C 1
ATOM 2951 O O . GLU A 1 369 ? 29.099 9.565 -32.215 1.00 85.81 369 GLU A O 1
ATOM 2956 N N . ASN A 1 370 ? 28.726 11.441 -33.404 1.00 78.94 370 ASN A N 1
ATOM 2957 C CA . ASN A 1 370 ? 28.557 10.789 -34.691 1.00 78.94 370 ASN A CA 1
ATOM 2958 C C . ASN A 1 370 ? 29.878 10.837 -35.477 1.00 78.94 370 ASN A C 1
ATOM 2960 O O . ASN A 1 370 ? 30.183 11.859 -36.084 1.00 78.94 370 ASN A O 1
ATOM 2964 N N . GLY A 1 371 ? 30.676 9.766 -35.444 1.00 74.75 371 GLY A N 1
ATOM 2965 C CA . GLY A 1 371 ? 31.920 9.662 -36.221 1.00 74.75 371 GLY A CA 1
ATOM 2966 C C . GLY A 1 371 ? 31.736 8.860 -37.511 1.00 74.75 371 GLY A C 1
ATOM 2967 O O . GLY A 1 371 ? 30.780 8.108 -37.624 1.00 74.75 371 GLY A O 1
ATOM 2968 N N . ASP A 1 372 ? 32.679 8.939 -38.454 1.00 69.00 372 ASP A N 1
ATOM 2969 C CA . ASP A 1 372 ? 32.562 8.375 -39.820 1.00 69.00 372 ASP A CA 1
ATOM 2970 C C . ASP A 1 372 ? 32.287 6.860 -39.918 1.00 69.00 372 ASP A C 1
ATOM 2972 O O . ASP A 1 372 ? 31.915 6.357 -40.978 1.00 69.00 372 ASP A O 1
ATOM 2976 N N . ARG A 1 373 ? 32.548 6.101 -38.847 1.00 76.19 373 ARG A N 1
ATOM 2977 C CA . ARG A 1 373 ? 32.377 4.634 -38.809 1.00 76.19 373 ARG A CA 1
ATOM 2978 C C . ARG A 1 373 ? 31.604 4.128 -37.597 1.00 76.19 373 ARG A C 1
ATOM 2980 O O . ARG A 1 373 ? 31.169 2.980 -37.593 1.00 76.19 373 ARG A O 1
ATOM 2987 N N . CYS A 1 374 ? 31.442 4.949 -36.561 1.00 84.62 374 CYS A N 1
ATOM 2988 C CA . CYS A 1 374 ? 30.791 4.530 -35.328 1.00 84.62 374 CYS A CA 1
ATOM 2989 C C . CYS A 1 374 ? 30.102 5.696 -34.622 1.00 84.62 374 CYS A C 1
ATOM 2991 O O . CYS A 1 374 ? 30.507 6.853 -34.732 1.00 84.62 374 CYS A O 1
ATOM 2993 N N . ILE A 1 375 ? 29.059 5.361 -33.873 1.00 87.06 375 ILE A N 1
ATOM 2994 C CA . ILE A 1 375 ? 28.371 6.272 -32.966 1.00 87.06 375 ILE A CA 1
ATOM 2995 C C . ILE A 1 375 ? 28.919 6.000 -31.572 1.00 87.06 375 ILE A C 1
ATOM 2997 O O . ILE A 1 375 ? 28.803 4.874 -31.077 1.00 87.06 375 ILE A O 1
ATOM 3001 N N . ARG A 1 376 ? 29.496 7.019 -30.932 1.00 90.50 376 ARG A N 1
ATOM 3002 C CA . ARG A 1 376 ? 29.928 6.943 -29.536 1.00 90.50 376 ARG A CA 1
ATOM 3003 C C . ARG A 1 376 ? 28.856 7.551 -28.642 1.00 90.50 376 ARG A C 1
ATOM 3005 O O . ARG A 1 376 ? 28.478 8.704 -28.809 1.00 90.50 376 ARG A O 1
ATOM 3012 N N . LEU A 1 377 ? 28.384 6.776 -27.675 1.00 92.00 377 LEU A N 1
ATOM 3013 C CA . LEU A 1 377 ? 27.500 7.242 -26.614 1.00 92.00 377 LEU A CA 1
ATOM 3014 C C . LEU A 1 377 ? 28.297 7.398 -25.328 1.00 92.00 377 LEU A C 1
ATOM 3016 O O . LEU A 1 377 ? 29.002 6.470 -24.923 1.00 92.00 377 LEU A O 1
ATOM 3020 N N . PHE A 1 378 ? 28.127 8.539 -24.671 1.00 93.31 378 PHE A N 1
ATOM 3021 C CA . PHE A 1 378 ? 28.583 8.760 -23.308 1.00 93.31 378 PHE A CA 1
ATOM 3022 C C . PHE A 1 378 ? 27.394 9.117 -22.429 1.00 93.31 378 PHE A C 1
ATOM 3024 O O . PHE A 1 378 ? 26.517 9.897 -22.809 1.00 93.31 378 PHE A O 1
ATOM 3031 N N . GLY A 1 379 ? 27.348 8.531 -21.246 1.00 93.31 379 GLY A N 1
ATOM 3032 C CA . GLY A 1 379 ? 26.269 8.787 -20.315 1.00 93.31 379 GLY A CA 1
ATOM 3033 C C . GLY A 1 379 ? 26.419 7.964 -19.061 1.00 93.31 379 GLY A C 1
ATOM 3034 O O . GLY A 1 379 ? 27.483 7.421 -18.763 1.00 93.31 379 GLY A O 1
ATOM 3035 N N . TRP A 1 380 ? 25.323 7.848 -18.336 1.00 93.00 380 TRP A N 1
ATOM 3036 C CA . TRP A 1 380 ? 25.231 6.954 -17.199 1.00 93.00 380 TRP A CA 1
ATOM 3037 C C . TRP A 1 380 ? 23.842 6.343 -17.137 1.00 93.00 380 TRP A C 1
ATOM 3039 O O . TRP A 1 380 ? 22.854 6.929 -17.589 1.00 93.00 380 TRP A O 1
ATOM 3049 N N . ALA A 1 381 ? 23.771 5.131 -16.602 1.00 89.94 381 ALA A N 1
ATOM 3050 C CA . ALA A 1 381 ? 22.507 4.465 -16.365 1.00 89.94 381 ALA A CA 1
ATOM 3051 C C . ALA A 1 381 ? 22.611 3.515 -15.177 1.00 89.94 381 ALA A C 1
ATOM 3053 O O . ALA A 1 381 ? 23.543 2.718 -15.070 1.00 89.94 381 ALA A O 1
ATOM 3054 N N . ALA A 1 382 ? 21.579 3.551 -14.343 1.00 85.38 382 ALA A N 1
ATOM 3055 C CA . ALA A 1 382 ? 21.291 2.590 -13.298 1.00 85.38 382 ALA A CA 1
ATOM 3056 C C . ALA A 1 382 ? 19.989 1.850 -13.669 1.00 85.38 382 ALA A C 1
ATOM 3058 O O . ALA A 1 382 ? 18.900 2.308 -13.314 1.00 85.38 382 ALA A O 1
ATOM 3059 N N . PRO A 1 383 ? 20.069 0.735 -14.428 1.00 70.12 383 PRO A N 1
ATOM 3060 C CA . PRO A 1 383 ? 18.922 0.071 -15.054 1.00 70.12 383 PRO A CA 1
ATOM 3061 C C . PRO A 1 383 ? 17.865 -0.487 -14.116 1.00 70.12 383 PRO A C 1
ATOM 3063 O O . PRO A 1 383 ? 16.805 -0.854 -14.602 1.00 70.12 383 PRO A O 1
ATOM 3066 N N . TRP A 1 384 ? 18.192 -0.656 -12.832 1.00 73.19 384 TRP A N 1
ATOM 3067 C CA . TRP A 1 384 ? 17.277 -1.061 -11.766 1.00 73.19 384 TRP A CA 1
ATOM 3068 C C . TRP A 1 384 ? 18.014 -1.162 -10.431 1.00 73.19 384 TRP A C 1
ATOM 3070 O O . TRP A 1 384 ? 19.096 -1.752 -10.395 1.00 73.19 384 TRP A O 1
ATOM 3080 N N . GLY A 1 385 ? 17.403 -0.684 -9.339 1.00 65.69 385 GLY A N 1
ATOM 3081 C CA . GLY A 1 385 ? 17.841 -0.959 -7.964 1.00 65.69 385 GLY A CA 1
ATOM 3082 C C . GLY A 1 385 ? 19.334 -0.728 -7.742 1.00 65.69 385 GLY A C 1
ATOM 3083 O O . GLY A 1 385 ? 20.018 -1.621 -7.243 1.00 65.69 385 GLY A O 1
ATOM 3084 N N . SER A 1 386 ? 19.846 0.413 -8.215 1.00 63.06 386 SER A N 1
ATOM 3085 C CA . SER A 1 386 ? 21.261 0.776 -8.083 1.00 63.06 386 SER A CA 1
ATOM 3086 C C . SER A 1 386 ? 22.242 -0.232 -8.687 1.00 63.06 386 SER A C 1
ATOM 3088 O O . SER A 1 386 ? 23.357 -0.404 -8.211 1.00 63.06 386 SER A O 1
ATOM 3090 N N . ARG A 1 387 ? 21.845 -0.940 -9.742 1.00 76.81 387 ARG A N 1
ATOM 3091 C CA . ARG A 1 387 ? 22.742 -1.822 -10.498 1.00 76.81 387 ARG A CA 1
ATOM 3092 C C . ARG A 1 387 ? 23.346 -1.075 -11.669 1.00 76.81 387 ARG A C 1
ATOM 3094 O O . ARG A 1 387 ? 22.720 -0.177 -12.219 1.00 76.81 387 ARG A O 1
ATOM 3101 N N . VAL A 1 388 ? 24.521 -1.515 -12.101 1.00 86.88 388 VAL A N 1
ATOM 3102 C CA . VAL A 1 388 ? 25.176 -0.980 -13.296 1.00 86.88 388 VAL A CA 1
ATOM 3103 C C . VAL A 1 388 ? 24.684 -1.649 -14.571 1.00 86.88 388 VAL A C 1
ATOM 3105 O O . VAL A 1 388 ? 24.398 -2.856 -14.608 1.00 86.88 388 VAL A O 1
ATOM 3108 N N . ALA A 1 389 ? 24.619 -0.857 -15.638 1.00 89.44 389 ALA A N 1
ATOM 3109 C CA . ALA A 1 389 ? 24.383 -1.363 -16.979 1.00 89.44 389 ALA A CA 1
ATOM 3110 C C . ALA A 1 389 ? 25.474 -2.363 -17.391 1.00 89.44 389 ALA A C 1
ATOM 3112 O O . ALA A 1 389 ? 26.666 -2.159 -17.171 1.00 89.44 389 ALA A O 1
ATOM 3113 N N . GLN A 1 390 ? 25.038 -3.481 -17.969 1.00 89.25 390 GLN A N 1
ATOM 3114 C CA . GLN A 1 390 ? 25.919 -4.504 -18.535 1.00 89.25 390 GLN A CA 1
ATOM 3115 C C . GLN A 1 390 ? 26.181 -4.259 -20.019 1.00 89.25 390 GLN A C 1
ATOM 3117 O O . GLN A 1 390 ? 27.195 -4.696 -20.546 1.00 89.25 390 GLN A O 1
ATOM 3122 N N . SER A 1 391 ? 25.244 -3.595 -20.691 1.00 92.06 391 SER A N 1
ATOM 3123 C CA . SER A 1 391 ? 25.346 -3.166 -22.081 1.00 92.06 391 SER A CA 1
ATOM 3124 C C . SER A 1 391 ? 24.246 -2.134 -22.359 1.00 92.06 391 SER A C 1
ATOM 3126 O O . SER A 1 391 ? 23.489 -1.761 -21.457 1.00 92.06 391 SER A O 1
ATOM 3128 N N . LEU A 1 392 ? 24.124 -1.706 -23.611 1.00 92.75 392 LEU A N 1
ATOM 3129 C CA . LEU A 1 392 ? 23.027 -0.892 -24.121 1.00 92.75 392 LEU A CA 1
ATOM 3130 C C . LEU A 1 392 ? 22.402 -1.576 -25.337 1.00 92.75 392 LEU A C 1
ATOM 3132 O O . LEU A 1 392 ? 22.983 -2.468 -25.949 1.00 92.75 392 LEU A O 1
ATOM 3136 N N . LYS A 1 393 ? 21.229 -1.102 -25.731 1.00 90.44 393 LYS A N 1
ATOM 3137 C CA . LYS A 1 393 ? 20.705 -1.286 -27.078 1.00 90.44 393 LYS A CA 1
ATOM 3138 C C . LYS A 1 393 ? 20.136 0.023 -27.587 1.00 90.44 393 LYS A C 1
ATOM 3140 O O . LYS A 1 393 ? 19.572 0.800 -26.818 1.00 90.44 393 LYS A O 1
ATOM 3145 N N . MET A 1 394 ? 20.272 0.249 -28.880 1.00 90.44 394 MET A N 1
ATOM 3146 C CA . MET A 1 394 ? 19.806 1.454 -29.547 1.00 90.44 394 MET A CA 1
ATOM 3147 C C . MET A 1 394 ? 18.963 1.067 -30.753 1.00 90.44 394 MET A C 1
ATOM 3149 O O . MET A 1 394 ? 19.303 0.124 -31.463 1.00 90.44 394 MET A O 1
ATOM 3153 N N . ARG A 1 395 ? 17.882 1.794 -31.010 1.00 87.56 395 ARG A N 1
ATOM 3154 C CA . ARG A 1 395 ? 17.192 1.754 -32.300 1.00 87.56 395 ARG A CA 1
ATOM 3155 C C . ARG A 1 395 ? 16.973 3.163 -32.819 1.00 87.56 395 ARG A C 1
ATOM 3157 O O . ARG A 1 395 ? 16.908 4.111 -32.042 1.00 87.56 395 ARG A O 1
ATOM 3164 N N . VAL A 1 396 ? 16.861 3.262 -34.133 1.00 84.69 396 VAL A N 1
ATOM 3165 C CA . VAL A 1 396 ? 16.691 4.514 -34.868 1.00 84.69 396 VAL A CA 1
ATOM 3166 C C . VAL A 1 396 ? 15.402 4.390 -35.674 1.00 84.69 396 VAL A C 1
ATOM 3168 O O . VAL A 1 396 ? 15.185 3.351 -36.300 1.00 84.69 396 VAL A O 1
ATOM 3171 N N . ASP A 1 397 ? 14.524 5.389 -35.580 1.00 84.12 397 ASP A N 1
ATOM 3172 C CA . ASP A 1 397 ? 13.237 5.478 -36.292 1.00 84.12 397 ASP A CA 1
ATOM 3173 C C . ASP A 1 397 ? 12.349 4.233 -36.137 1.00 84.12 397 ASP A C 1
ATOM 3175 O O . ASP A 1 397 ? 11.722 3.746 -37.074 1.00 84.12 397 ASP A O 1
ATOM 3179 N N . GLY A 1 398 ? 12.325 3.667 -34.925 1.00 80.19 398 GLY A N 1
ATOM 3180 C CA . GLY A 1 398 ? 11.533 2.472 -34.617 1.00 80.19 398 GLY A CA 1
ATOM 3181 C C . GLY A 1 398 ? 12.050 1.174 -35.251 1.00 80.19 398 GLY A C 1
ATOM 3182 O O . GLY A 1 398 ? 11.410 0.136 -35.084 1.00 80.19 398 GLY A O 1
ATOM 3183 N N . GLY A 1 399 ? 13.209 1.212 -35.917 1.00 82.38 399 GLY A N 1
ATOM 3184 C CA . GLY A 1 399 ? 13.867 0.061 -36.529 1.00 82.38 399 GLY A CA 1
ATOM 3185 C C . GLY A 1 399 ? 14.342 -1.011 -35.531 1.00 82.38 399 GLY A C 1
ATOM 3186 O O . GLY A 1 399 ? 14.049 -0.951 -34.329 1.00 82.38 399 GLY A O 1
ATOM 3187 N N . PRO A 1 400 ? 15.085 -2.026 -36.009 1.00 82.56 400 PRO A N 1
ATOM 3188 C CA . PRO A 1 400 ? 15.554 -3.116 -35.161 1.00 82.56 400 PRO A CA 1
ATOM 3189 C C . PRO A 1 400 ? 16.527 -2.625 -34.082 1.00 82.56 400 PRO A C 1
ATOM 3191 O O . PRO A 1 400 ? 17.283 -1.671 -34.280 1.00 82.56 400 PRO A O 1
ATOM 3194 N N . TRP A 1 401 ? 16.532 -3.317 -32.941 1.00 86.31 401 TRP A N 1
ATOM 3195 C CA . TRP A 1 401 ? 17.505 -3.078 -31.877 1.00 86.31 401 TRP A CA 1
ATOM 3196 C C . TRP A 1 401 ? 18.916 -3.444 -32.344 1.00 86.31 401 TRP A C 1
ATOM 3198 O O . TRP A 1 401 ? 19.169 -4.574 -32.756 1.00 86.31 401 TRP A O 1
ATOM 3208 N N . ARG A 1 402 ? 19.834 -2.488 -32.226 1.00 88.81 402 ARG A N 1
ATOM 3209 C CA . ARG A 1 402 ? 21.278 -2.652 -32.393 1.00 88.81 402 ARG A CA 1
ATOM 3210 C C . ARG A 1 402 ? 21.941 -2.705 -31.020 1.00 88.81 402 ARG A C 1
ATOM 3212 O O . ARG A 1 402 ? 21.423 -2.136 -30.058 1.00 88.81 402 ARG A O 1
ATOM 3219 N N . TYR A 1 403 ? 23.091 -3.358 -30.944 1.00 90.12 403 TYR A N 1
ATOM 3220 C CA . TYR A 1 403 ? 23.890 -3.516 -29.728 1.00 90.12 403 TYR A CA 1
ATOM 3221 C C . TYR A 1 403 ? 25.284 -2.926 -29.966 1.00 90.12 403 TYR A C 1
ATOM 3223 O O . TYR A 1 403 ? 25.734 -2.914 -31.114 1.00 90.12 403 TYR A O 1
ATOM 3231 N N . PRO A 1 404 ? 25.954 -2.401 -28.928 1.00 91.94 404 PRO A N 1
ATOM 3232 C CA . PRO A 1 404 ? 27.270 -1.812 -29.095 1.00 91.94 404 PRO A CA 1
ATOM 3233 C C . PRO A 1 404 ? 28.310 -2.895 -29.404 1.00 91.94 404 PRO A C 1
ATOM 3235 O O . PRO A 1 404 ? 28.275 -3.976 -28.817 1.00 91.94 404 PRO A O 1
ATOM 3238 N N . GLN A 1 405 ? 29.269 -2.577 -30.272 1.00 91.88 405 GLN A N 1
ATOM 3239 C CA . GLN A 1 405 ? 30.468 -3.389 -30.483 1.00 91.88 405 GLN A CA 1
ATOM 3240 C C . GLN A 1 405 ? 31.380 -3.385 -29.254 1.00 91.88 405 GLN A C 1
ATOM 3242 O O . GLN A 1 405 ? 32.029 -4.382 -28.946 1.00 91.88 405 GLN A O 1
ATOM 3247 N N . ALA A 1 406 ? 31.426 -2.254 -28.549 1.00 91.94 406 ALA A N 1
ATOM 3248 C CA . ALA A 1 406 ? 32.203 -2.088 -27.332 1.00 91.94 406 ALA A CA 1
ATOM 3249 C C . ALA A 1 406 ? 31.404 -1.293 -26.299 1.00 91.94 406 ALA A C 1
ATOM 3251 O O . ALA A 1 406 ? 30.770 -0.288 -26.623 1.00 91.94 406 ALA A O 1
ATOM 3252 N N . PHE A 1 407 ? 31.449 -1.748 -25.050 1.00 94.56 407 PHE A N 1
ATOM 3253 C CA . PHE A 1 407 ? 30.801 -1.113 -23.909 1.00 94.56 407 PHE A CA 1
ATOM 3254 C C . PHE A 1 407 ? 31.760 -1.148 -22.719 1.00 94.56 407 PHE A C 1
ATOM 3256 O O . PHE A 1 407 ? 32.132 -2.225 -22.254 1.00 94.56 407 PHE A O 1
ATOM 3263 N N . SER A 1 408 ? 32.133 0.027 -22.225 1.00 95.12 408 SER A N 1
ATOM 3264 C CA . SER A 1 408 ? 33.014 0.192 -21.070 1.00 95.12 408 SER A CA 1
ATOM 3265 C C . SER A 1 408 ? 32.290 0.984 -19.995 1.00 95.12 408 SER A C 1
ATOM 3267 O O . SER A 1 408 ? 31.692 2.016 -20.295 1.00 95.12 408 SER A O 1
ATOM 3269 N N . ARG A 1 409 ? 32.357 0.522 -18.744 1.00 94.69 409 ARG A N 1
ATOM 3270 C CA . ARG A 1 409 ? 31.885 1.305 -17.596 1.00 94.69 409 ARG A CA 1
ATOM 3271 C C . ARG A 1 409 ? 32.926 2.344 -17.206 1.00 94.69 409 ARG A C 1
ATOM 3273 O O . ARG A 1 409 ? 34.122 2.100 -17.361 1.00 94.69 409 ARG A O 1
ATOM 3280 N N . VAL A 1 410 ? 32.461 3.481 -16.711 1.00 94.88 410 VAL A N 1
ATOM 3281 C CA . VAL A 1 410 ? 33.311 4.558 -16.201 1.00 94.88 410 VAL A CA 1
ATOM 3282 C C . VAL A 1 410 ? 32.764 5.075 -14.882 1.00 94.88 410 VAL A C 1
ATOM 3284 O O . VAL A 1 410 ? 31.551 5.093 -14.661 1.00 94.88 410 VAL A O 1
ATOM 3287 N N . ASP A 1 411 ? 33.675 5.519 -14.030 1.00 95.38 411 ASP A N 1
ATOM 3288 C CA . ASP A 1 411 ? 33.334 6.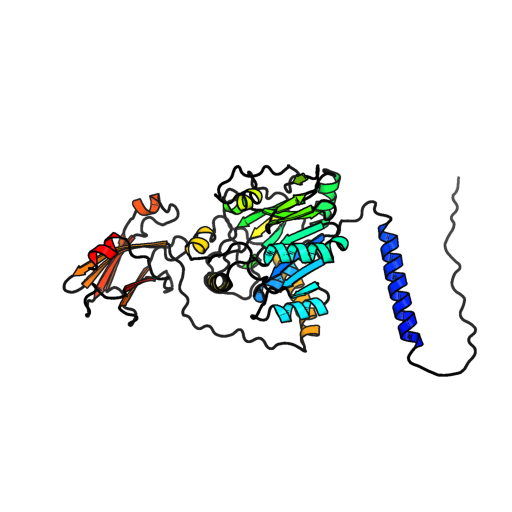120 -12.751 1.00 95.38 411 ASP A CA 1
ATOM 3289 C C . ASP A 1 411 ? 32.685 7.500 -12.939 1.00 95.38 411 ASP A C 1
ATOM 3291 O O . ASP A 1 411 ? 33.102 8.299 -13.781 1.00 95.38 411 ASP A O 1
ATOM 3295 N N . ARG A 1 412 ? 31.645 7.776 -12.149 1.00 92.31 412 ARG A N 1
ATOM 3296 C CA . ARG A 1 412 ? 30.816 8.984 -12.183 1.00 92.31 412 ARG A CA 1
ATOM 3297 C C . ARG A 1 412 ? 30.537 9.494 -10.775 1.00 92.31 412 ARG A C 1
ATOM 3299 O O . ARG A 1 412 ? 29.405 9.481 -10.291 1.00 92.31 412 ARG A O 1
ATOM 3306 N N . THR A 1 413 ? 31.577 9.996 -10.118 1.00 91.31 413 THR A N 1
ATOM 3307 C CA . THR A 1 413 ? 31.481 10.578 -8.769 1.00 91.31 413 THR A CA 1
ATOM 3308 C C . THR A 1 413 ? 30.485 11.745 -8.710 1.00 91.31 413 THR A C 1
ATOM 3310 O O . THR A 1 413 ? 29.799 11.956 -7.709 1.00 91.31 413 THR A O 1
ATOM 3313 N N . ASP A 1 414 ? 30.357 12.493 -9.807 1.00 89.88 414 ASP A N 1
ATOM 3314 C CA . ASP A 1 414 ? 29.363 13.552 -9.979 1.00 89.88 414 ASP A CA 1
ATOM 3315 C C . ASP A 1 414 ? 27.918 13.021 -9.937 1.00 89.88 414 ASP A C 1
ATOM 3317 O O . ASP A 1 414 ? 27.047 13.655 -9.337 1.00 89.88 414 ASP A O 1
ATOM 3321 N N . VAL A 1 415 ? 27.669 11.832 -10.499 1.00 87.69 415 VAL A N 1
ATOM 3322 C CA . VAL A 1 415 ? 26.368 11.150 -10.424 1.00 87.69 415 VAL A CA 1
ATOM 3323 C C . VAL A 1 415 ? 26.107 10.687 -9.002 1.00 87.69 415 VAL A C 1
ATOM 3325 O O . VAL A 1 415 ? 25.029 10.958 -8.487 1.00 87.69 415 VAL A O 1
ATOM 3328 N N . VAL A 1 416 ? 27.088 10.068 -8.336 1.00 85.06 416 VAL A N 1
ATOM 3329 C CA . VAL A 1 416 ? 26.957 9.632 -6.931 1.00 85.06 416 VAL A CA 1
ATOM 3330 C C . VAL A 1 416 ? 26.604 10.807 -6.012 1.00 85.06 416 VAL A C 1
ATOM 3332 O O . VAL A 1 416 ? 25.826 10.654 -5.077 1.00 85.06 416 VAL A O 1
ATOM 3335 N N . THR A 1 417 ? 27.097 12.010 -6.310 1.00 84.38 417 THR A N 1
ATOM 3336 C CA . THR A 1 417 ? 26.800 13.218 -5.521 1.00 84.38 417 THR A CA 1
ATOM 3337 C C . THR A 1 417 ? 25.308 13.582 -5.556 1.00 84.38 417 THR A C 1
ATOM 3339 O O . THR A 1 417 ? 24.750 14.005 -4.547 1.00 84.38 417 THR A O 1
ATOM 3342 N N . HIS A 1 418 ? 24.644 13.384 -6.699 1.00 80.75 418 HIS A N 1
ATOM 3343 C CA . HIS A 1 418 ? 23.220 13.697 -6.894 1.00 80.75 418 HIS A CA 1
ATOM 3344 C C . HIS A 1 418 ? 22.307 12.473 -6.716 1.00 80.75 418 HIS A C 1
ATOM 3346 O O . HIS A 1 418 ? 21.115 12.606 -6.441 1.00 80.75 418 HIS A O 1
ATOM 3352 N N . HIS A 1 419 ? 22.874 11.274 -6.837 1.00 76.31 419 HIS A N 1
ATOM 3353 C CA . HIS A 1 419 ? 22.219 9.981 -6.700 1.00 76.31 419 HIS A CA 1
ATOM 3354 C C . HIS A 1 419 ? 23.070 9.067 -5.800 1.00 76.31 419 HIS A C 1
ATOM 3356 O O . HIS A 1 419 ? 23.711 8.147 -6.305 1.00 76.31 419 HIS A O 1
ATOM 3362 N N . PRO A 1 420 ? 23.060 9.264 -4.466 1.00 72.56 420 PRO A N 1
ATOM 3363 C CA . PRO A 1 420 ? 23.978 8.580 -3.540 1.00 72.56 420 PRO A CA 1
ATOM 3364 C C . PRO A 1 420 ? 23.875 7.054 -3.523 1.00 72.56 420 PRO A C 1
ATOM 3366 O O . PRO A 1 420 ? 24.803 6.371 -3.103 1.00 72.56 420 PRO A O 1
ATOM 3369 N N . LEU A 1 421 ? 22.743 6.511 -3.973 1.00 68.75 421 LEU A N 1
ATOM 3370 C CA . LEU A 1 421 ? 22.539 5.071 -4.084 1.00 68.75 421 LEU A CA 1
ATOM 3371 C C . LEU A 1 421 ? 23.106 4.490 -5.384 1.00 68.75 421 LEU A C 1
ATOM 3373 O O . LEU A 1 421 ? 23.177 3.272 -5.497 1.00 68.75 421 LEU A O 1
ATOM 3377 N N . ALA A 1 422 ? 23.462 5.302 -6.381 1.00 74.94 422 ALA A N 1
ATOM 3378 C CA . ALA A 1 422 ? 24.027 4.822 -7.637 1.00 74.94 422 ALA A CA 1
ATOM 3379 C C . ALA A 1 422 ? 25.481 4.355 -7.423 1.00 74.94 422 ALA A C 1
ATOM 3381 O O . ALA A 1 422 ? 26.258 5.074 -6.796 1.00 74.94 422 ALA A O 1
ATOM 3382 N N . PRO A 1 423 ? 25.889 3.182 -7.946 1.00 84.25 423 PRO A N 1
ATOM 3383 C CA . PRO A 1 423 ? 27.294 2.792 -7.957 1.00 84.25 423 PRO A CA 1
ATOM 3384 C C . PRO A 1 423 ? 28.155 3.828 -8.676 1.00 84.25 423 PRO A C 1
ATOM 3386 O O . PRO A 1 423 ? 27.711 4.451 -9.647 1.00 84.25 423 PRO A O 1
ATOM 3389 N N . ASN A 1 424 ? 29.405 3.975 -8.232 1.00 89.69 424 ASN A N 1
ATOM 3390 C CA . ASN A 1 424 ? 30.327 4.909 -8.868 1.00 89.69 424 ASN A CA 1
ATOM 3391 C C . ASN A 1 424 ? 30.540 4.560 -10.347 1.00 89.69 424 ASN A C 1
ATOM 3393 O O . ASN A 1 424 ? 30.538 5.453 -11.181 1.00 89.69 424 ASN A O 1
ATOM 3397 N N . ASP A 1 425 ? 30.589 3.274 -10.701 1.00 91.88 425 ASP A N 1
ATOM 3398 C CA . ASP A 1 425 ? 30.790 2.784 -12.070 1.00 91.88 425 ASP A CA 1
ATOM 3399 C C . ASP A 1 425 ? 29.494 2.730 -12.914 1.00 91.88 425 ASP A C 1
ATOM 3401 O O . ASP A 1 425 ? 29.348 1.898 -13.811 1.00 91.88 425 ASP A O 1
ATOM 3405 N N . THR A 1 426 ? 28.519 3.607 -12.639 1.00 91.25 426 THR A N 1
ATOM 3406 C CA . THR A 1 426 ? 27.263 3.708 -13.417 1.00 91.25 426 THR A CA 1
ATOM 3407 C C . THR A 1 426 ? 27.410 4.415 -14.758 1.00 91.25 426 THR A C 1
ATOM 3409 O O . THR A 1 426 ? 26.505 4.331 -15.600 1.00 91.25 426 THR A O 1
ATOM 3412 N N . GLY A 1 427 ? 28.523 5.112 -14.974 1.00 93.19 427 GLY A N 1
ATOM 3413 C CA . GLY A 1 427 ? 28.835 5.712 -16.257 1.00 93.19 427 GLY A CA 1
ATOM 3414 C C . GLY A 1 427 ? 29.143 4.665 -17.317 1.00 93.19 427 GLY A C 1
ATOM 3415 O O . GLY A 1 427 ? 29.566 3.546 -17.020 1.00 93.19 427 GLY A O 1
ATOM 3416 N N . PHE A 1 428 ? 28.967 5.038 -18.578 1.00 95.44 428 PHE A N 1
ATOM 3417 C CA . PHE A 1 428 ? 29.366 4.210 -19.701 1.00 95.44 428 PHE A CA 1
ATOM 3418 C C . PHE A 1 428 ? 29.927 5.020 -20.868 1.00 95.44 428 PHE A C 1
ATOM 3420 O O . PHE A 1 428 ? 29.548 6.166 -21.115 1.00 95.44 428 PHE A O 1
ATOM 3427 N N . VAL A 1 429 ? 30.773 4.344 -21.639 1.00 95.81 429 VAL A N 1
ATOM 3428 C CA . VAL A 1 429 ? 31.123 4.681 -23.018 1.00 95.81 429 VAL A CA 1
ATOM 3429 C C . VAL A 1 429 ? 30.714 3.490 -23.882 1.00 95.81 429 VAL A C 1
ATOM 3431 O O . VAL A 1 429 ? 31.130 2.362 -23.610 1.00 95.81 429 VAL A O 1
ATOM 3434 N N . ALA A 1 430 ? 29.902 3.717 -24.911 1.00 94.31 430 ALA A N 1
ATOM 3435 C CA . ALA A 1 430 ? 29.446 2.664 -25.816 1.00 94.31 430 ALA A CA 1
ATOM 3436 C C . ALA A 1 430 ? 29.676 3.043 -27.281 1.00 94.31 430 ALA A C 1
ATOM 3438 O O . ALA A 1 430 ? 29.440 4.185 -27.661 1.00 94.31 430 ALA A O 1
ATOM 3439 N N . TYR A 1 431 ? 30.087 2.079 -28.101 1.00 93.06 431 TYR A N 1
ATOM 3440 C CA . TYR A 1 431 ? 30.358 2.268 -29.527 1.00 93.06 431 TYR A CA 1
ATOM 3441 C C . TYR A 1 431 ? 29.421 1.395 -30.355 1.00 93.06 431 TYR A C 1
ATOM 3443 O O . TYR A 1 431 ? 29.412 0.178 -30.187 1.00 93.06 431 TYR A O 1
ATOM 3451 N N . PHE A 1 432 ? 28.638 2.002 -31.243 1.00 89.56 432 PHE A N 1
ATOM 3452 C CA . PHE A 1 432 ? 27.743 1.309 -32.171 1.00 89.56 432 PHE A CA 1
ATOM 3453 C C . PHE A 1 432 ? 28.243 1.463 -33.600 1.00 89.56 432 PHE A C 1
ATOM 3455 O O . PHE A 1 432 ? 28.701 2.542 -33.975 1.00 89.56 432 PHE A O 1
ATOM 3462 N N . ASP A 1 433 ? 28.080 0.424 -34.413 1.00 85.00 433 ASP A N 1
ATOM 3463 C CA . ASP A 1 433 ? 28.333 0.526 -35.847 1.00 85.00 433 ASP A CA 1
ATOM 3464 C C . ASP A 1 433 ? 27.398 1.530 -36.508 1.00 85.00 433 ASP A C 1
ATOM 3466 O O . ASP A 1 433 ? 26.175 1.514 -36.303 1.00 85.00 433 ASP A O 1
ATOM 3470 N N . GLN A 1 434 ? 27.976 2.379 -37.354 1.00 68.75 434 GLN A N 1
ATOM 3471 C CA . GLN A 1 434 ? 27.183 3.198 -38.248 1.00 68.75 434 GLN A CA 1
ATOM 3472 C C . GLN A 1 434 ? 26.698 2.385 -39.451 1.00 68.75 434 GLN A C 1
ATOM 3474 O O . GLN A 1 434 ? 27.475 1.897 -40.265 1.00 68.75 434 GLN A O 1
ATOM 3479 N N . HIS A 1 435 ? 25.380 2.372 -39.618 1.00 58.81 435 HIS A N 1
ATOM 3480 C CA . HIS A 1 435 ? 24.728 2.254 -40.920 1.00 58.81 435 HIS A CA 1
ATOM 3481 C C . HIS A 1 435 ? 23.653 3.345 -40.992 1.00 58.81 435 HIS A C 1
ATOM 3483 O O . HIS A 1 435 ? 22.969 3.528 -39.973 1.00 58.81 435 HIS A O 1
ATOM 3489 N N . PRO A 1 436 ? 23.520 4.057 -42.133 1.00 56.59 436 PRO A N 1
ATOM 3490 C CA . PRO A 1 436 ? 22.744 5.298 -42.251 1.00 56.59 436 PRO A CA 1
ATOM 3491 C C . PRO A 1 436 ? 21.284 5.102 -41.799 1.00 56.59 436 PRO A C 1
ATOM 3493 O O . PRO A 1 436 ? 20.772 3.981 -41.900 1.00 56.59 436 PRO A O 1
ATOM 3496 N N . PRO A 1 437 ? 20.627 6.151 -41.260 1.00 58.75 437 PRO A N 1
ATOM 3497 C CA . PRO A 1 437 ? 20.673 7.530 -41.756 1.00 58.75 437 PRO A CA 1
ATOM 3498 C C . PRO A 1 437 ? 21.342 8.539 -40.809 1.00 58.75 437 PRO A C 1
ATOM 3500 O O . PRO A 1 437 ? 21.760 8.203 -39.703 1.00 58.75 437 PRO A O 1
ATOM 3503 N N . SER A 1 438 ? 21.458 9.785 -41.282 1.00 62.75 438 SER A N 1
ATOM 3504 C CA . SER A 1 438 ? 21.862 10.943 -40.477 1.00 62.75 438 SER A CA 1
ATOM 3505 C C . SER A 1 438 ? 21.086 10.980 -39.158 1.00 62.75 438 SER A C 1
ATOM 3507 O O . SER A 1 438 ? 19.855 10.996 -39.162 1.00 62.75 438 SER A O 1
ATOM 3509 N N . LEU A 1 439 ? 21.804 11.009 -38.031 1.00 67.00 439 LEU A N 1
ATOM 3510 C CA . LEU A 1 439 ? 21.199 11.052 -36.697 1.00 67.00 439 LEU A CA 1
ATOM 3511 C C . LEU A 1 439 ? 20.462 12.371 -36.410 1.00 67.00 439 LEU A C 1
ATOM 3513 O O . LEU A 1 439 ? 19.669 12.423 -35.474 1.00 67.00 439 LEU A O 1
ATOM 3517 N N . ALA A 1 440 ? 20.685 13.414 -37.217 1.00 64.38 440 ALA A N 1
ATOM 3518 C CA . ALA A 1 440 ? 20.199 14.766 -36.941 1.00 64.38 440 ALA A CA 1
ATOM 3519 C C . ALA A 1 440 ? 18.678 14.926 -36.968 1.00 64.38 440 ALA A C 1
ATOM 3521 O O . ALA A 1 440 ? 18.132 15.816 -36.315 1.00 64.38 440 ALA A O 1
ATOM 3522 N N . THR A 1 441 ? 17.978 14.050 -37.689 1.00 61.50 441 THR A N 1
ATOM 3523 C CA . THR A 1 441 ? 16.510 14.055 -37.779 1.00 61.50 441 THR A CA 1
ATOM 3524 C C . THR A 1 441 ? 15.877 12.773 -37.252 1.00 61.50 441 THR A C 1
ATOM 3526 O O . THR A 1 441 ? 14.662 12.618 -37.348 1.00 61.50 441 THR A O 1
ATOM 3529 N N . ALA A 1 442 ? 16.681 11.845 -36.732 1.00 70.62 442 ALA A N 1
ATOM 3530 C CA . ALA A 1 442 ? 16.223 10.505 -36.413 1.00 70.62 442 ALA A CA 1
ATOM 3531 C C . ALA A 1 442 ? 15.706 10.396 -34.971 1.00 70.62 442 ALA A C 1
ATOM 3533 O O . ALA A 1 442 ? 16.294 10.929 -34.027 1.00 70.62 442 ALA A O 1
ATOM 3534 N N . ALA A 1 443 ? 14.621 9.647 -34.778 1.00 80.19 443 ALA A N 1
ATOM 3535 C CA . ALA A 1 443 ? 14.129 9.282 -33.459 1.00 80.19 443 ALA A CA 1
ATOM 3536 C C . ALA A 1 443 ? 15.006 8.161 -32.888 1.00 80.19 443 ALA A C 1
ATOM 3538 O O . ALA A 1 443 ? 14.830 6.980 -33.200 1.00 80.19 443 ALA A O 1
ATOM 3539 N N . ILE A 1 444 ? 15.974 8.534 -32.054 1.00 85.56 444 ILE A N 1
ATOM 3540 C CA . ILE A 1 444 ? 16.867 7.581 -31.396 1.00 85.56 444 ILE A CA 1
ATOM 3541 C C . ILE A 1 444 ? 16.251 7.148 -30.064 1.00 85.56 444 ILE A C 1
ATOM 3543 O O . ILE A 1 444 ? 15.913 7.965 -29.210 1.00 85.56 444 ILE A O 1
ATOM 3547 N N . GLU A 1 445 ? 16.158 5.840 -29.859 1.00 89.12 445 GLU A N 1
ATOM 3548 C CA . GLU A 1 445 ? 15.772 5.250 -28.584 1.00 89.12 445 GLU A CA 1
ATOM 3549 C C . GLU A 1 445 ? 16.924 4.400 -28.060 1.00 89.12 445 GLU A C 1
ATOM 3551 O O . GLU A 1 445 ? 17.313 3.413 -28.685 1.00 89.12 445 GLU A O 1
ATOM 3556 N N . ILE A 1 446 ? 17.459 4.772 -26.900 1.00 91.12 446 ILE A N 1
ATOM 3557 C CA . ILE A 1 446 ? 18.540 4.046 -26.232 1.00 91.12 446 ILE A CA 1
ATOM 3558 C C . ILE A 1 446 ? 17.977 3.430 -24.961 1.00 91.12 446 ILE A C 1
ATOM 3560 O O . ILE A 1 446 ? 17.271 4.090 -24.210 1.00 91.12 446 ILE A O 1
ATOM 3564 N N . ARG A 1 447 ? 18.289 2.165 -24.701 1.00 91.44 447 ARG A N 1
ATOM 3565 C CA . ARG A 1 447 ? 17.939 1.463 -23.464 1.00 91.44 447 ARG A CA 1
ATOM 3566 C C . ARG A 1 447 ? 19.189 0.832 -22.889 1.00 91.44 447 ARG A C 1
ATOM 3568 O O . ARG A 1 447 ? 19.994 0.280 -23.636 1.00 91.44 447 ARG A O 1
ATOM 3575 N N . ALA A 1 448 ? 19.330 0.852 -21.573 1.00 90.69 448 ALA A N 1
ATOM 3576 C CA . ALA A 1 448 ? 20.356 0.060 -20.923 1.00 90.69 448 ALA A CA 1
ATOM 3577 C C . ALA A 1 448 ? 19.902 -1.392 -20.779 1.00 90.69 448 ALA A C 1
ATOM 3579 O O . ALA A 1 448 ? 18.713 -1.707 -20.803 1.00 90.69 448 ALA A O 1
ATOM 3580 N N . ILE A 1 449 ? 20.869 -2.290 -20.655 1.00 85.56 449 ILE A N 1
ATOM 3581 C CA . ILE A 1 449 ? 20.652 -3.716 -20.452 1.00 85.56 449 ILE A CA 1
ATOM 3582 C C . ILE A 1 449 ? 21.209 -4.064 -19.079 1.00 85.56 449 ILE A C 1
ATOM 3584 O O . ILE A 1 449 ? 22.405 -3.920 -18.824 1.00 85.56 449 ILE A O 1
ATOM 3588 N N . ALA A 1 450 ? 20.338 -4.511 -18.182 1.00 81.69 450 ALA A N 1
ATOM 3589 C CA . ALA A 1 450 ? 20.729 -5.025 -16.881 1.00 81.69 450 ALA A CA 1
ATOM 3590 C C . ALA A 1 450 ? 21.276 -6.454 -16.978 1.00 81.69 450 ALA A C 1
ATOM 3592 O O . ALA A 1 450 ? 21.121 -7.164 -17.977 1.00 81.69 450 ALA A O 1
ATOM 3593 N N . LYS A 1 451 ? 21.878 -6.913 -15.877 1.00 70.69 451 LYS A N 1
ATOM 3594 C CA . LYS A 1 451 ? 22.277 -8.313 -15.702 1.00 70.69 451 LYS A CA 1
ATOM 3595 C C . LYS A 1 451 ? 21.077 -9.236 -15.949 1.00 70.69 451 LYS A C 1
ATOM 3597 O O . LYS A 1 451 ? 20.000 -9.004 -15.411 1.00 70.69 451 LYS A O 1
ATOM 3602 N N . GLY A 1 452 ? 21.273 -10.271 -16.768 1.00 67.06 452 GLY A N 1
ATOM 3603 C CA . GLY A 1 452 ? 20.201 -11.180 -17.196 1.00 67.06 452 GLY A CA 1
ATOM 3604 C C . GLY A 1 452 ? 19.461 -10.752 -18.471 1.00 67.06 452 GLY A C 1
ATOM 3605 O O . GLY A 1 452 ? 18.466 -11.379 -18.819 1.00 67.06 452 GLY A O 1
ATOM 3606 N N . GLY A 1 453 ? 19.927 -9.710 -19.171 1.00 70.50 453 GLY A N 1
ATOM 3607 C CA . GLY A 1 453 ? 19.430 -9.341 -20.505 1.00 70.50 453 GLY A CA 1
ATOM 3608 C C . GLY A 1 453 ? 18.150 -8.500 -20.516 1.00 70.50 453 GLY A C 1
ATOM 3609 O O . GLY A 1 453 ? 17.584 -8.259 -21.580 1.00 70.50 453 GLY A O 1
ATOM 3610 N N . LEU A 1 454 ? 17.684 -8.035 -19.353 1.00 71.56 454 LEU A N 1
ATOM 3611 C CA . LEU A 1 454 ? 16.497 -7.186 -19.243 1.00 71.56 454 LEU A CA 1
ATOM 3612 C C . LEU A 1 454 ? 16.823 -5.759 -19.686 1.00 71.56 454 LEU A C 1
ATOM 3614 O O . LEU A 1 454 ? 17.773 -5.152 -19.196 1.00 71.56 454 LEU A O 1
ATOM 3618 N N . ALA A 1 455 ? 16.035 -5.227 -20.617 1.00 81.69 455 ALA A N 1
ATOM 3619 C CA . ALA A 1 455 ? 16.221 -3.878 -21.135 1.00 81.69 455 ALA A CA 1
ATOM 3620 C C . ALA A 1 455 ? 15.462 -2.845 -20.305 1.00 81.69 455 ALA A C 1
ATOM 3622 O O . ALA A 1 455 ? 14.371 -3.129 -19.826 1.00 81.69 455 ALA A O 1
ATOM 3623 N N . THR A 1 456 ? 15.978 -1.627 -20.196 1.00 83.44 456 THR A N 1
ATOM 3624 C CA . THR A 1 456 ? 15.277 -0.543 -19.507 1.00 83.44 456 THR A CA 1
ATOM 3625 C C . THR A 1 456 ? 14.158 0.063 -20.351 1.00 83.44 456 THR A C 1
ATOM 3627 O O . THR A 1 456 ? 13.994 -0.249 -21.535 1.00 83.44 456 THR A O 1
ATOM 3630 N N . ASP A 1 457 ? 13.384 0.965 -19.758 1.00 81.38 457 ASP A N 1
ATOM 3631 C CA . ASP A 1 457 ? 12.715 2.030 -20.503 1.00 81.38 457 ASP A CA 1
ATOM 3632 C C . ASP A 1 457 ? 13.747 2.943 -21.199 1.00 81.38 457 ASP A C 1
ATOM 3634 O O . ASP A 1 457 ? 14.928 2.908 -20.834 1.00 81.38 457 ASP A O 1
ATOM 3638 N N . PRO A 1 458 ? 13.345 3.723 -22.219 1.00 87.38 458 PRO A N 1
ATOM 3639 C CA . PRO A 1 458 ? 14.258 4.609 -22.938 1.00 87.38 458 PRO A CA 1
ATOM 3640 C C . PRO A 1 458 ? 14.992 5.578 -22.014 1.00 87.38 458 PRO A C 1
ATOM 3642 O O . PRO A 1 458 ? 14.346 6.285 -21.244 1.00 87.38 458 PRO A O 1
ATOM 3645 N N . ILE A 1 459 ? 16.320 5.632 -22.125 1.00 88.56 459 ILE A N 1
ATOM 3646 C CA . ILE A 1 459 ? 17.164 6.570 -21.388 1.00 88.56 459 ILE A CA 1
ATOM 3647 C C . ILE A 1 459 ? 16.891 7.982 -21.883 1.00 88.56 459 ILE A C 1
ATOM 3649 O O . ILE A 1 459 ? 16.894 8.240 -23.090 1.00 88.56 459 ILE A O 1
ATOM 3653 N N . ALA A 1 460 ? 16.663 8.898 -20.944 1.00 84.06 460 ALA A N 1
ATOM 3654 C CA . ALA A 1 460 ? 16.500 10.305 -21.262 1.00 84.06 460 ALA A CA 1
ATOM 3655 C C . ALA A 1 460 ? 17.760 10.847 -21.953 1.00 84.06 460 ALA A C 1
ATOM 3657 O O . ALA A 1 460 ? 18.886 10.581 -21.532 1.00 84.06 460 ALA A O 1
ATOM 3658 N N . MET A 1 461 ? 17.576 11.631 -23.013 1.00 81.94 461 MET A N 1
ATOM 3659 C CA . MET A 1 461 ? 18.682 12.382 -23.601 1.00 81.94 461 MET A CA 1
ATOM 3660 C C . MET A 1 461 ? 18.917 13.669 -22.819 1.00 81.94 461 MET A C 1
ATOM 3662 O O . MET A 1 461 ? 17.968 14.391 -22.506 1.00 81.94 461 MET A O 1
ATOM 3666 N N . GLY A 1 462 ? 20.174 13.988 -22.542 1.00 72.81 462 GLY A N 1
ATOM 3667 C CA . GLY A 1 462 ? 20.572 15.250 -21.942 1.00 72.81 462 GLY A CA 1
ATOM 3668 C C . GLY A 1 462 ? 20.330 16.421 -22.888 1.00 72.81 462 GLY A C 1
ATOM 3669 O O . GLY A 1 462 ? 20.180 16.257 -24.100 1.00 72.81 462 GLY A O 1
ATOM 3670 N N . LYS A 1 463 ? 20.301 17.637 -22.334 1.00 69.69 463 LYS A N 1
ATOM 3671 C CA . LYS A 1 463 ? 20.201 18.868 -23.133 1.00 69.69 463 LYS A CA 1
ATOM 3672 C C . LYS A 1 463 ? 21.339 18.957 -24.161 1.00 69.69 463 LYS A C 1
ATOM 3674 O O . LYS A 1 463 ? 21.059 19.179 -25.331 1.00 69.69 463 LYS A O 1
ATOM 3679 N N . TYR A 1 464 ? 22.569 18.682 -23.731 1.00 67.31 464 TYR A N 1
ATOM 3680 C CA . TYR A 1 464 ? 23.759 18.686 -24.583 1.00 67.31 464 TYR A CA 1
ATOM 3681 C C . TYR A 1 464 ? 23.673 17.647 -25.714 1.00 67.31 464 TYR A C 1
ATOM 3683 O O . TYR A 1 464 ? 23.805 17.998 -26.882 1.00 67.31 464 TYR A O 1
ATOM 3691 N N . ALA A 1 465 ? 23.323 16.394 -25.391 1.00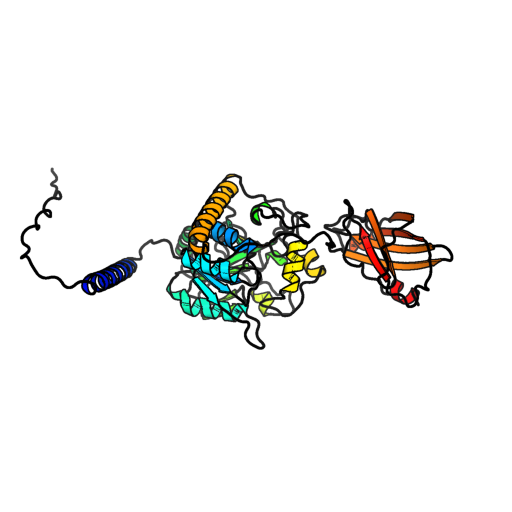 70.25 465 ALA A N 1
ATOM 3692 C CA . ALA A 1 465 ? 23.067 15.355 -26.391 1.00 70.25 465 ALA A CA 1
ATOM 3693 C C . ALA A 1 465 ? 22.015 15.776 -27.433 1.00 70.25 465 ALA A C 1
ATOM 3695 O O . ALA A 1 465 ? 22.211 15.549 -28.620 1.00 70.25 465 ALA A O 1
ATOM 3696 N N . ARG A 1 466 ? 20.919 16.430 -27.024 1.00 69.12 466 ARG A N 1
ATOM 3697 C CA . ARG A 1 466 ? 19.895 16.930 -27.962 1.00 69.12 466 ARG A CA 1
ATOM 3698 C C . ARG A 1 466 ? 20.388 18.063 -28.861 1.00 69.12 466 ARG A C 1
ATOM 3700 O O . ARG A 1 466 ? 19.957 18.153 -30.005 1.00 69.12 466 ARG A O 1
ATOM 3707 N N . GLU A 1 467 ? 21.232 18.945 -28.338 1.00 66.38 467 GLU A N 1
ATOM 3708 C CA . GLU A 1 467 ? 21.740 20.115 -29.062 1.00 66.38 467 GLU A CA 1
ATOM 3709 C C . GLU A 1 467 ? 22.834 19.759 -30.071 1.00 66.38 467 GLU A C 1
ATOM 3711 O O . GLU A 1 467 ? 22.982 20.474 -31.053 1.00 66.38 467 GLU A O 1
ATOM 3716 N N . HIS A 1 468 ? 23.573 18.668 -29.854 1.00 62.69 468 HIS A N 1
ATOM 3717 C CA . HIS A 1 468 ? 24.667 18.215 -30.730 1.00 62.69 468 HIS A CA 1
ATOM 3718 C C . HIS A 1 468 ? 24.298 17.032 -31.631 1.00 62.69 468 HIS A C 1
ATOM 3720 O O . HIS A 1 468 ? 25.142 16.511 -32.355 1.00 62.69 468 HIS A O 1
ATOM 3726 N N . LEU A 1 469 ? 23.032 16.606 -31.591 1.00 59.75 469 LEU A N 1
ATOM 3727 C CA . LEU A 1 469 ? 22.462 15.741 -32.620 1.00 59.75 469 LEU A CA 1
ATOM 3728 C C . LEU A 1 469 ? 22.157 16.519 -33.909 1.00 59.75 469 LEU A C 1
ATOM 3730 O O . LEU A 1 469 ? 22.254 15.925 -34.976 1.00 59.75 469 LEU A O 1
ATOM 3734 N N . LYS A 1 470 ? 21.797 17.807 -33.812 1.00 47.34 470 LYS A N 1
ATOM 3735 C CA . LYS A 1 470 ? 21.563 18.707 -34.957 1.00 47.34 470 LYS A CA 1
ATOM 3736 C C . LYS A 1 470 ? 22.873 19.143 -35.593 1.00 47.34 470 LYS A C 1
ATOM 3738 O O . LYS A 1 470 ? 22.871 19.275 -36.837 1.00 47.34 470 LYS A O 1
#

Secondary structure (DSSP, 8-state):
-------------------------SSHHHHHHHHHHHHHHHHHHHHTT--SSPPPPEEEEEEESS-TTTHHHHHHHHHHTT--EEEEEE-S--SSHHHHHHHHHHTTS-EEEE-PPPTTS-SHHHHHHHHHHHHGGG-SEEEE--TTEEEEESSS---HHHHHHHHHHH-TTEEEEEEEEEEB--TT--S--SS-HHHH--EE--TT-GGGGBEEEEEEGGGEEEESSSS-EEEPTT-EEE-TTSPBPPBP--SSS-HHHHTTBBSS---SSEEEEE-SS-SHHHHHHHHHT--SSS-S---HHHHHHH----EE-PPPHHHHHHHHHHHHHHHHHHHHHHTTS---------S---B--EEEEEEEEE-SSEEEEEEEEE-STTPPPSEEEEEETT-PPB--SEEEEE--HHHHHH-TTS-GGGEEEEEEE--SS-GGG--EEEEEE-TTSPBBSPPEEPHHHHHS--

pLDDT: mean 81.27, std 20.29, range [26.27, 98.81]